Protein AF-0000000067023876 (afdb_homodimer)

Solvent-accessible surface area (backbone atoms only — not comparable to full-atom values): 22629 Å² total; per-residue (Å²): 128,45,56,75,44,35,31,39,35,44,30,42,65,91,32,45,67,66,51,38,47,60,43,48,45,63,62,41,63,67,86,75,51,80,92,67,87,59,66,76,44,76,43,60,37,68,44,80,76,84,54,95,50,57,31,34,41,37,36,36,41,49,50,48,40,66,96,57,84,78,47,74,76,62,65,71,56,67,75,60,43,58,26,37,36,37,31,18,26,26,57,35,52,65,34,43,54,47,36,51,47,30,51,53,44,54,46,59,67,33,56,76,71,76,49,86,62,55,52,36,36,36,36,19,54,68,84,48,82,64,69,57,48,54,67,68,59,52,50,52,50,25,59,76,69,72,38,54,71,46,73,26,32,61,89,40,59,78,49,53,48,58,60,53,51,51,53,47,47,59,56,60,53,54,48,53,57,53,52,59,60,55,63,62,67,65,61,77,71,80,73,76,78,69,86,66,84,78,122,128,44,56,74,43,36,30,39,37,42,32,41,66,91,33,46,67,65,50,36,46,57,41,49,45,63,63,40,62,65,88,74,51,80,91,69,87,59,66,75,43,77,42,60,35,67,43,79,77,85,54,96,48,57,32,35,40,38,37,36,43,49,50,48,41,64,97,58,83,78,49,76,76,63,65,72,56,66,74,60,44,59,26,37,37,38,32,19,28,27,56,36,53,65,36,44,56,47,35,51,47,31,50,54,44,53,46,57,67,33,54,75,71,76,49,86,63,55,52,38,36,35,36,18,53,68,82,48,83,65,68,58,48,54,65,68,59,52,50,53,49,24,58,77,68,71,38,54,72,46,73,25,31,61,88,41,58,78,50,53,48,58,61,52,51,50,53,48,48,61,58,61,54,54,48,55,59,53,54,62,62,56,66,67,65,68,64,77,72,81,76,78,87,72,88,78,75,83,124

Nearest PDB structures (foldseek):
  3e5h-assembly1_A  TM=7.769E-01  e=2.119E-06  Homo sapiens
  2zet-assembly1_A  TM=6.213E-01  e=9.156E-07  Mus musculus
  7opq-assembly1_B  TM=6.444E-01  e=9.973E-06  Homo sapiens
  2iez-assembly6_H  TM=3.991E-01  e=3.957E-07  Mus musculus
  2iez-assembly5_A  TM=3.591E-01  e=1.862E-06  Mus musculus

Organism: Dracunculus medinensis (NCBI:txid318479)

InterPro domains:
  IPR001806 Small GTPase [PF00071] (6-159)
  IPR001806 Small GTPase [PS51421] (1-197)
  IPR027417 P-loop containing nucleoside triphosphate hydrolase [G3DSA:3.40.50.300] (2-170)
  IPR027417 P-loop containing nucleoside triphosphate hydrolase [SSF52540] (3-188)
  IPR042227 NF-kappa-B inhibitor-interacting Ras-like protein [PTHR46152] (1-192)

Foldseek 3Di:
DDDDDDDDDDDDPPPCRVVVVVVVVLLPPPVPDDDDFDDWDKDKDWDDPPDPDIDMDIDTDDTDDDLDDQLEDDPVCLVPDQAEEFEAEQQDVSRVVSSVRHVVRSCVVCVVVVDDRAYEYEHEDPVDDRGDHDPVNVVVVCVVVVHHYFYYYSNDCVSVVVVVVVVCCVPPVVVVVVVVVVVVPPPPPPPPPPPDDPD/DDDDDDDDFDDDPPPCRVVVVVVVVLLPPPVPDDDDWDDWDKDKDWDDPPDPDIDMDIDTDDTDDDLDDQLEDDPVCLVPDQAEEFEAEQQDVSRVVSSVRHVVRSCVVCVVVVDDHAYEYEHEDPVDPRGDHDPVNVVVVCVVVVHHYFYYYSNDCVSVVVVVVVVCCVPPVVVVVVVVVPVVPPPPDPPPPDDPDDD

Sequence (398 aa):
MGRVMRVVVAGTKKVGKTACLQQIACLNDITKQPYVPTIDDTYQIQMDYGEHSKEIVVFHDTAGISDCGAAELKKPYIQVADAFVLVYSVTNHETFNRMDLLKKFIEKQFGKDKKEVPIVVLGTMIDLPNRKVNSDFAQSWATREKVKLYEVTAGDRSTLIDFVTYLGSRYFHSQRELKFSLSKKFKPEKSNSAIVMDLMGRVMRVVVAGTKKVGKTACLQQIACLNDITKQPYVPTIDDTYQIQMDYGEHSKEIVVFHDTAGISDCGAAELKKPYIQVADAFVLVYSVTNHETFNRMDLLKKFIEKQFGKDKKEVPIVVLGTMIDLPNRKVNSDFAQSWATREKVKLYEVTAGDRSTLIDFVTYLGSRYFHSQRELKFSLSKKFKPEKSNSAIVMDL

Structure (mmCIF, N/CA/C/O backbone):
data_AF-0000000067023876-model_v1
#
loop_
_entity.id
_entity.type
_entity.pdbx_description
1 polymer 'NF-kappa-B inhibitor-interacting Ras-like protein'
#
loop_
_atom_site.group_PDB
_atom_site.id
_atom_site.type_symbol
_atom_site.label_atom_id
_atom_site.label_alt_id
_atom_site.label_comp_id
_atom_site.label_asym_id
_atom_site.label_entity_id
_atom_site.label_seq_id
_atom_site.pdbx_PDB_ins_code
_atom_site.Cartn_x
_atom_site.Cartn_y
_atom_site.Cartn_z
_atom_site.occupancy
_atom_site.B_iso_or_equiv
_atom_site.auth_seq_id
_atom_site.auth_comp_id
_atom_site.auth_asym_id
_atom_site.auth_atom_id
_atom_site.pdbx_PDB_model_num
ATOM 1 N N . MET A 1 1 ? -20.266 -16.094 7.582 1 51.75 1 MET A N 1
ATOM 2 C CA . MET A 1 1 ? -18.812 -16.141 7.684 1 51.75 1 MET A CA 1
ATOM 3 C C . MET A 1 1 ? -18.172 -16.219 6.297 1 51.75 1 MET A C 1
ATOM 5 O O . MET A 1 1 ? -18.625 -16.984 5.445 1 51.75 1 MET A O 1
ATOM 9 N N . GLY A 1 2 ? -17.438 -15.156 5.867 1 67 2 GLY A N 1
ATOM 10 C CA . GLY A 1 2 ? -17.062 -15.062 4.465 1 67 2 GLY A CA 1
ATOM 11 C C . GLY A 1 2 ? -16.141 -16.188 4.023 1 67 2 GLY A C 1
ATOM 12 O O . GLY A 1 2 ? -15.555 -16.875 4.855 1 67 2 GLY A O 1
ATOM 13 N N . ARG A 1 3 ? -16.266 -16.812 3.033 1 84.81 3 ARG A N 1
ATOM 14 C CA . ARG A 1 3 ? -15.422 -17.828 2.422 1 84.81 3 ARG A CA 1
ATOM 15 C C . ARG A 1 3 ? -13.977 -17.359 2.301 1 84.81 3 ARG A C 1
ATOM 17 O O . ARG A 1 3 ? -13.719 -16.141 2.234 1 84.81 3 ARG A O 1
ATOM 24 N N . VAL A 1 4 ? -13.109 -18.344 2.564 1 89.94 4 VAL A N 1
ATOM 25 C CA . VAL A 1 4 ? -11.688 -18.031 2.479 1 89.94 4 VAL A CA 1
ATOM 26 C C . VAL A 1 4 ? -11.055 -18.844 1.34 1 89.94 4 VAL A C 1
ATOM 28 O O . VAL A 1 4 ? -11.297 -20.047 1.213 1 89.94 4 VAL A O 1
ATOM 31 N N . MET A 1 5 ? -10.414 -18.234 0.481 1 93.25 5 MET A N 1
ATOM 32 C CA . MET A 1 5 ? -9.609 -18.859 -0.568 1 93.25 5 MET A CA 1
ATOM 33 C C . MET A 1 5 ? -8.133 -18.828 -0.217 1 93.25 5 MET A C 1
ATOM 35 O O . MET A 1 5 ? -7.59 -17.766 0.108 1 93.25 5 MET A O 1
ATOM 39 N N . ARG A 1 6 ? -7.5 -19.969 -0.27 1 95.12 6 ARG A N 1
ATOM 40 C CA . ARG A 1 6 ? -6.066 -20.047 -0.017 1 95.12 6 ARG A CA 1
ATOM 41 C C . ARG A 1 6 ? -5.285 -20.141 -1.323 1 95.12 6 ARG A C 1
ATOM 43 O O . ARG A 1 6 ? -5.445 -21.109 -2.08 1 95.12 6 ARG A O 1
ATOM 50 N N . VAL A 1 7 ? -4.414 -19.156 -1.517 1 96.88 7 VAL A N 1
ATOM 51 C CA . VAL A 1 7 ? -3.635 -19.094 -2.748 1 96.88 7 VAL A CA 1
ATOM 52 C C . VAL A 1 7 ? -2.148 -19.234 -2.424 1 96.88 7 VAL A C 1
ATOM 54 O O . VAL A 1 7 ? -1.604 -18.469 -1.626 1 96.88 7 VAL A O 1
ATOM 57 N N . VAL A 1 8 ? -1.494 -20.234 -3.029 1 97.62 8 VAL A N 1
ATOM 58 C CA . VAL A 1 8 ? -0.06 -20.422 -2.83 1 97.62 8 VAL A CA 1
ATOM 59 C C . VAL A 1 8 ? 0.711 -19.75 -3.969 1 97.62 8 VAL A C 1
ATOM 61 O O . VAL A 1 8 ? 0.466 -20.047 -5.145 1 97.62 8 VAL A O 1
ATOM 64 N N . VAL A 1 9 ? 1.609 -18.859 -3.572 1 98.25 9 VAL A N 1
ATOM 65 C CA . VAL A 1 9 ? 2.416 -18.141 -4.547 1 98.25 9 VAL A CA 1
ATOM 66 C C . VAL A 1 9 ? 3.834 -18.703 -4.574 1 98.25 9 VAL A C 1
ATOM 68 O O . VAL A 1 9 ? 4.512 -18.734 -3.545 1 98.25 9 VAL A O 1
ATOM 71 N N . ALA A 1 10 ? 4.273 -19.141 -5.785 1 98.19 10 ALA A N 1
ATOM 72 C CA . ALA A 1 10 ? 5.555 -19.828 -5.883 1 98.19 10 ALA A CA 1
ATOM 73 C C . ALA A 1 10 ? 6.305 -19.422 -7.145 1 98.19 10 ALA A C 1
ATOM 75 O O . ALA A 1 10 ? 5.699 -18.969 -8.117 1 98.19 10 ALA A O 1
ATOM 76 N N . GLY A 1 11 ? 7.586 -19.594 -7.172 1 97.88 11 GLY A N 1
ATOM 77 C CA . GLY A 1 11 ? 8.539 -19.25 -8.219 1 97.88 11 GLY A CA 1
ATOM 78 C C . GLY A 1 11 ? 9.969 -19.203 -7.727 1 97.88 11 GLY A C 1
ATOM 79 O O . GLY A 1 11 ? 10.242 -19.469 -6.551 1 97.88 1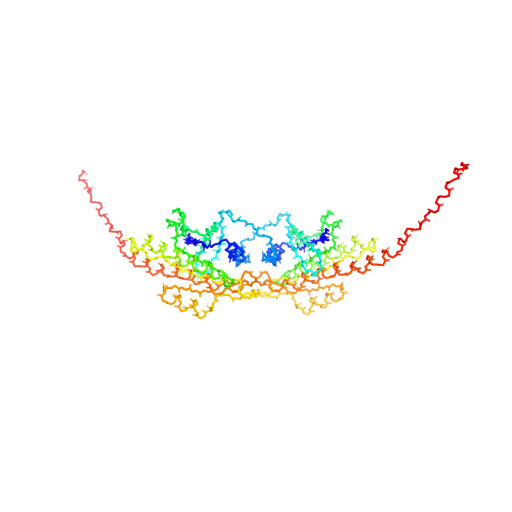1 GLY A O 1
ATOM 80 N N . THR A 1 12 ? 10.891 -18.844 -8.594 1 97.31 12 THR A N 1
ATOM 81 C CA . THR A 1 12 ? 12.305 -18.781 -8.234 1 97.31 12 THR A CA 1
ATOM 82 C C . THR A 1 12 ? 12.594 -17.547 -7.387 1 97.31 12 THR A C 1
ATOM 84 O O . THR A 1 12 ? 11.703 -16.734 -7.129 1 97.31 12 THR A O 1
ATOM 87 N N . LYS A 1 13 ? 13.82 -17.5 -6.898 1 95 13 LYS A N 1
ATOM 88 C CA . LYS A 1 13 ? 14.273 -16.344 -6.121 1 95 13 LYS A CA 1
ATOM 89 C C . LYS A 1 13 ? 14.305 -15.086 -6.98 1 95 13 LYS A C 1
ATOM 91 O O . LYS A 1 13 ? 14.625 -15.148 -8.172 1 95 13 LYS A O 1
ATOM 96 N N . LYS A 1 14 ? 13.922 -13.961 -6.418 1 93.94 14 LYS A N 1
ATOM 97 C CA . LYS A 1 14 ? 14.125 -12.617 -6.961 1 93.94 14 LYS A CA 1
ATOM 98 C C . LYS A 1 14 ? 13.219 -12.367 -8.156 1 93.94 14 LYS A C 1
ATOM 100 O O . LYS A 1 14 ? 13.531 -11.539 -9.023 1 93.94 14 LYS A O 1
ATOM 105 N N . VAL A 1 15 ? 12.102 -13.141 -8.234 1 97.19 15 VAL A N 1
ATOM 106 C CA . VAL A 1 15 ? 11.219 -12.914 -9.383 1 97.19 15 VAL A CA 1
ATOM 107 C C . VAL A 1 15 ? 10.125 -11.922 -9 1 97.19 15 VAL A C 1
ATOM 109 O O . VAL A 1 15 ? 9.305 -11.547 -9.844 1 97.19 15 VAL A O 1
ATOM 112 N N . GLY A 1 16 ? 9.992 -11.547 -7.711 1 96.19 16 GLY A N 1
ATOM 113 C CA . GLY A 1 16 ? 9.062 -10.492 -7.34 1 96.19 16 GLY A CA 1
ATOM 114 C C . GLY A 1 16 ? 7.832 -11.008 -6.625 1 96.19 16 GLY A C 1
ATOM 115 O O . GLY A 1 16 ? 6.816 -10.312 -6.547 1 96.19 16 GLY A O 1
ATOM 116 N N . LYS A 1 17 ? 7.867 -12.242 -6.09 1 97.69 17 LYS A N 1
ATOM 117 C CA . LYS A 1 17 ? 6.723 -12.805 -5.383 1 97.69 17 LYS A CA 1
ATOM 118 C C . LYS A 1 17 ? 6.293 -11.906 -4.227 1 97.69 17 LYS A C 1
ATOM 120 O O . LYS A 1 17 ? 5.145 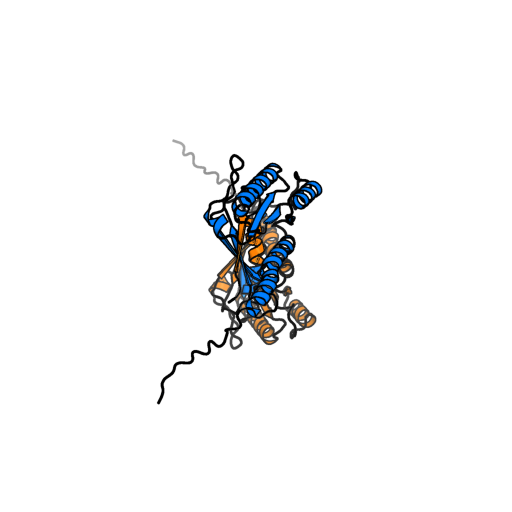-11.461 -4.168 1 97.69 17 LYS A O 1
ATOM 125 N N . THR A 1 18 ? 7.324 -11.656 -3.367 1 93.88 18 THR A N 1
ATOM 126 C CA . THR A 1 18 ? 7.07 -10.867 -2.166 1 93.88 18 THR A CA 1
ATOM 127 C C . THR A 1 18 ? 6.672 -9.438 -2.529 1 93.88 18 THR A C 1
ATOM 129 O O . THR A 1 18 ? 5.734 -8.883 -1.953 1 93.88 18 THR A O 1
ATOM 132 N N . ALA A 1 19 ? 7.352 -8.844 -3.49 1 92.94 19 ALA A N 1
ATOM 133 C CA . ALA A 1 19 ? 7.074 -7.473 -3.9 1 92.94 19 ALA A CA 1
ATOM 134 C C . ALA A 1 19 ? 5.645 -7.332 -4.41 1 92.94 19 ALA A C 1
ATOM 136 O O . ALA A 1 19 ? 4.938 -6.387 -4.047 1 92.94 19 ALA A O 1
ATOM 137 N N . CYS A 1 20 ? 5.172 -8.281 -5.191 1 94.56 20 CYS A N 1
ATOM 138 C CA . CYS A 1 20 ? 3.812 -8.25 -5.719 1 94.56 20 CYS A CA 1
ATOM 139 C C . CYS A 1 20 ? 2.787 -8.383 -4.598 1 94.56 20 CYS A C 1
ATOM 141 O O . CYS A 1 20 ? 1.803 -7.641 -4.562 1 94.56 20 CYS A O 1
ATOM 143 N N . LEU A 1 21 ? 3.053 -9.266 -3.695 1 94.25 21 LEU A N 1
ATOM 144 C CA . LEU A 1 21 ? 2.104 -9.516 -2.615 1 94.25 21 LEU A CA 1
ATOM 145 C C . LEU A 1 21 ? 2.014 -8.312 -1.683 1 94.25 21 LEU A C 1
ATOM 147 O O . LEU A 1 21 ? 0.932 -7.977 -1.196 1 94.25 21 LEU A O 1
ATOM 151 N N . GLN A 1 22 ? 3.123 -7.656 -1.439 1 89.06 22 GLN A N 1
ATOM 152 C CA . GLN A 1 22 ? 3.123 -6.438 -0.642 1 89.06 22 GLN A CA 1
ATOM 153 C C . GLN A 1 22 ? 2.264 -5.355 -1.29 1 89.06 22 GLN A C 1
ATOM 155 O O . GLN A 1 22 ? 1.54 -4.633 -0.6 1 89.06 22 GLN A O 1
ATOM 160 N N . GLN A 1 23 ? 2.303 -5.289 -2.609 1 88.12 23 GLN A N 1
ATOM 161 C CA . GLN A 1 23 ? 1.492 -4.316 -3.34 1 88.12 23 GLN A CA 1
ATOM 162 C C . GLN A 1 23 ? 0.017 -4.707 -3.316 1 88.12 23 GLN A C 1
ATOM 164 O O . GLN A 1 23 ? -0.856 -3.846 -3.195 1 88.12 23 GLN A O 1
ATOM 169 N N . ILE A 1 24 ? -0.203 -5.953 -3.373 1 89.31 24 ILE A N 1
ATOM 170 C CA . ILE A 1 24 ? -1.574 -6.453 -3.355 1 89.31 24 ILE A CA 1
ATOM 171 C C . ILE A 1 24 ? -2.215 -6.152 -2.002 1 89.31 24 ILE A C 1
ATOM 173 O O . ILE A 1 24 ? -3.395 -5.801 -1.932 1 89.31 24 ILE A O 1
ATOM 177 N N . ALA A 1 25 ? -1.434 -6.34 -1.014 1 83 25 ALA A N 1
ATOM 178 C CA . ALA A 1 25 ? -1.936 -6.082 0.333 1 83 25 ALA A CA 1
ATOM 179 C C . ALA A 1 25 ? -2.422 -4.645 0.472 1 83 25 ALA A C 1
ATOM 181 O O . ALA A 1 25 ? -3.309 -4.355 1.279 1 83 25 ALA A O 1
ATOM 182 N N . CYS A 1 26 ? -1.85 -3.83 -0.378 1 78.94 26 CYS A N 1
ATOM 183 C CA . CYS A 1 26 ? -2.219 -2.42 -0.343 1 78.94 26 CYS A CA 1
ATOM 184 C C . CYS A 1 26 ? -3.502 -2.174 -1.127 1 78.94 26 CYS A C 1
ATOM 186 O O . CYS A 1 26 ? -4.016 -1.052 -1.151 1 78.94 26 CYS A O 1
ATOM 188 N N . LEU A 1 27 ? -4.02 -3.219 -1.729 1 76.69 27 LEU A N 1
ATOM 189 C CA . LEU A 1 27 ? -5.238 -3.086 -2.521 1 76.69 27 LEU A CA 1
ATOM 190 C C . LEU A 1 27 ? -6.469 -3.082 -1.625 1 76.69 27 LEU A C 1
ATOM 192 O O . LEU A 1 27 ? -7.551 -2.668 -2.051 1 76.69 27 LEU A O 1
ATOM 196 N N . ASN A 1 28 ? -6.215 -3.557 -0.363 1 74.5 28 ASN A N 1
ATOM 197 C CA . ASN A 1 28 ? -7.359 -3.539 0.541 1 74.5 28 ASN A CA 1
ATOM 198 C C . ASN A 1 28 ? -7.938 -2.135 0.689 1 74.5 28 ASN A C 1
ATOM 200 O O . ASN A 1 28 ? -7.188 -1.163 0.821 1 74.5 28 ASN A O 1
ATOM 204 N N . ASP A 1 29 ? -9.227 -2.113 0.469 1 72.88 29 ASP A N 1
ATOM 205 C CA . ASP A 1 29 ? -9.898 -0.833 0.662 1 72.88 29 ASP A CA 1
ATOM 206 C C . ASP A 1 29 ? -9.945 -0.452 2.141 1 72.88 29 ASP A C 1
ATOM 208 O O . ASP A 1 29 ? -10.836 -0.884 2.871 1 72.88 29 ASP A O 1
ATOM 212 N N . ILE A 1 30 ? -9.023 0.322 2.48 1 74 30 ILE A N 1
ATOM 213 C CA . ILE A 1 30 ? -8.891 0.683 3.889 1 74 30 ILE A CA 1
ATOM 214 C C . ILE A 1 30 ? -10.055 1.567 4.309 1 74 30 ILE A C 1
ATOM 216 O O . ILE A 1 30 ? -10.383 1.653 5.496 1 74 30 ILE A O 1
ATOM 220 N N . THR A 1 31 ? -10.711 2.199 3.334 1 79.38 31 THR A N 1
ATOM 221 C CA . THR A 1 31 ? -11.797 3.115 3.656 1 79.38 31 THR A CA 1
ATOM 222 C C . THR A 1 31 ? -13.039 2.346 4.102 1 79.38 31 THR A C 1
ATOM 224 O O . THR A 1 31 ? -13.969 2.928 4.668 1 79.38 31 THR A O 1
ATOM 227 N N . LYS A 1 32 ? -13.016 1.045 3.865 1 76.81 32 LYS A N 1
ATOM 228 C CA . LYS A 1 32 ? -14.188 0.24 4.203 1 76.81 32 LYS A CA 1
ATOM 229 C C . LYS A 1 32 ? -14.008 -0.458 5.547 1 76.81 32 LYS A C 1
ATOM 231 O O . LYS A 1 32 ? -14.906 -1.149 6.02 1 76.81 32 LYS A O 1
ATOM 236 N N . GLN A 1 33 ? -12.906 -0.305 6.145 1 77.44 33 GLN A N 1
ATOM 237 C CA . GLN A 1 33 ? -12.648 -0.907 7.449 1 77.44 33 GLN A CA 1
ATOM 238 C C . GLN A 1 33 ? -13.289 -0.085 8.57 1 77.44 33 GLN A C 1
ATOM 240 O O . GLN A 1 33 ? -13.43 1.133 8.445 1 77.44 33 GLN A O 1
ATOM 245 N N . PRO A 1 34 ? -13.727 -0.78 9.648 1 82.25 34 PRO A N 1
ATOM 246 C CA . PRO A 1 34 ? -14.273 -0.033 10.789 1 82.25 34 PRO A CA 1
ATOM 247 C C . PRO A 1 34 ? -13.273 0.957 11.375 1 82.25 34 PRO A C 1
ATOM 249 O O . PRO A 1 34 ? -12.062 0.703 11.359 1 82.25 34 PRO A O 1
ATOM 252 N N . TYR A 1 35 ? -13.969 2.008 11.82 1 86.81 35 TYR A N 1
ATOM 253 C CA . TYR A 1 35 ? -13.125 3.035 12.422 1 86.81 35 TYR A CA 1
ATOM 254 C C . TYR A 1 35 ? -12.484 2.531 13.711 1 86.81 35 TYR A C 1
ATOM 256 O O . TYR A 1 35 ? -13.164 1.973 14.57 1 86.81 35 TYR A O 1
ATOM 264 N N . VAL A 1 36 ? -11.18 2.703 13.852 1 86.81 36 VAL A N 1
ATOM 265 C CA . VAL A 1 36 ? -10.406 2.457 15.07 1 86.81 36 VAL A CA 1
ATOM 266 C C . VAL A 1 36 ? -9.602 3.703 15.43 1 86.81 36 VAL A C 1
ATOM 268 O O . VAL A 1 36 ? -8.805 4.188 14.625 1 86.81 36 VAL A O 1
ATOM 271 N N . PRO A 1 37 ? -9.891 4.215 16.672 1 89.5 37 PRO A N 1
ATOM 272 C CA . PRO A 1 37 ? -9.141 5.41 17.062 1 89.5 37 PRO A CA 1
ATOM 273 C C . PRO A 1 37 ? -7.625 5.203 17 1 89.5 37 PRO A C 1
ATOM 275 O O . PRO A 1 37 ? -7.125 4.141 17.359 1 89.5 37 PRO A O 1
ATOM 278 N N . THR A 1 38 ? -6.957 6.227 16.516 1 86.75 38 THR A N 1
ATOM 279 C CA . THR A 1 38 ? -5.523 6.125 16.266 1 86.75 38 THR A CA 1
ATOM 280 C C . THR A 1 38 ? -4.754 6.164 17.594 1 86.75 38 THR A C 1
ATOM 282 O O . THR A 1 38 ? -5.09 6.934 18.484 1 86.75 38 THR A O 1
ATOM 285 N N . ILE A 1 39 ? -3.785 5.164 17.672 1 88.62 39 ILE A N 1
ATOM 286 C CA . ILE A 1 39 ? -2.74 5.199 18.688 1 88.62 39 ILE A CA 1
ATOM 287 C C . ILE A 1 39 ? -1.449 5.746 18.078 1 88.62 39 ILE A C 1
ATOM 289 O O . ILE A 1 39 ? -0.959 5.227 17.078 1 88.62 39 ILE A O 1
ATOM 293 N N . ASP A 1 40 ? -0.956 6.812 18.625 1 88.25 40 ASP A N 1
ATOM 294 C CA . ASP A 1 40 ? 0.244 7.449 18.078 1 88.25 40 ASP A CA 1
ATOM 295 C C . ASP A 1 40 ? 1.091 6.445 17.297 1 88.25 40 ASP A C 1
ATOM 297 O O . ASP A 1 40 ? 1.438 5.383 17.812 1 88.25 40 ASP A O 1
ATOM 301 N N . ASP A 1 41 ? 1.305 6.656 16.016 1 90.38 41 ASP A N 1
ATOM 302 C CA . ASP A 1 41 ? 2.068 5.785 15.133 1 90.38 41 ASP A CA 1
ATOM 303 C C . ASP A 1 41 ? 2.883 6.605 14.133 1 90.38 41 ASP A C 1
ATOM 305 O O . ASP A 1 41 ? 2.689 7.816 14.008 1 90.38 41 ASP A O 1
ATOM 309 N N . THR A 1 42 ? 3.895 5.961 13.578 1 92.5 42 THR A N 1
ATOM 310 C CA . THR A 1 42 ? 4.723 6.633 12.578 1 92.5 42 THR A CA 1
ATOM 311 C C . THR A 1 42 ? 4.73 5.848 11.273 1 92.5 42 THR A C 1
ATOM 313 O O . THR A 1 42 ? 4.621 4.621 11.273 1 92.5 42 THR A O 1
ATOM 316 N N . TYR A 1 43 ? 4.73 6.539 10.148 1 90.06 43 TYR A N 1
ATOM 317 C CA . TYR A 1 43 ? 4.898 6.004 8.805 1 90.06 43 TYR A CA 1
ATOM 318 C C . TYR A 1 43 ? 6.102 6.641 8.117 1 90.06 43 TYR A C 1
ATOM 320 O O . TYR A 1 43 ? 6.348 7.84 8.258 1 90.06 43 TYR A O 1
ATOM 328 N N . GLN A 1 44 ? 6.852 5.871 7.355 1 87.62 44 GLN A N 1
ATOM 329 C CA . GLN A 1 44 ? 8.047 6.395 6.703 1 87.62 44 GLN A CA 1
ATOM 330 C C . GLN A 1 44 ? 7.992 6.164 5.195 1 87.62 44 GLN A C 1
ATOM 332 O O . GLN A 1 44 ? 7.504 5.129 4.734 1 87.62 44 GLN A O 1
ATOM 337 N N . ILE A 1 45 ? 8.438 7.164 4.543 1 85.31 45 ILE A N 1
ATOM 338 C CA . ILE A 1 45 ? 8.609 7.027 3.102 1 85.31 45 ILE A CA 1
ATOM 339 C C . ILE A 1 45 ? 10.023 7.445 2.709 1 85.31 45 ILE A C 1
ATOM 341 O O . ILE A 1 45 ? 10.562 8.414 3.25 1 85.31 45 ILE A O 1
ATOM 345 N N . GLN A 1 46 ? 10.586 6.695 1.86 1 82.69 46 GLN A N 1
ATOM 346 C CA . GLN A 1 46 ? 11.898 7.008 1.312 1 82.69 46 GLN A CA 1
ATOM 347 C C . GLN A 1 46 ? 11.781 7.711 -0.037 1 82.69 46 GLN A C 1
ATOM 349 O O . GLN A 1 46 ? 11.062 7.242 -0.926 1 82.69 46 GLN A O 1
ATOM 354 N N . MET A 1 47 ? 12.367 8.867 -0.123 1 79 47 MET A N 1
ATOM 355 C CA . MET A 1 47 ? 12.344 9.641 -1.359 1 79 47 MET A CA 1
ATOM 356 C C . MET A 1 47 ? 13.719 9.648 -2.025 1 79 47 MET A C 1
ATOM 358 O O . MET A 1 47 ? 14.742 9.781 -1.349 1 79 47 MET A O 1
ATOM 362 N N . ASP A 1 48 ? 13.742 9.273 -3.346 1 73.06 48 ASP A N 1
ATOM 363 C CA . ASP A 1 48 ? 14.984 9.227 -4.102 1 73.06 48 ASP A CA 1
ATOM 364 C C . ASP A 1 48 ? 15.109 10.422 -5.039 1 73.06 48 ASP A C 1
ATOM 366 O O . ASP A 1 48 ? 14.352 10.547 -6.004 1 73.06 48 ASP A O 1
ATOM 370 N N . TYR A 1 49 ? 16.047 11.383 -4.742 1 68.25 49 TYR A N 1
ATOM 371 C CA . TYR A 1 49 ? 16.25 12.547 -5.594 1 68.25 49 TYR A CA 1
ATOM 372 C C . TYR A 1 49 ? 17.531 12.391 -6.418 1 68.25 49 TYR A C 1
ATOM 374 O O . TYR A 1 49 ? 18.094 13.383 -6.895 1 68.25 49 TYR A O 1
ATOM 382 N N . GLY A 1 50 ? 17.828 11.156 -6.836 1 62.59 50 GLY A N 1
ATOM 383 C CA . GLY A 1 50 ? 18.953 10.898 -7.715 1 62.59 50 GLY A CA 1
ATOM 384 C C . GLY A 1 50 ? 20.297 11.039 -7.016 1 62.59 50 GLY A C 1
ATOM 385 O O . GLY A 1 50 ? 21.312 10.539 -7.504 1 62.59 50 GLY A O 1
ATOM 386 N N . GLU A 1 51 ? 20.281 11.945 -6.051 1 59.25 51 GLU A N 1
ATOM 387 C CA . GLU A 1 51 ? 21.578 12.109 -5.395 1 59.25 51 GLU A CA 1
ATOM 388 C C . GLU A 1 51 ? 21.828 10.992 -4.379 1 59.25 51 GLU A C 1
ATOM 390 O O . GLU A 1 51 ? 20.922 10.227 -4.059 1 59.25 51 GLU A O 1
ATOM 395 N N . HIS A 1 52 ? 23.031 10.594 -4.055 1 59.72 52 HIS A N 1
ATOM 396 C CA . HIS A 1 52 ? 23.625 9.477 -3.328 1 59.72 52 HIS A CA 1
ATOM 397 C C . HIS A 1 52 ? 22.875 9.188 -2.039 1 59.72 52 HIS A C 1
ATOM 399 O O . HIS A 1 52 ? 22.938 8.078 -1.509 1 59.72 52 HIS A O 1
ATOM 405 N N . SER A 1 53 ? 22.125 10.172 -1.425 1 65 53 SER A N 1
ATOM 406 C CA . SER A 1 53 ? 21.547 9.812 -0.134 1 65 53 SER A CA 1
ATOM 407 C C . SER A 1 53 ? 20.031 9.75 -0.206 1 65 53 SER A C 1
ATOM 409 O O . SER A 1 53 ? 19.391 10.594 -0.845 1 65 53 SER A O 1
ATOM 411 N N . LYS A 1 54 ? 19.469 8.625 0.263 1 76 54 LYS A N 1
ATOM 412 C CA . LYS A 1 54 ? 18.016 8.461 0.368 1 76 54 LYS A CA 1
ATOM 413 C C . LYS A 1 54 ? 17.438 9.344 1.469 1 76 54 LYS A C 1
ATOM 415 O O . LYS A 1 54 ? 17.938 9.344 2.598 1 76 54 LYS A O 1
ATOM 420 N N . GLU A 1 55 ? 16.625 10.25 1.093 1 85.06 55 GLU A N 1
ATOM 421 C CA . GLU A 1 55 ? 15.914 11.117 2.031 1 85.06 55 GLU A CA 1
ATOM 422 C C . GLU A 1 55 ? 14.664 10.438 2.58 1 85.06 55 GLU A C 1
ATOM 424 O O . GLU A 1 55 ? 13.977 9.711 1.857 1 85.06 55 GLU A O 1
ATOM 429 N N . ILE A 1 56 ? 14.492 10.625 3.914 1 87.75 56 ILE A N 1
ATOM 430 C CA . ILE A 1 56 ? 13.398 9.914 4.57 1 87.75 56 ILE A CA 1
ATOM 431 C C . ILE A 1 56 ? 12.398 10.914 5.137 1 87.75 56 ILE A C 1
ATOM 433 O O . ILE A 1 56 ? 12.781 11.914 5.754 1 87.75 56 ILE A O 1
ATOM 437 N N . VAL A 1 57 ? 11.18 10.719 4.871 1 91.5 57 VAL A N 1
ATOM 438 C CA . VAL A 1 57 ? 10.094 11.453 5.512 1 91.5 57 VAL A CA 1
ATOM 439 C C . VAL A 1 57 ? 9.406 10.562 6.539 1 91.5 57 VAL A C 1
ATOM 441 O O . VAL A 1 57 ? 8.984 9.445 6.219 1 91.5 57 VAL A O 1
ATOM 444 N N . VAL A 1 58 ? 9.359 11.023 7.734 1 92.88 58 VAL A N 1
ATOM 445 C CA . VAL A 1 58 ? 8.664 10.312 8.805 1 92.88 58 VAL A CA 1
ATOM 446 C C . VAL A 1 58 ? 7.379 11.047 9.164 1 92.88 58 VAL A C 1
ATOM 448 O O . VAL A 1 58 ? 7.418 12.172 9.664 1 92.88 58 VAL A O 1
ATOM 451 N N . PHE A 1 59 ? 6.234 10.375 8.945 1 95.69 59 PHE A N 1
ATOM 452 C CA . PHE A 1 59 ? 4.934 10.93 9.305 1 95.69 59 PHE A CA 1
ATOM 453 C C . PHE A 1 59 ? 4.516 10.469 10.703 1 95.69 59 PHE A C 1
ATOM 455 O O . PHE A 1 59 ? 4.445 9.266 10.969 1 95.69 59 PHE A O 1
ATOM 462 N N . HIS A 1 60 ? 4.281 11.422 11.539 1 95.69 60 HIS A N 1
ATOM 463 C CA . HIS A 1 60 ? 3.707 11.125 12.844 1 95.69 60 HIS A CA 1
ATOM 464 C C . HIS A 1 60 ? 2.184 11.164 12.797 1 95.69 60 HIS A C 1
ATOM 466 O O . HIS A 1 60 ? 1.592 12.227 12.602 1 95.69 60 HIS A O 1
ATOM 472 N N . ASP A 1 61 ? 1.572 10.023 12.961 1 96.62 61 ASP A N 1
ATOM 473 C CA . ASP A 1 61 ? 0.119 9.891 13 1 96.62 61 ASP A CA 1
ATOM 474 C C . ASP A 1 61 ? -0.427 10.188 14.391 1 96.62 61 ASP A C 1
ATOM 476 O O . ASP A 1 61 ? -0.218 9.406 15.328 1 96.62 61 ASP A O 1
ATOM 480 N N . THR A 1 62 ? -1.131 11.281 14.516 1 96.75 62 THR A N 1
ATOM 481 C CA . THR A 1 62 ? -1.618 11.688 15.828 1 96.75 62 THR A CA 1
ATOM 482 C C . THR A 1 62 ? -3.068 11.25 16.016 1 96.75 62 THR A C 1
ATOM 484 O O . THR A 1 62 ? -3.797 11.047 15.047 1 96.75 62 THR A O 1
ATOM 487 N N . ALA A 1 63 ? -3.461 11.164 17.312 1 95.5 63 ALA A N 1
ATOM 488 C CA . ALA A 1 63 ? -4.871 10.945 17.625 1 95.5 63 ALA A CA 1
ATOM 489 C C . ALA A 1 63 ? -5.719 12.141 17.188 1 95.5 63 ALA A C 1
ATOM 491 O O . ALA A 1 63 ? -5.254 13.281 17.219 1 95.5 63 ALA A O 1
ATOM 492 N N . GLY A 1 64 ? -6.965 11.898 16.812 1 96.5 64 GLY A N 1
ATOM 493 C CA . GLY A 1 64 ? -7.863 12.977 16.438 1 96.5 64 GLY A CA 1
ATOM 494 C C . GLY A 1 64 ? -8.156 13.93 17.578 1 96.5 64 GLY A C 1
ATOM 495 O O . GLY A 1 64 ? -8.367 13.5 18.719 1 96.5 64 GLY A O 1
ATOM 496 N N . ILE A 1 65 ? -8.18 15.172 17.25 1 95.62 65 ILE A N 1
ATOM 497 C CA . ILE A 1 65 ? -8.539 16.156 18.266 1 95.62 65 ILE A CA 1
ATOM 498 C C . ILE A 1 65 ? -10.055 16.156 18.469 1 95.62 65 ILE A C 1
ATOM 500 O O . ILE A 1 65 ? -10.797 15.68 17.609 1 95.62 65 ILE A O 1
ATOM 504 N N . SER A 1 66 ? -10.43 16.734 19.516 1 92.56 66 SER A N 1
ATOM 505 C CA . SER A 1 66 ? -11.844 16.797 19.875 1 92.56 66 SER A CA 1
ATOM 506 C C . SER A 1 66 ? -12.602 17.734 18.953 1 92.56 66 SER A C 1
ATOM 508 O O . SER A 1 66 ? -12.031 18.703 18.438 1 92.56 66 SER A O 1
ATOM 510 N N . ASP A 1 67 ? -13.898 17.516 18.875 1 91.62 67 ASP A N 1
ATOM 511 C CA . ASP A 1 67 ? -14.766 18.344 18.047 1 91.62 67 ASP A CA 1
ATOM 512 C C . ASP A 1 67 ? -15.188 19.609 18.781 1 91.62 67 ASP A C 1
ATOM 514 O O . ASP A 1 67 ? -15.875 20.469 18.203 1 91.62 67 ASP A O 1
ATOM 518 N N . CYS A 1 68 ? -14.828 19.656 19.984 1 88.62 68 CYS A N 1
ATOM 519 C CA . CYS A 1 68 ? -15.141 20.844 20.797 1 88.62 68 CYS A CA 1
ATOM 520 C C . CYS A 1 68 ? -13.953 21.25 21.641 1 88.62 68 CYS A C 1
ATOM 522 O O . CYS A 1 68 ? -12.961 20.531 21.719 1 88.62 68 CYS A O 1
ATOM 524 N N . GLY A 1 69 ? -14.023 22.453 22.078 1 89.69 69 GLY A N 1
ATOM 525 C CA . GLY A 1 69 ? -12.961 22.953 22.938 1 89.69 69 GLY A CA 1
ATOM 526 C C . GLY A 1 69 ? -11.758 23.453 22.156 1 89.69 69 GLY A C 1
ATOM 527 O O . GLY A 1 69 ? -11.883 23.875 21.016 1 89.69 69 GLY A O 1
ATOM 528 N N . ALA A 1 70 ? -10.633 23.438 22.875 1 89.25 70 ALA A N 1
ATOM 529 C CA . ALA A 1 70 ? -9.406 23.953 22.281 1 89.25 70 ALA A CA 1
ATOM 530 C C . ALA A 1 70 ? -8.836 22.984 21.25 1 89.25 70 ALA A C 1
ATOM 532 O O . ALA A 1 70 ? -8.852 21.766 21.453 1 89.25 70 ALA A O 1
ATOM 533 N N . ALA A 1 71 ? -8.516 23.484 20.141 1 94.38 71 ALA A N 1
ATOM 534 C CA . ALA A 1 71 ? -7.781 22.719 19.141 1 94.38 71 ALA A CA 1
ATOM 535 C C . ALA A 1 71 ? -6.273 22.859 19.344 1 94.38 71 ALA A C 1
ATOM 537 O O . ALA A 1 71 ? -5.691 23.891 18.984 1 94.38 71 ALA A O 1
ATOM 538 N N . GLU A 1 72 ? -5.703 21.812 19.938 1 93.81 72 GLU A N 1
ATOM 539 C CA . GLU A 1 72 ? -4.289 21.906 20.297 1 93.81 72 GLU A CA 1
ATOM 540 C C . GLU A 1 72 ? -3.568 20.578 20.047 1 93.81 72 GLU A C 1
ATOM 542 O O . GLU A 1 72 ? -4.207 19.531 19.938 1 93.81 72 GLU A O 1
ATOM 547 N N . LEU A 1 73 ? -2.305 20.719 19.922 1 94.25 73 LEU A N 1
ATOM 548 C CA . LEU A 1 73 ? -1.425 19.547 19.828 1 94.25 73 LEU A CA 1
ATOM 549 C C . LEU A 1 73 ? -0.534 19.438 21.047 1 94.25 73 LEU A C 1
ATOM 551 O O . LEU A 1 73 ? -0.175 20.453 21.656 1 94.25 73 LEU A O 1
ATOM 555 N N . LYS A 1 74 ? -0.193 18.203 21.406 1 91.5 74 LYS A N 1
ATOM 556 C CA . LYS A 1 74 ? 0.733 17.984 22.516 1 91.5 74 LYS A CA 1
ATOM 557 C C . LYS A 1 74 ? 2.111 18.562 22.203 1 91.5 74 LYS A C 1
ATOM 559 O O . LYS A 1 74 ? 2.559 18.531 21.047 1 91.5 74 LYS A O 1
ATOM 564 N N . LYS A 1 75 ? 2.779 18.984 23.172 1 90.69 75 LYS A N 1
ATOM 565 C CA . LYS A 1 75 ? 4.027 19.734 23.078 1 90.69 75 LYS A CA 1
ATOM 566 C C . LYS A 1 75 ? 5.094 18.938 22.344 1 90.69 75 LYS A C 1
ATOM 568 O O . LYS A 1 75 ? 5.836 19.5 21.531 1 90.69 75 LYS A O 1
ATOM 573 N N . PRO A 1 76 ? 5.219 17.672 22.547 1 90.69 76 PRO A N 1
ATOM 574 C CA . PRO A 1 76 ? 6.277 16.938 21.859 1 90.69 76 PRO A CA 1
ATOM 575 C C . PRO A 1 76 ? 6.148 16.984 20.328 1 90.69 76 PRO A C 1
ATOM 577 O O . PRO A 1 76 ? 7.16 17.016 19.625 1 90.69 76 PRO A O 1
ATOM 580 N N . TYR A 1 77 ? 4.949 17.141 19.859 1 92.31 77 TYR A N 1
ATOM 581 C CA . TYR A 1 77 ? 4.738 17.234 18.422 1 92.31 77 TYR A CA 1
ATOM 582 C C . TYR A 1 77 ? 5.238 18.578 17.875 1 92.31 77 TYR A C 1
ATOM 584 O O . TYR A 1 77 ? 5.887 18.625 16.828 1 92.31 77 TYR A O 1
ATOM 592 N N . ILE A 1 78 ? 4.996 19.562 18.625 1 90.31 78 ILE A N 1
ATOM 593 C CA . ILE A 1 78 ? 5.371 20.906 18.234 1 90.31 78 ILE A CA 1
ATOM 594 C C . ILE A 1 78 ? 6.891 21.031 18.219 1 90.31 78 ILE A C 1
ATOM 596 O O . ILE A 1 78 ? 7.457 21.688 17.328 1 90.31 78 ILE A O 1
ATOM 600 N N . GLN A 1 79 ? 7.531 20.422 19.062 1 89.25 79 GLN A N 1
ATOM 601 C CA . GLN A 1 79 ? 8.969 20.594 19.266 1 89.25 79 GLN A CA 1
ATOM 602 C C . GLN A 1 79 ? 9.758 19.812 18.203 1 89.25 79 GLN A C 1
ATOM 604 O O . GLN A 1 79 ? 10.859 20.219 17.828 1 89.25 79 GLN A O 1
ATOM 609 N N . VAL A 1 80 ? 9.188 18.828 17.641 1 90 80 VAL A N 1
ATOM 610 C CA . VAL A 1 80 ? 9.977 17.953 16.781 1 90 80 VAL A CA 1
ATOM 611 C C . VAL A 1 80 ? 9.578 18.172 15.32 1 90 80 VAL A C 1
ATOM 613 O O . VAL A 1 80 ? 10.289 17.75 14.406 1 90 80 VAL A O 1
ATOM 616 N N . ALA A 1 81 ? 8.57 18.906 15.094 1 94.56 81 ALA A N 1
ATOM 617 C CA . ALA A 1 81 ? 8 18.969 13.75 1 94.56 81 ALA A CA 1
ATOM 618 C C . ALA A 1 81 ? 8.867 19.828 12.828 1 94.56 81 ALA A C 1
ATOM 620 O O . ALA A 1 81 ? 9.219 20.953 13.172 1 94.56 81 ALA A O 1
ATOM 621 N N . ASP A 1 82 ? 9.133 19.25 11.672 1 93.88 82 ASP A N 1
ATOM 622 C CA . ASP A 1 82 ? 9.719 20.016 10.57 1 93.88 82 ASP A CA 1
ATOM 623 C C . ASP A 1 82 ? 8.633 20.578 9.656 1 93.88 82 ASP A C 1
ATOM 625 O O . ASP A 1 82 ? 8.883 21.5 8.883 1 93.88 82 ASP A O 1
ATOM 629 N N . ALA A 1 83 ? 7.52 19.938 9.766 1 96.19 83 ALA A N 1
ATOM 630 C CA . ALA A 1 83 ? 6.355 20.375 8.992 1 96.19 83 ALA A CA 1
ATOM 631 C C . ALA A 1 83 ? 5.07 19.797 9.578 1 96.19 83 ALA A C 1
ATOM 633 O O . ALA A 1 83 ? 5.105 18.859 10.383 1 96.19 83 ALA A O 1
ATOM 634 N N . PHE A 1 84 ? 3.934 20.375 9.188 1 97.5 84 PHE A N 1
ATOM 635 C CA . PHE A 1 84 ? 2.629 19.891 9.609 1 97.5 84 PHE A CA 1
ATOM 636 C C . PHE A 1 84 ? 1.739 19.594 8.414 1 97.5 84 PHE A C 1
ATOM 638 O O . PHE A 1 84 ? 1.76 20.328 7.422 1 97.5 84 PHE A O 1
ATOM 645 N N . VAL A 1 85 ? 1.013 18.516 8.555 1 98.5 85 VAL A N 1
ATOM 646 C CA . VAL A 1 85 ? -0.101 18.234 7.656 1 98.5 85 VAL A CA 1
ATOM 647 C C . VAL A 1 85 ? -1.415 18.281 8.438 1 98.5 85 VAL A C 1
ATOM 649 O O . VAL A 1 85 ? -1.629 17.469 9.344 1 98.5 85 VAL A O 1
ATOM 652 N N . LEU A 1 86 ? -2.215 19.234 8.109 1 98.75 86 LEU A N 1
ATOM 653 C CA . LEU A 1 86 ? -3.52 19.359 8.75 1 98.75 86 LEU A CA 1
ATOM 654 C C . LEU A 1 86 ? -4.621 18.812 7.859 1 98.75 86 LEU A C 1
ATOM 656 O O . LEU A 1 86 ? -4.637 19.062 6.652 1 98.75 86 LEU A O 1
ATOM 660 N N . VAL A 1 87 ? -5.527 18.031 8.445 1 98.81 87 VAL A N 1
ATOM 661 C CA . VAL A 1 87 ? -6.469 17.25 7.645 1 98.81 87 VAL A CA 1
ATOM 662 C C . VAL A 1 87 ? -7.898 17.609 8.047 1 98.81 87 VAL A C 1
ATOM 664 O O . VAL A 1 87 ? -8.203 17.75 9.234 1 98.81 87 VAL A O 1
ATOM 667 N N . TYR A 1 88 ? -8.789 17.844 7.133 1 98.75 88 TYR A N 1
ATOM 668 C CA . TYR A 1 88 ? -10.234 17.938 7.309 1 98.75 88 TYR A CA 1
ATOM 669 C C . TYR A 1 88 ? -10.961 17.078 6.281 1 98.75 88 TYR A C 1
ATOM 671 O O . TYR A 1 88 ? -10.367 16.656 5.289 1 98.75 88 TYR A O 1
ATOM 679 N N . SER A 1 89 ? -12.195 16.797 6.578 1 98.38 89 SER A N 1
ATOM 680 C CA . SER A 1 89 ? -13.039 16.062 5.633 1 98.38 89 SER A CA 1
ATOM 681 C C . SER A 1 89 ? -13.922 17.016 4.84 1 98.38 89 SER A C 1
ATOM 683 O O . SER A 1 89 ? -14.609 17.875 5.414 1 98.38 89 SER A O 1
ATOM 685 N N . VAL A 1 90 ? -13.961 16.828 3.529 1 98.62 90 VAL A N 1
ATOM 686 C CA . VAL A 1 90 ? -14.773 17.719 2.691 1 98.62 90 VAL A CA 1
ATOM 687 C C . VAL A 1 90 ? -16.25 17.453 2.953 1 98.62 90 VAL A C 1
ATOM 689 O O . VAL A 1 90 ? -17.109 18.25 2.559 1 98.62 90 VAL A O 1
ATOM 692 N N . THR A 1 91 ? -16.578 16.344 3.639 1 97.94 91 THR A N 1
ATOM 693 C CA . THR A 1 91 ? -17.969 15.969 3.893 1 97.94 91 THR A CA 1
ATOM 694 C C . THR A 1 91 ? -18.438 16.516 5.234 1 97.94 91 THR A C 1
ATOM 696 O O . THR A 1 91 ? -19.594 16.312 5.629 1 97.94 91 THR A O 1
ATOM 699 N N . ASN A 1 92 ? -17.656 17.219 5.961 1 97.5 92 ASN A N 1
ATOM 700 C CA . ASN A 1 92 ? -17.969 17.719 7.293 1 97.5 92 ASN A CA 1
ATOM 701 C C . ASN A 1 92 ? -17.359 19.094 7.531 1 97.5 92 ASN A C 1
ATOM 703 O O . ASN A 1 92 ? -16.156 19.203 7.816 1 97.5 92 ASN A O 1
ATOM 707 N N . HIS A 1 93 ? -18.188 20.109 7.539 1 97.62 93 HIS A N 1
ATOM 708 C CA . HIS A 1 93 ? -17.75 21.5 7.637 1 97.62 93 HIS A CA 1
ATOM 709 C C . HIS A 1 93 ? -17.109 21.781 8.992 1 97.62 93 HIS A C 1
ATOM 711 O O . HIS A 1 93 ? -16.188 22.578 9.094 1 97.62 93 HIS A O 1
ATOM 717 N N . GLU A 1 94 ? -17.531 21.078 9.961 1 97.5 94 GLU A N 1
ATOM 718 C CA . GLU A 1 94 ? -17.016 21.312 11.305 1 97.5 94 GLU A CA 1
ATOM 719 C C . GLU A 1 94 ? -15.531 20.922 11.391 1 97.5 94 GLU A C 1
ATOM 721 O O . GLU A 1 94 ? -14.758 21.562 12.102 1 97.5 94 GLU A O 1
ATOM 726 N N . THR A 1 95 ? -15.188 19.922 10.68 1 97.94 95 THR A N 1
ATOM 727 C CA . THR A 1 95 ? -13.797 19.484 10.695 1 97.94 95 THR A CA 1
ATOM 728 C C . THR A 1 95 ? -12.891 20.547 10.062 1 97.94 95 THR A C 1
ATOM 730 O O . THR A 1 95 ? -11.727 20.688 10.453 1 97.94 95 THR A O 1
ATOM 733 N N . PHE A 1 96 ? -13.398 21.328 9.125 1 98.5 96 PHE A N 1
ATOM 734 C CA . PHE A 1 96 ? -12.656 22.422 8.523 1 98.5 96 PHE A CA 1
ATOM 735 C C . PHE A 1 96 ? -12.406 23.531 9.539 1 98.5 96 PHE A C 1
ATOM 737 O O . PHE A 1 96 ? -11.281 24.031 9.648 1 98.5 96 PHE A O 1
ATOM 744 N N . ASN A 1 97 ? -13.445 23.828 10.219 1 97.62 97 ASN A N 1
ATOM 745 C CA . ASN A 1 97 ? -13.336 24.859 11.234 1 97.62 97 ASN A CA 1
ATOM 746 C C . ASN A 1 97 ? -12.297 24.5 12.297 1 97.62 97 ASN A C 1
ATOM 748 O O . ASN A 1 97 ? -11.492 25.344 12.703 1 97.62 97 ASN A O 1
ATOM 752 N N . ARG A 1 98 ? -12.344 23.266 12.664 1 97.94 98 ARG A N 1
ATOM 753 C CA . ARG A 1 98 ? -11.406 22.781 13.68 1 97.94 98 ARG A CA 1
ATOM 754 C C . ARG A 1 98 ? -9.969 22.828 13.156 1 97.94 98 ARG A C 1
ATOM 756 O O . ARG A 1 98 ? -9.055 23.203 13.891 1 97.94 98 ARG A O 1
ATOM 763 N N . MET A 1 99 ? -9.828 22.438 11.945 1 98.19 99 MET A N 1
ATOM 764 C CA . MET A 1 99 ? -8.523 22.484 11.297 1 98.19 99 MET A CA 1
ATOM 765 C C . MET A 1 99 ? -7.992 23.922 11.234 1 98.19 99 MET A C 1
ATOM 767 O O . MET A 1 99 ? -6.809 24.156 11.484 1 98.19 99 MET A O 1
ATOM 771 N N . ASP A 1 100 ? -8.82 24.859 11 1 98 100 ASP A N 1
ATOM 772 C CA . ASP A 1 100 ? -8.445 26.266 10.961 1 98 100 ASP A CA 1
ATOM 773 C C . ASP A 1 100 ? -7.953 26.734 12.328 1 98 100 ASP A C 1
ATOM 775 O O . ASP A 1 100 ? -6.938 27.422 12.422 1 98 100 ASP A O 1
ATOM 779 N N . LEU A 1 101 ? -8.68 26.359 13.359 1 97.31 101 LEU A N 1
ATOM 780 C CA . LEU A 1 101 ? -8.281 26.703 14.719 1 97.31 101 LEU A CA 1
ATOM 781 C C . LEU A 1 101 ? -6.93 26.094 15.062 1 97.31 101 LEU A C 1
ATOM 783 O O . LEU A 1 101 ? -6.098 26.734 15.711 1 97.31 101 LEU A O 1
ATOM 787 N N . LEU A 1 102 ? -6.77 24.906 14.664 1 97.19 102 LEU A N 1
ATOM 788 C CA . LEU A 1 102 ? -5.516 24.203 14.906 1 97.19 102 LEU A CA 1
ATOM 789 C C . LEU A 1 102 ? -4.355 24.906 14.211 1 97.19 102 LEU A C 1
ATOM 791 O O . LEU A 1 102 ? -3.273 25.047 14.789 1 97.19 102 LEU A O 1
ATOM 795 N N . LYS A 1 103 ? -4.559 25.297 13 1 96.75 103 LYS A N 1
ATOM 796 C CA . LYS A 1 103 ? -3.543 26.047 12.258 1 96.75 103 LYS A CA 1
ATOM 797 C C . LYS A 1 103 ? -3.109 27.297 13.008 1 96.75 103 LYS A C 1
ATOM 799 O O . LYS A 1 103 ? -1.915 27.562 13.133 1 96.75 103 LYS A O 1
ATOM 804 N N . LYS A 1 104 ? -4.051 28.016 13.5 1 94.56 104 LYS A N 1
ATOM 805 C CA . LYS A 1 104 ? -3.775 29.25 14.234 1 94.56 104 LYS A CA 1
ATOM 806 C C . LYS A 1 104 ? -3.006 28.969 15.523 1 94.56 104 LYS A C 1
ATOM 808 O O . LYS A 1 104 ? -2.104 29.719 15.898 1 94.56 104 LYS A O 1
ATOM 813 N N . PHE A 1 105 ? -3.355 27.891 16.109 1 94.94 105 PHE A N 1
ATOM 814 C CA . PHE A 1 105 ? -2.639 27.453 17.297 1 94.94 105 PHE A CA 1
ATOM 815 C C . PHE A 1 105 ? -1.171 27.188 16.984 1 94.94 105 PHE A C 1
ATOM 817 O O . PHE A 1 105 ? -0.283 27.656 17.703 1 94.94 105 PHE A O 1
ATOM 824 N N . ILE A 1 106 ? -0.923 26.453 15.945 1 94.81 106 ILE A N 1
ATOM 825 C CA . ILE A 1 106 ? 0.435 26.094 15.547 1 94.81 106 ILE A CA 1
ATOM 826 C C . ILE A 1 106 ? 1.222 27.359 15.203 1 94.81 106 ILE A C 1
ATOM 828 O O . ILE A 1 106 ? 2.375 27.5 15.617 1 94.81 106 ILE A O 1
ATOM 832 N N . GLU A 1 107 ? 0.592 28.266 14.516 1 92.69 107 GLU A N 1
ATOM 833 C CA . GLU A 1 107 ? 1.252 29.516 14.125 1 92.69 107 GLU A CA 1
ATOM 834 C C . GLU A 1 107 ? 1.649 30.328 15.352 1 92.69 107 GLU A C 1
ATOM 836 O O . GLU A 1 107 ? 2.719 30.938 15.375 1 92.69 107 GLU A O 1
ATOM 841 N N . LYS A 1 108 ? 0.808 30.328 16.297 1 90.38 108 LYS A N 1
ATOM 842 C CA . LYS A 1 108 ? 1.088 31.062 17.531 1 90.38 108 LYS A CA 1
ATOM 843 C C . LYS A 1 108 ? 2.277 30.469 18.266 1 90.38 108 LYS A C 1
ATOM 845 O O . LYS A 1 108 ? 3.068 31.188 18.875 1 90.38 108 LYS A O 1
ATOM 850 N N . GLN A 1 109 ? 2.367 29.156 18.203 1 88.62 109 GLN A N 1
ATOM 851 C CA . GLN A 1 109 ? 3.467 28.469 18.875 1 88.62 109 GLN A CA 1
ATOM 852 C C . GLN A 1 109 ? 4.797 28.75 18.188 1 88.62 109 GLN A C 1
ATOM 854 O O . GLN A 1 109 ? 5.836 28.859 18.844 1 88.62 109 GLN A O 1
ATOM 859 N N . PHE A 1 110 ? 4.879 28.844 16.891 1 85.06 110 PHE A N 1
ATOM 860 C CA . PHE A 1 110 ? 6.105 29.031 16.125 1 85.06 110 PHE A CA 1
ATOM 861 C C . PHE A 1 110 ? 6.344 30.516 15.828 1 85.06 110 PHE A C 1
ATOM 863 O O . PHE A 1 110 ? 7.469 30.906 15.523 1 85.06 110 PHE A O 1
ATOM 870 N N . GLY A 1 111 ? 5.328 31.344 15.672 1 71.06 111 GLY A N 1
ATOM 871 C CA . GLY A 1 111 ? 5.473 32.781 15.461 1 71.06 111 GLY A CA 1
ATOM 872 C C . GLY A 1 111 ? 6.324 33.469 16.531 1 71.06 111 GLY A C 1
ATOM 873 O O . GLY A 1 111 ? 7.043 34.406 16.234 1 71.06 111 GLY A O 1
ATOM 874 N N . LYS A 1 112 ? 6.332 32.969 17.594 1 62.69 112 LYS A N 1
ATOM 875 C CA . LYS A 1 112 ? 7.105 33.562 18.688 1 62.69 112 LYS A CA 1
ATOM 876 C C . LYS A 1 112 ? 8.602 33.438 18.422 1 62.69 112 LYS A C 1
ATOM 878 O O . LYS A 1 112 ? 9.367 34.375 18.719 1 62.69 112 LYS A O 1
ATOM 883 N N . ASP A 1 113 ? 9.055 32.438 17.75 1 59.94 113 ASP A N 1
ATOM 884 C CA . ASP A 1 113 ? 10.477 32.188 17.531 1 59.94 113 ASP A CA 1
ATOM 885 C C . ASP A 1 113 ? 10.898 32.562 16.109 1 59.94 113 ASP A C 1
ATOM 887 O O . ASP A 1 113 ? 12.039 32.312 15.719 1 59.94 113 ASP A O 1
ATOM 891 N N . LYS A 1 114 ? 10.094 33.25 15.32 1 62.84 114 LYS A N 1
ATOM 892 C CA . LYS A 1 114 ? 10.359 33.688 13.945 1 62.84 114 LYS A CA 1
ATOM 893 C C . LYS A 1 114 ? 10.703 32.5 13.055 1 62.84 114 LYS A C 1
ATOM 895 O O . LYS A 1 114 ? 11.5 32.625 12.117 1 62.84 114 LYS A O 1
ATOM 900 N N . LYS A 1 115 ? 10.398 31.219 13.539 1 68.31 115 LYS A N 1
ATOM 901 C CA . LYS A 1 115 ? 10.625 30.047 12.695 1 68.31 115 LYS A CA 1
ATOM 902 C C . LYS A 1 115 ? 9.398 29.734 11.859 1 68.31 115 LYS A C 1
ATOM 904 O O . LYS A 1 115 ? 8.266 29.781 12.352 1 68.31 115 LYS A O 1
ATOM 909 N N . GLU A 1 116 ? 9.617 29.703 10.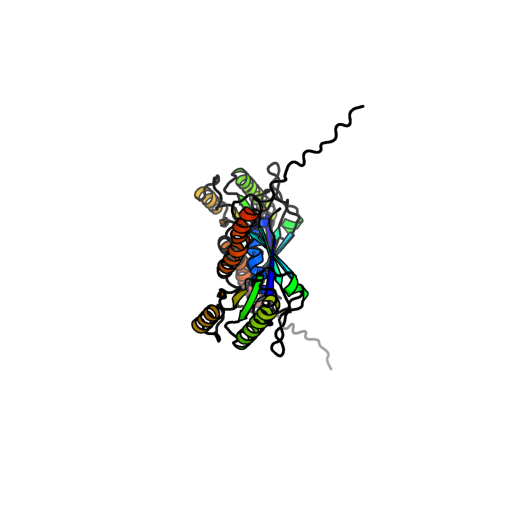578 1 80.75 116 GLU A N 1
ATOM 910 C CA . GLU A 1 116 ? 8.523 29.312 9.695 1 80.75 116 GLU A CA 1
ATOM 911 C C . GLU A 1 116 ? 8.508 27.797 9.477 1 80.75 116 GLU A C 1
ATOM 913 O O . GLU A 1 116 ? 9.539 27.203 9.156 1 80.75 116 GLU A O 1
ATOM 918 N N . VAL A 1 117 ? 7.453 27.219 9.945 1 89.31 117 VAL A N 1
ATOM 919 C CA . VAL A 1 117 ? 7.285 25.781 9.711 1 89.31 117 VAL A CA 1
ATOM 920 C C . VAL A 1 117 ? 6.258 25.562 8.602 1 89.31 117 VAL A C 1
ATOM 922 O O . VAL A 1 117 ? 5.172 26.141 8.625 1 89.31 117 VAL A O 1
ATOM 925 N N . PRO A 1 118 ? 6.621 24.797 7.629 1 93.31 118 PRO A N 1
ATOM 926 C CA . PRO A 1 118 ? 5.68 24.547 6.539 1 93.31 118 PRO A CA 1
ATOM 927 C C . PRO A 1 118 ? 4.418 23.828 7.004 1 93.31 118 PRO A C 1
ATOM 929 O O . PRO A 1 118 ? 4.5 22.891 7.812 1 93.31 118 PRO A O 1
ATOM 932 N N . ILE A 1 119 ? 3.27 24.344 6.57 1 96.25 119 ILE A N 1
ATOM 933 C CA . ILE A 1 119 ? 1.983 23.719 6.844 1 96.25 119 ILE A CA 1
ATOM 934 C C . ILE A 1 119 ? 1.291 23.375 5.523 1 96.25 119 ILE A C 1
ATOM 936 O O . ILE A 1 119 ? 1.194 24.219 4.629 1 96.25 119 ILE A O 1
ATOM 940 N N . VAL A 1 120 ? 0.899 22.094 5.359 1 98.06 120 VAL A N 1
ATOM 941 C CA . VAL A 1 120 ? 0.079 21.641 4.242 1 98.06 120 VAL A CA 1
ATOM 942 C C . VAL A 1 120 ? -1.288 21.188 4.758 1 98.06 120 VAL A C 1
ATOM 944 O O . VAL A 1 120 ? -1.389 20.594 5.828 1 98.06 120 VAL A O 1
ATOM 947 N N . VAL A 1 121 ? -2.301 21.5 3.996 1 98.75 121 VAL A N 1
ATOM 948 C CA . VAL A 1 121 ? -3.654 21.109 4.391 1 98.75 121 VAL A CA 1
ATOM 949 C C . VAL A 1 121 ? -4.215 20.094 3.398 1 98.75 121 VAL A C 1
ATOM 951 O O . VAL A 1 121 ? -4.043 20.25 2.186 1 98.75 121 VAL A O 1
ATOM 954 N N . LEU A 1 122 ? -4.832 19.047 3.934 1 98.81 122 LEU A N 1
ATOM 955 C CA . LEU A 1 122 ? -5.48 18.031 3.113 1 98.81 122 LEU A CA 1
ATOM 956 C C . LEU A 1 122 ? -6.992 18.047 3.33 1 98.81 122 LEU A C 1
ATOM 958 O O . LEU A 1 122 ? -7.461 17.859 4.453 1 98.81 122 LEU A O 1
ATOM 962 N N . GLY A 1 123 ? -7.75 18.312 2.268 1 98.81 123 GLY A N 1
ATOM 963 C CA . GLY A 1 123 ? -9.164 17.969 2.238 1 98.81 123 GLY A CA 1
ATOM 964 C C . GLY A 1 123 ? -9.43 16.562 1.763 1 98.81 123 GLY A C 1
ATOM 965 O O . GLY A 1 123 ? -9.227 16.25 0.589 1 98.81 123 GLY A O 1
ATOM 966 N N . THR A 1 124 ? -9.961 15.688 2.652 1 98.31 124 THR A N 1
ATOM 967 C CA . THR A 1 124 ? -10.039 14.266 2.361 1 98.31 124 THR A CA 1
ATOM 968 C C . THR A 1 124 ? -11.469 13.852 2.027 1 98.31 124 THR A C 1
ATOM 970 O O . THR A 1 124 ? -12.398 14.648 2.189 1 98.31 124 THR A O 1
ATOM 973 N N . MET A 1 125 ? -11.617 12.594 1.524 1 97.12 125 MET A N 1
ATOM 974 C CA . MET A 1 125 ? -12.883 11.914 1.259 1 97.12 125 MET A CA 1
ATOM 975 C C . MET A 1 125 ? -13.602 12.547 0.076 1 97.12 125 MET A C 1
ATOM 977 O O . MET A 1 125 ? -14.82 12.719 0.106 1 97.12 125 MET A O 1
ATOM 981 N N . ILE A 1 126 ? -12.852 12.938 -0.938 1 97.06 126 ILE A N 1
ATOM 982 C CA . ILE A 1 126 ? -13.414 13.609 -2.102 1 97.06 126 ILE A CA 1
ATOM 983 C C . ILE A 1 126 ? -14.195 12.617 -2.949 1 97.06 126 ILE A C 1
ATOM 985 O O . ILE A 1 126 ? -14.953 13.008 -3.842 1 97.06 126 ILE A O 1
ATOM 989 N N . ASP A 1 127 ? -14 11.352 -2.703 1 92.44 127 ASP A N 1
ATOM 990 C CA . ASP A 1 127 ? -14.695 10.305 -3.451 1 92.44 127 ASP A CA 1
ATOM 991 C C . ASP A 1 127 ? -16.109 10.102 -2.92 1 92.44 127 ASP A C 1
ATOM 993 O O . ASP A 1 127 ? -16.938 9.461 -3.574 1 92.44 127 ASP A O 1
ATOM 997 N N . LEU A 1 128 ? -16.359 10.531 -1.722 1 92.5 128 LEU A N 1
ATOM 998 C CA . LEU A 1 128 ? -17.672 10.32 -1.111 1 92.5 128 LEU A CA 1
ATOM 999 C C . LEU A 1 128 ? -18.672 11.344 -1.624 1 92.5 128 LEU A C 1
ATOM 1001 O O . LEU A 1 128 ? -18.312 12.469 -1.962 1 92.5 128 LEU A O 1
ATOM 1005 N N . PRO A 1 129 ? -19.844 10.727 -1.429 1 89.25 129 PRO A N 1
ATOM 1006 C CA . PRO A 1 129 ? -20.906 11.672 -1.79 1 89.25 129 PRO A CA 1
ATOM 1007 C C . PRO A 1 129 ? -21.219 12.672 -0.68 1 89.25 129 PRO A C 1
ATOM 1009 O O . PRO A 1 129 ? -20.656 12.57 0.417 1 89.25 129 PRO A O 1
ATOM 1012 N N . ASN A 1 130 ? -21.672 13.977 -0.874 1 92.75 130 ASN A N 1
ATOM 1013 C CA . ASN A 1 130 ? -22.156 14.938 0.101 1 92.75 130 ASN A CA 1
ATOM 1014 C C . ASN A 1 130 ? -21.078 15.93 0.52 1 92.75 130 ASN A C 1
ATOM 1016 O O . ASN A 1 130 ? -20.859 16.141 1.712 1 92.75 130 ASN A O 1
ATOM 1020 N N . ARG A 1 131 ? -20.453 16.312 -0.322 1 96.31 131 ARG A N 1
ATOM 1021 C CA . ARG A 1 131 ? -19.469 17.359 -0.045 1 96.31 131 ARG A CA 1
ATOM 1022 C C . ARG A 1 131 ? -20.109 18.547 0.65 1 96.31 131 ARG A C 1
ATOM 1024 O O . ARG A 1 131 ? -21.141 19.047 0.217 1 96.31 131 ARG A O 1
ATOM 1031 N N . LYS A 1 132 ? -19.547 19 1.762 1 97.94 132 LYS A N 1
ATOM 1032 C CA . LYS A 1 132 ? -20.062 20.125 2.545 1 97.94 132 LYS A CA 1
ATOM 1033 C C . LYS A 1 132 ? -19.062 21.281 2.557 1 97.94 132 LYS A C 1
ATOM 1035 O O . LYS A 1 132 ? -19.422 22.406 2.924 1 97.94 132 LYS A O 1
ATOM 1040 N N . VAL A 1 133 ? -17.875 21.078 2.195 1 98.19 133 VAL A N 1
ATOM 1041 C CA . VAL A 1 133 ? -16.875 22.141 2.092 1 98.19 133 VAL A CA 1
ATOM 1042 C C . VAL A 1 133 ? -16.547 22.406 0.623 1 98.19 133 VAL A C 1
ATOM 1044 O O . VAL A 1 133 ? -15.953 21.562 -0.053 1 98.19 133 VAL A O 1
ATOM 1047 N N . ASN A 1 134 ? -16.875 23.547 0.16 1 97.5 134 ASN A N 1
ATOM 1048 C CA . ASN A 1 134 ? -16.656 23.938 -1.229 1 97.5 134 ASN A CA 1
ATOM 1049 C C . ASN A 1 134 ? -15.172 24.078 -1.546 1 97.5 134 ASN A C 1
ATOM 1051 O O . ASN A 1 134 ? -14.414 24.641 -0.75 1 97.5 134 ASN A O 1
ATOM 1055 N N . SER A 1 135 ? -14.812 23.562 -2.734 1 97.81 135 SER A N 1
ATOM 1056 C CA . SER A 1 135 ? -13.414 23.578 -3.131 1 97.81 135 SER A CA 1
ATOM 1057 C C . SER A 1 135 ? -12.891 25 -3.293 1 97.81 135 SER A C 1
ATOM 1059 O O . SER A 1 135 ? -11.789 25.312 -2.838 1 97.81 135 SER A O 1
ATOM 1061 N N . ASP A 1 136 ? -13.648 25.828 -3.943 1 97.62 136 ASP A N 1
ATOM 1062 C CA . ASP A 1 136 ? -13.234 27.203 -4.168 1 97.62 136 ASP A CA 1
ATOM 1063 C C . ASP A 1 136 ? -13.062 27.953 -2.844 1 97.62 136 ASP A C 1
ATOM 1065 O O . ASP A 1 136 ? -12.125 28.734 -2.68 1 97.62 136 ASP A O 1
ATOM 1069 N N . PHE A 1 137 ? -14 27.734 -1.97 1 98 137 PHE A N 1
ATOM 1070 C CA . PHE A 1 137 ? -13.93 28.328 -0.636 1 98 137 PHE A CA 1
ATOM 1071 C C . PHE A 1 137 ? -12.648 27.906 0.071 1 98 137 PHE A C 1
ATOM 1073 O O . PHE A 1 137 ? -11.922 28.75 0.602 1 98 137 PHE A O 1
ATOM 1080 N N . ALA A 1 138 ? -12.43 26.641 0.061 1 98.44 138 ALA A N 1
ATOM 1081 C CA . ALA A 1 138 ? -11.266 26.094 0.749 1 98.44 138 ALA A CA 1
ATOM 1082 C C . ALA A 1 138 ? -9.969 26.625 0.143 1 98.44 138 ALA A C 1
ATOM 1084 O O . ALA A 1 138 ? -9.039 26.984 0.869 1 98.44 138 ALA A O 1
ATOM 1085 N N . GLN A 1 139 ? -9.922 26.703 -1.189 1 98.19 139 GLN A N 1
ATOM 1086 C CA . GLN A 1 139 ? -8.734 27.188 -1.878 1 98.19 139 GLN A CA 1
ATOM 1087 C C . GLN A 1 139 ? -8.5 28.672 -1.609 1 98.19 139 GLN A C 1
ATOM 1089 O O . GLN A 1 139 ? -7.363 29.109 -1.448 1 98.19 139 GLN A O 1
ATOM 1094 N N . SER A 1 140 ? -9.57 29.406 -1.618 1 98.31 140 SER A N 1
ATOM 1095 C CA . SER A 1 140 ? -9.461 30.828 -1.29 1 98.31 140 SER A CA 1
ATOM 1096 C C . SER A 1 140 ? -8.93 31.031 0.125 1 98.31 140 SER A C 1
ATOM 1098 O O . SER A 1 140 ? -8.094 31.906 0.36 1 98.31 140 SER A O 1
ATOM 1100 N N . TRP A 1 141 ? -9.445 30.25 1.02 1 98.31 141 TRP A N 1
ATOM 1101 C CA . TRP A 1 141 ? -8.953 30.281 2.393 1 98.31 141 TRP A CA 1
ATOM 1102 C C . TRP A 1 141 ? -7.457 29.969 2.436 1 98.31 141 TRP A C 1
ATOM 1104 O O . TRP A 1 141 ? -6.695 30.672 3.111 1 98.31 141 TRP A O 1
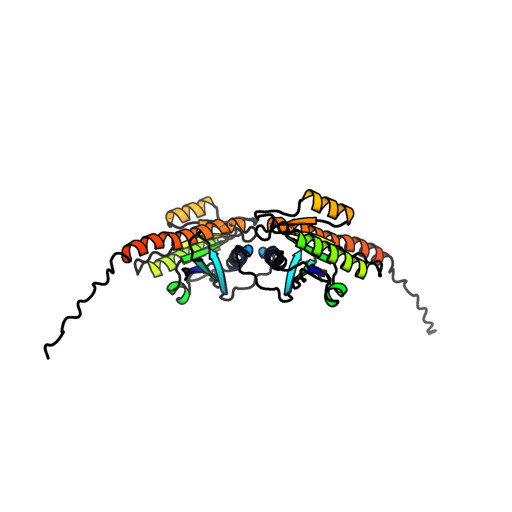ATOM 1114 N N . ALA A 1 142 ? -7.035 28.938 1.732 1 98.31 142 ALA A N 1
ATOM 1115 C CA . ALA A 1 142 ? -5.637 28.516 1.722 1 98.31 142 ALA A CA 1
ATOM 1116 C C . ALA A 1 142 ? -4.73 29.625 1.204 1 98.31 142 ALA A C 1
ATOM 1118 O O . ALA A 1 142 ? -3.639 29.844 1.735 1 98.31 142 ALA A O 1
ATOM 1119 N N . THR A 1 143 ? -5.199 30.312 0.199 1 97.38 143 THR A N 1
ATOM 1120 C CA . THR A 1 143 ? -4.453 31.438 -0.369 1 97.38 143 THR A CA 1
ATOM 1121 C C . THR A 1 143 ? -4.305 32.562 0.65 1 97.38 143 THR A C 1
ATOM 1123 O O . THR A 1 143 ? -3.207 33.094 0.84 1 97.38 143 THR A O 1
ATOM 1126 N N . ARG A 1 144 ? -5.332 32.875 1.298 1 97 144 ARG A N 1
ATOM 1127 C CA . ARG A 1 144 ? -5.316 33.938 2.307 1 97 144 ARG A CA 1
ATOM 1128 C C . ARG A 1 144 ? -4.383 33.562 3.459 1 97 144 ARG A C 1
ATOM 1130 O O . ARG A 1 144 ? -3.66 34.438 3.971 1 97 144 ARG A O 1
ATOM 1137 N N . GLU A 1 145 ? -4.391 32.281 3.836 1 96.06 145 GLU A N 1
ATOM 1138 C CA . GLU A 1 145 ? -3.627 31.812 4.984 1 96.06 145 GLU A CA 1
ATOM 1139 C C . GLU A 1 145 ? -2.209 31.422 4.582 1 96.06 145 GLU A C 1
ATOM 1141 O O . GLU A 1 145 ? -1.414 31 5.426 1 96.06 145 GLU A O 1
ATOM 1146 N N . LYS A 1 146 ? -1.898 31.484 3.287 1 93.94 146 LYS A N 1
ATOM 1147 C CA . LYS A 1 146 ? -0.571 31.234 2.738 1 93.94 146 LYS A CA 1
ATOM 1148 C C . LYS A 1 146 ? -0.131 29.797 3.02 1 93.94 146 LYS A C 1
ATOM 1150 O O . LYS A 1 146 ? 0.992 29.562 3.473 1 93.94 146 LYS A O 1
ATOM 1155 N N . VAL A 1 147 ? -1.057 28.875 2.787 1 96.56 147 VAL A N 1
ATOM 1156 C CA . VAL A 1 147 ? -0.731 27.453 2.91 1 96.56 147 VAL A CA 1
ATOM 1157 C C . VAL A 1 147 ? -1.122 26.719 1.628 1 96.56 147 VAL A C 1
ATOM 1159 O O . VAL A 1 147 ? -1.96 27.203 0.862 1 96.56 147 VAL A O 1
ATOM 1162 N N . LYS A 1 148 ? -0.468 25.547 1.351 1 97.25 148 LYS A N 1
ATOM 1163 C CA . LYS A 1 148 ? -0.85 24.688 0.238 1 97.25 148 LYS A CA 1
ATOM 1164 C C . LYS A 1 148 ? -1.956 23.719 0.649 1 97.25 148 LYS A C 1
ATOM 1166 O O . LYS A 1 148 ? -1.902 23.125 1.73 1 97.25 148 LYS A O 1
ATOM 1171 N N . LEU A 1 149 ? -2.943 23.672 -0.184 1 98.62 149 LEU A N 1
ATOM 1172 C CA . LEU A 1 149 ? -4.074 22.781 0.089 1 98.62 149 LEU A CA 1
ATOM 1173 C C . LEU A 1 149 ? -4.273 21.781 -1.046 1 98.62 149 LEU A C 1
ATOM 1175 O O . LEU A 1 149 ? -4.258 22.156 -2.221 1 98.62 149 LEU A O 1
ATOM 1179 N N . TYR A 1 150 ? -4.359 20.484 -0.731 1 98.5 150 TYR A N 1
ATOM 1180 C CA . TYR A 1 150 ? -4.652 19.406 -1.672 1 98.5 150 TYR A CA 1
ATOM 1181 C C . TYR A 1 150 ? -5.938 18.672 -1.293 1 98.5 150 TYR A C 1
ATOM 1183 O O . TYR A 1 150 ? -6.195 18.438 -0.112 1 98.5 150 TYR A O 1
ATOM 1191 N N . GLU A 1 151 ? -6.719 18.453 -2.273 1 98.44 151 GLU A N 1
ATOM 1192 C CA . GLU A 1 151 ? -7.875 17.594 -2.066 1 98.44 151 GLU A CA 1
ATOM 1193 C C . GLU A 1 151 ? -7.578 16.156 -2.496 1 98.44 151 GLU A C 1
ATOM 1195 O O . GLU A 1 151 ? -7.199 15.922 -3.645 1 98.44 151 GLU A O 1
ATOM 1200 N N . VAL A 1 152 ? -7.801 15.188 -1.536 1 97.75 152 VAL A N 1
ATOM 1201 C CA . VAL A 1 152 ? -7.281 13.836 -1.735 1 97.75 152 VAL A CA 1
ATOM 1202 C C . VAL A 1 152 ? -8.305 12.812 -1.257 1 97.75 152 VAL A C 1
ATOM 1204 O O . VAL A 1 152 ? -9.344 13.18 -0.696 1 97.75 152 VAL A O 1
ATOM 1207 N N . THR A 1 153 ? -8.062 11.539 -1.555 1 95.19 153 THR A N 1
ATOM 1208 C CA . THR A 1 153 ? -8.789 10.414 -0.984 1 95.19 153 THR A CA 1
ATOM 1209 C C . THR A 1 153 ? -7.863 9.234 -0.743 1 95.19 153 THR A C 1
ATOM 1211 O O . THR A 1 153 ? -6.977 8.953 -1.555 1 95.19 153 THR A O 1
ATOM 1214 N N . ALA A 1 154 ? -8.055 8.555 0.349 1 91.94 154 ALA A N 1
ATOM 1215 C CA . ALA A 1 154 ? -7.289 7.34 0.64 1 91.94 154 ALA A CA 1
ATOM 1216 C C . ALA A 1 154 ? -7.684 6.203 -0.299 1 91.94 154 ALA A C 1
ATOM 1218 O O . ALA A 1 154 ? -6.992 5.188 -0.376 1 91.94 154 ALA A O 1
ATOM 1219 N N . GLY A 1 155 ? -8.758 6.406 -1.013 1 83.88 155 GLY A N 1
ATOM 1220 C CA . GLY A 1 155 ? -9.219 5.398 -1.952 1 83.88 155 GLY A CA 1
ATOM 1221 C C . GLY A 1 155 ? -8.43 5.379 -3.246 1 83.88 155 GLY A C 1
ATOM 1222 O O . GLY A 1 155 ? -8.5 4.414 -4.012 1 83.88 155 GLY A O 1
ATOM 1223 N N . ASP A 1 156 ? -7.742 6.441 -3.484 1 85.06 156 ASP A N 1
ATOM 1224 C CA . ASP A 1 156 ? -6.918 6.586 -4.68 1 85.06 156 ASP A CA 1
ATOM 1225 C C . ASP A 1 156 ? -5.547 7.16 -4.336 1 85.06 156 ASP A C 1
ATOM 1227 O O . ASP A 1 156 ? -5.391 8.375 -4.195 1 85.06 156 ASP A O 1
ATOM 1231 N N . ARG A 1 157 ? -4.543 6.371 -4.34 1 83.94 157 ARG A N 1
ATOM 1232 C CA . ARG A 1 157 ? -3.195 6.699 -3.889 1 83.94 157 ARG A CA 1
ATOM 1233 C C . ARG A 1 157 ? -2.58 7.797 -4.75 1 83.94 157 ARG A C 1
ATOM 1235 O O . ARG A 1 157 ? -1.758 8.586 -4.273 1 83.94 157 ARG A O 1
ATOM 1242 N N . SER A 1 158 ? -2.928 7.801 -5.988 1 84.12 158 SER A N 1
ATOM 1243 C CA . SER A 1 158 ? -2.35 8.789 -6.895 1 84.12 158 SER A CA 1
ATOM 1244 C C . SER A 1 158 ? -2.635 10.211 -6.422 1 84.12 158 SER A C 1
ATOM 1246 O O . SER A 1 158 ? -1.871 11.133 -6.715 1 84.12 158 SER A O 1
ATOM 1248 N N . THR A 1 159 ? -3.697 10.453 -5.629 1 92.25 159 THR A N 1
ATOM 1249 C CA . THR A 1 159 ? -4.062 11.789 -5.148 1 92.25 159 THR A CA 1
ATOM 1250 C C . THR A 1 159 ? -3.111 12.242 -4.047 1 92.25 159 THR A C 1
ATOM 1252 O O . THR A 1 159 ? -3.066 13.43 -3.709 1 92.25 159 THR A O 1
ATOM 1255 N N . LEU A 1 160 ? -2.367 11.297 -3.473 1 93.94 160 LEU A N 1
ATOM 1256 C CA . LEU A 1 160 ? -1.536 11.594 -2.309 1 93.94 160 LEU A CA 1
ATOM 1257 C C . LEU A 1 160 ? -0.101 11.891 -2.729 1 93.94 160 LEU A C 1
ATOM 1259 O O . LEU A 1 160 ? 0.704 12.352 -1.916 1 93.94 160 LEU A O 1
ATOM 1263 N N . ILE A 1 161 ? 0.195 11.711 -3.973 1 89.94 161 ILE A N 1
ATOM 1264 C CA . ILE A 1 161 ? 1.569 11.812 -4.453 1 89.94 161 ILE A CA 1
ATOM 1265 C C . ILE A 1 161 ? 2.012 13.273 -4.449 1 89.94 161 ILE A C 1
ATOM 1267 O O . ILE A 1 161 ? 3.113 13.594 -3.998 1 89.94 161 ILE A O 1
ATOM 1271 N N . ASP A 1 162 ? 1.15 14.125 -4.809 1 93.38 162 ASP A N 1
ATOM 1272 C CA . ASP A 1 162 ? 1.514 15.523 -5.02 1 93.38 162 ASP A CA 1
ATOM 1273 C C . ASP A 1 162 ? 1.935 16.188 -3.707 1 93.38 162 ASP A C 1
ATOM 1275 O O . ASP A 1 162 ? 2.959 16.875 -3.65 1 93.38 162 ASP A O 1
ATOM 1279 N N . PHE A 1 163 ? 1.154 15.992 -2.715 1 95.88 163 PHE A N 1
ATOM 1280 C CA . PHE A 1 163 ? 1.499 16.719 -1.499 1 95.88 163 PHE A CA 1
ATOM 1281 C C . PHE A 1 163 ? 2.762 16.156 -0.865 1 95.88 163 PHE A C 1
ATOM 1283 O O . PHE A 1 163 ? 3.551 16.891 -0.269 1 95.88 163 PHE A O 1
ATOM 1290 N N . VAL A 1 164 ? 2.979 14.875 -1.024 1 93.38 164 VAL A N 1
ATOM 1291 C CA . VAL A 1 164 ? 4.184 14.242 -0.499 1 93.38 164 VAL A CA 1
ATOM 1292 C C . VAL A 1 164 ? 5.41 14.773 -1.237 1 93.38 164 VAL A C 1
ATOM 1294 O O . VAL A 1 164 ? 6.418 15.117 -0.614 1 93.38 164 VAL A O 1
ATOM 1297 N N . THR A 1 165 ? 5.234 14.844 -2.502 1 90.12 165 THR A N 1
ATOM 1298 C CA . THR A 1 165 ? 6.312 15.367 -3.332 1 90.12 165 THR A CA 1
ATOM 1299 C C . THR A 1 165 ? 6.598 16.828 -2.984 1 90.12 165 THR A C 1
ATOM 1301 O O . THR A 1 165 ? 7.762 17.219 -2.879 1 90.12 165 THR A O 1
ATOM 1304 N N . TYR A 1 166 ? 5.594 17.609 -2.785 1 93.5 166 TYR A N 1
ATOM 1305 C CA . TYR A 1 166 ? 5.723 19 -2.41 1 93.5 166 TYR A CA 1
ATOM 1306 C C . TYR A 1 166 ? 6.484 19.156 -1.098 1 93.5 166 TYR A C 1
ATOM 1308 O O . TYR A 1 166 ? 7.438 19.938 -1.007 1 93.5 166 TYR A O 1
ATOM 1316 N N . LEU A 1 167 ? 6.133 18.344 -0.097 1 93.19 167 LEU A N 1
ATOM 1317 C CA . LEU A 1 167 ? 6.781 18.391 1.208 1 93.19 167 LEU A CA 1
ATOM 1318 C C . LEU A 1 167 ? 8.266 18.047 1.09 1 93.19 167 LEU A C 1
ATOM 1320 O O . LEU A 1 167 ? 9.117 18.781 1.601 1 93.19 167 LEU A O 1
ATOM 1324 N N . GLY A 1 168 ? 8.531 17.016 0.375 1 89.06 168 GLY A N 1
ATOM 1325 C CA . GLY A 1 168 ? 9.914 16.609 0.196 1 89.06 168 GLY A CA 1
ATOM 1326 C C . GLY A 1 168 ? 10.758 17.656 -0.507 1 89.06 168 GLY A C 1
ATOM 1327 O O . GLY A 1 168 ? 11.867 17.953 -0.067 1 89.06 168 GLY A O 1
ATOM 1328 N N . SER A 1 169 ? 10.227 18.156 -1.54 1 86.88 169 SER A N 1
ATOM 1329 C CA . SER A 1 169 ? 10.961 19.141 -2.326 1 86.88 169 SER A CA 1
ATOM 1330 C C . SER A 1 169 ? 11.234 20.406 -1.514 1 86.88 169 SER A C 1
ATOM 1332 O O . SER A 1 169 ? 12.312 20.984 -1.601 1 86.88 169 SER A O 1
ATOM 1334 N N . ARG A 1 170 ? 10.273 20.859 -0.777 1 85.88 170 ARG A N 1
ATOM 1335 C CA . ARG A 1 170 ? 10.398 22.062 0.032 1 85.88 170 ARG A CA 1
ATOM 1336 C C . ARG A 1 170 ? 11.445 21.875 1.13 1 85.88 170 ARG A C 1
ATOM 1338 O O . ARG A 1 170 ? 12.211 22.797 1.424 1 85.88 170 ARG A O 1
ATOM 1345 N N . TYR A 1 171 ? 11.508 20.719 1.636 1 87.12 171 TYR A N 1
ATOM 1346 C CA . TYR A 1 171 ? 12.367 20.453 2.783 1 87.12 171 TYR A CA 1
ATOM 1347 C C . TYR A 1 171 ? 13.773 20.062 2.332 1 87.12 171 TYR A C 1
ATOM 1349 O O . TYR A 1 171 ? 14.758 20.562 2.883 1 87.12 171 TYR A O 1
ATOM 1357 N N . PHE A 1 172 ? 13.906 19.266 1.322 1 84 172 PHE A N 1
ATOM 1358 C CA . PHE A 1 172 ? 15.203 18.688 0.985 1 84 172 PHE A CA 1
ATOM 1359 C C . PHE A 1 172 ? 15.898 19.516 -0.086 1 84 172 PHE A C 1
ATOM 1361 O O . PHE A 1 172 ? 17.125 19.453 -0.229 1 84 172 PHE A O 1
ATOM 1368 N N . HIS A 1 173 ? 15.234 20.172 -0.993 1 74.5 173 HIS A N 1
ATOM 1369 C CA . HIS A 1 173 ? 15.891 21.031 -1.97 1 74.5 173 HIS A CA 1
ATOM 1370 C C . HIS A 1 173 ? 16.25 22.391 -1.359 1 74.5 173 HIS A C 1
ATOM 1372 O O . HIS A 1 173 ? 17.219 23.016 -1.767 1 74.5 173 HIS A O 1
ATOM 1378 N N . SER A 1 174 ? 15.352 22.969 -0.595 1 60.44 174 SER A N 1
ATOM 1379 C CA . SER A 1 174 ? 15.664 24.281 -0.029 1 60.44 174 SER A CA 1
ATOM 1380 C C . SER A 1 174 ? 16.891 24.219 0.875 1 60.44 174 SER A C 1
ATOM 1382 O O . SER A 1 174 ? 17.656 25.172 0.956 1 60.44 174 SER A O 1
ATOM 1384 N N . GLN A 1 175 ? 17.094 23.156 1.524 1 53.19 175 GLN A N 1
ATOM 1385 C CA . GLN A 1 175 ? 18.234 23.094 2.438 1 53.19 175 GLN A CA 1
ATOM 1386 C C . GLN A 1 175 ? 19.547 22.922 1.673 1 53.19 175 GLN A C 1
ATOM 1388 O O . GLN A 1 175 ? 20.625 23.172 2.213 1 53.19 175 GLN A O 1
ATOM 1393 N N . ARG A 1 176 ? 19.469 22.422 0.427 1 50.25 176 ARG A N 1
ATOM 1394 C CA . ARG A 1 176 ? 20.719 22.375 -0.321 1 50.25 176 ARG A CA 1
ATOM 1395 C C . ARG A 1 176 ? 21.297 23.781 -0.52 1 50.25 176 ARG A C 1
ATOM 1397 O O . ARG A 1 176 ? 22.516 23.953 -0.577 1 50.25 176 ARG A O 1
ATOM 1404 N N . GLU A 1 177 ? 20.359 24.625 -0.714 1 41.44 177 GLU A N 1
ATOM 1405 C CA . GLU A 1 177 ? 20.906 25.953 -0.954 1 41.44 177 GLU A CA 1
ATOM 1406 C C . GLU A 1 177 ? 21.516 26.547 0.315 1 41.44 177 GLU A C 1
ATOM 1408 O O . GLU A 1 177 ? 22.453 27.344 0.247 1 41.44 177 GLU A O 1
ATOM 1413 N N . LEU A 1 178 ? 20.938 26.172 1.42 1 37.59 178 LEU A N 1
ATOM 1414 C CA . LEU A 1 178 ? 21.469 26.812 2.605 1 37.59 178 LEU A CA 1
ATOM 1415 C C . LEU A 1 178 ? 22.844 26.25 2.961 1 37.59 178 LEU A C 1
ATOM 1417 O O . LEU A 1 178 ? 23.719 26.984 3.441 1 37.59 178 LEU A O 1
ATOM 1421 N N . LYS A 1 179 ? 23.078 25.016 2.771 1 40.56 179 LYS A N 1
ATOM 1422 C CA . LYS A 1 179 ? 24.375 24.484 3.172 1 40.56 179 LYS A CA 1
ATOM 1423 C C . LYS A 1 179 ? 25.484 24.984 2.236 1 40.56 179 LYS A C 1
ATOM 1425 O O . LYS A 1 179 ? 26.656 24.938 2.584 1 40.56 179 LYS A O 1
ATOM 1430 N N . PHE A 1 180 ? 25.172 25.141 1.005 1 37.19 180 PHE A N 1
ATOM 1431 C CA . PHE A 1 180 ? 26.234 25.609 0.129 1 37.19 180 PHE A CA 1
ATOM 1432 C C . PHE A 1 180 ? 26.734 26.984 0.558 1 37.19 180 PHE A C 1
ATOM 1434 O O . PHE A 1 180 ? 27.891 27.328 0.349 1 37.19 180 PHE A O 1
ATOM 1441 N N . SER A 1 181 ? 25.781 27.75 1.121 1 35.12 181 SER A N 1
ATOM 1442 C CA . SER A 1 181 ? 26.266 29.094 1.472 1 35.12 181 SER A CA 1
ATOM 1443 C C . SER A 1 181 ? 27.141 29.062 2.719 1 35.12 181 SER A C 1
ATOM 1445 O O . SER A 1 181 ? 28 29.922 2.898 1 35.12 181 SER A O 1
ATOM 1447 N N . LEU A 1 182 ? 26.828 28.141 3.652 1 35.22 182 LEU A N 1
ATOM 1448 C CA . LEU A 1 182 ? 27.594 28.172 4.895 1 35.22 182 LEU A CA 1
ATOM 1449 C C . LEU A 1 182 ? 28.938 27.5 4.719 1 35.22 182 LEU A C 1
ATOM 1451 O O . LEU A 1 182 ? 29.875 27.75 5.492 1 35.22 182 LEU A O 1
ATOM 1455 N N . SER A 1 183 ? 28.938 26.562 3.795 1 37.66 183 SER A N 1
ATOM 1456 C CA . SER A 1 183 ? 30.234 25.891 3.682 1 37.66 183 SER A CA 1
ATOM 1457 C C . SER A 1 183 ? 31.297 26.828 3.117 1 37.66 183 SER A C 1
ATOM 1459 O O . SER A 1 183 ? 32.438 26.438 2.965 1 37.66 183 SER A O 1
ATOM 1461 N N . LYS A 1 184 ? 30.891 27.922 2.51 1 36.69 184 LYS A N 1
ATOM 1462 C CA . LYS A 1 184 ? 31.953 28.766 1.985 1 36.69 184 LYS A CA 1
ATOM 1463 C C . LYS A 1 184 ? 32.656 29.516 3.107 1 36.69 184 LYS A C 1
ATOM 1465 O O . LYS A 1 184 ? 33.75 30.047 2.914 1 36.69 184 LYS A O 1
ATOM 1470 N N . LYS A 1 185 ? 31.906 29.812 4.211 1 34.47 185 LYS A N 1
ATOM 1471 C CA . LYS A 1 185 ? 32.562 30.781 5.082 1 34.47 185 LYS A CA 1
ATOM 1472 C C . LYS A 1 185 ? 33.625 30.094 5.961 1 34.47 185 LYS A C 1
ATOM 1474 O O . LYS A 1 185 ? 34.312 30.766 6.738 1 34.47 185 LYS A O 1
ATOM 1479 N N . PHE A 1 186 ? 33.469 28.703 6.156 1 29.94 186 PHE A N 1
ATOM 1480 C CA . PHE A 1 186 ? 34.406 28.281 7.191 1 29.94 186 PHE A CA 1
ATOM 1481 C C . PHE A 1 186 ? 35.781 27.969 6.586 1 29.94 186 PHE A C 1
ATOM 1483 O O . PHE A 1 186 ? 36 26.859 6.105 1 29.94 186 PHE A O 1
ATOM 1490 N N . LYS A 1 187 ? 36.188 28.891 5.723 1 31.67 187 LYS A N 1
ATOM 1491 C CA . LYS A 1 187 ? 37.625 28.734 5.445 1 31.67 187 LYS A CA 1
ATOM 1492 C C . LYS A 1 187 ? 38.438 28.625 6.738 1 31.67 187 LYS A C 1
ATOM 1494 O O . LYS A 1 187 ? 38.344 29.516 7.594 1 31.67 187 LYS A O 1
ATOM 1499 N N . PRO A 1 188 ? 38.688 27.406 7.141 1 29.36 188 PRO A N 1
ATOM 1500 C CA . PRO A 1 188 ? 39.625 27.312 8.273 1 29.36 188 PRO A CA 1
ATOM 1501 C C . PRO A 1 188 ? 40.844 28.188 8.109 1 29.36 188 PRO A C 1
ATOM 1503 O O . PRO A 1 188 ? 41.5 28.156 7.059 1 29.36 188 PRO A O 1
ATOM 1506 N N . GLU A 1 189 ? 40.75 29.391 8.492 1 27.44 189 GLU A N 1
ATOM 1507 C CA . GLU A 1 189 ? 41.969 30.188 8.648 1 27.44 189 GLU A CA 1
ATOM 1508 C C . GLU A 1 189 ? 43.094 29.375 9.273 1 27.44 189 GLU A C 1
ATOM 1510 O O . GLU A 1 189 ? 42.875 28.672 10.273 1 27.44 189 GLU A O 1
ATOM 1515 N N . LYS A 1 190 ? 44.062 28.938 8.406 1 32.06 190 LYS A N 1
ATOM 1516 C CA . LYS A 1 190 ? 45.406 28.391 8.75 1 32.06 190 LYS A CA 1
ATOM 1517 C C . LYS A 1 190 ? 46 29.141 9.938 1 32.06 190 LYS A C 1
ATOM 1519 O O . LYS A 1 190 ? 46.25 30.344 9.859 1 32.06 190 LYS A O 1
ATOM 1524 N N . SER A 1 191 ? 45.406 29 11.109 1 24.48 191 SER A N 1
ATOM 1525 C CA . SER A 1 191 ? 46.062 29.641 12.258 1 24.48 191 SER A CA 1
ATOM 1526 C C . SER A 1 191 ? 47.531 29.312 12.297 1 24.48 191 SER A C 1
ATOM 1528 O O . SER A 1 191 ? 47.938 28.156 12.188 1 24.48 191 SER A O 1
ATOM 1530 N N . ASN A 1 192 ? 48.438 30.141 11.781 1 26.86 192 ASN A N 1
ATOM 1531 C CA . ASN A 1 192 ? 49.875 30.312 11.867 1 26.86 192 ASN A CA 1
ATOM 1532 C C . ASN A 1 192 ? 50.406 30.094 13.281 1 26.86 192 ASN A C 1
ATOM 1534 O O . ASN A 1 192 ? 50.656 31.047 14.008 1 26.86 192 ASN A O 1
ATOM 1538 N N . SER A 1 193 ? 49.938 29.109 14.031 1 24.92 193 SER A N 1
ATOM 1539 C CA . SER A 1 193 ? 50.562 29.141 15.352 1 24.92 193 SER A CA 1
ATOM 1540 C C . SER A 1 193 ? 52.062 29.016 15.25 1 24.92 193 SER A C 1
ATOM 1542 O O . SER A 1 193 ? 52.594 28.047 14.688 1 24.92 193 SER A O 1
ATOM 1544 N N . ALA A 1 194 ? 52.812 30.062 15.273 1 26.47 194 ALA A N 1
ATOM 1545 C CA . ALA A 1 194 ? 54.188 30.516 15.391 1 26.47 194 ALA A CA 1
ATOM 1546 C C . ALA A 1 194 ? 54.906 29.797 16.531 1 26.47 194 ALA A C 1
ATOM 1548 O O . ALA A 1 194 ? 55.969 30.234 16.984 1 26.47 194 ALA A O 1
ATOM 1549 N N . ILE A 1 195 ? 54.5 28.625 17.031 1 24.05 195 ILE A N 1
ATOM 1550 C CA . ILE A 1 195 ? 55.312 28.344 18.219 1 24.05 195 ILE A CA 1
ATOM 1551 C C . ILE A 1 195 ? 56.812 28.344 17.828 1 24.05 195 ILE A C 1
ATOM 1553 O O . ILE A 1 195 ? 57.188 27.75 16.828 1 24.05 195 ILE A O 1
ATOM 1557 N N . VAL A 1 196 ? 57.75 29 18.578 1 25.64 196 VAL A N 1
ATOM 1558 C CA . VAL A 1 196 ? 58.938 29.703 18.984 1 25.64 196 VAL A CA 1
ATOM 1559 C C . VAL A 1 196 ? 60.062 28.703 19.219 1 25.64 196 VAL A C 1
ATOM 1561 O O . VAL A 1 196 ? 61.25 29.078 19.281 1 25.64 196 VAL A O 1
ATOM 1564 N N . MET A 1 197 ? 59.906 27.328 19.203 1 24.88 197 MET A N 1
ATOM 1565 C CA . MET A 1 197 ? 61.094 26.844 19.922 1 24.88 197 MET A CA 1
ATOM 1566 C C . MET A 1 197 ? 62.375 27.078 19.109 1 24.88 197 MET A C 1
ATOM 1568 O O . MET A 1 197 ? 62.406 26.828 17.906 1 24.88 197 MET A O 1
ATOM 1572 N N . ASP A 1 198 ? 63.25 28.016 19.5 1 24.09 198 ASP A N 1
ATOM 1573 C CA . ASP A 1 198 ? 64.625 28.469 19.312 1 24.09 198 ASP A CA 1
ATOM 1574 C C . ASP A 1 198 ? 65.562 27.297 19.344 1 24.09 198 ASP A C 1
ATOM 1576 O O . ASP A 1 198 ? 66.812 27.5 19.188 1 24.09 198 ASP A O 1
ATOM 1580 N N . LEU A 1 199 ? 65.312 25.984 18.906 1 22.27 199 LEU A N 1
ATOM 1581 C CA . LEU A 1 199 ? 66.625 25.391 18.719 1 22.27 199 LEU A CA 1
ATOM 1582 C C . LEU A 1 199 ? 67.312 25.906 17.438 1 22.27 199 LEU A C 1
ATOM 1584 O O . LEU A 1 199 ? 66.625 26.094 16.422 1 22.27 199 LEU A O 1
ATOM 1588 N N . MET B 1 1 ? 24.484 10.008 5.203 1 51.91 1 MET B N 1
ATOM 1589 C CA . MET B 1 1 ? 23.297 9.656 5.98 1 51.91 1 MET B CA 1
ATOM 1590 C C . MET B 1 1 ? 22.109 10.516 5.57 1 51.91 1 MET B C 1
ATOM 1592 O O . MET B 1 1 ? 22.234 11.734 5.422 1 51.91 1 MET B O 1
ATOM 1596 N N . GLY B 1 2 ? 21.062 9.93 4.961 1 67.06 2 GLY B N 1
ATOM 1597 C CA . GLY B 1 2 ? 20.047 10.734 4.305 1 67.06 2 GLY B CA 1
ATOM 1598 C C . GLY B 1 2 ? 19.281 11.625 5.27 1 67.06 2 GLY B C 1
ATOM 1599 O O . GLY B 1 2 ? 19.328 11.422 6.484 1 67.06 2 GLY B O 1
ATOM 1600 N N . ARG B 1 3 ? 19.031 12.758 5.098 1 85.06 3 ARG B N 1
ATOM 1601 C CA . ARG B 1 3 ? 18.234 13.703 5.867 1 85.06 3 ARG B CA 1
ATOM 1602 C C . ARG B 1 3 ? 16.844 13.148 6.164 1 85.06 3 ARG B C 1
ATOM 1604 O O . ARG B 1 3 ? 16.344 12.297 5.422 1 85.06 3 ARG B O 1
ATOM 1611 N N . VAL B 1 4 ? 16.438 13.453 7.41 1 90 4 VAL B N 1
ATOM 1612 C CA . VAL B 1 4 ? 15.125 13 7.84 1 90 4 VAL B CA 1
ATOM 1613 C C . VAL B 1 4 ? 14.211 14.211 8.062 1 90 4 VAL B C 1
ATOM 1615 O O . VAL B 1 4 ? 14.609 15.188 8.703 1 90 4 VAL B O 1
ATOM 1618 N N . MET B 1 5 ? 13.125 14.242 7.5 1 93.38 5 MET B N 1
ATOM 1619 C CA . MET B 1 5 ? 12.078 15.227 7.738 1 93.38 5 MET B CA 1
ATOM 1620 C C . MET B 1 5 ? 10.977 14.648 8.617 1 93.38 5 MET B C 1
ATOM 1622 O O . MET B 1 5 ? 10.438 13.578 8.32 1 93.38 5 MET B O 1
ATOM 1626 N N . ARG B 1 6 ? 10.664 15.328 9.664 1 95.19 6 ARG B N 1
ATOM 1627 C CA . ARG B 1 6 ? 9.578 14.906 10.555 1 95.19 6 ARG B CA 1
ATOM 1628 C C . ARG B 1 6 ? 8.312 15.703 10.281 1 95.19 6 ARG B C 1
ATOM 1630 O O . ARG B 1 6 ? 8.289 16.922 10.445 1 95.19 6 ARG B O 1
ATOM 1637 N N . VAL B 1 7 ? 7.266 14.953 9.906 1 97 7 VAL B N 1
ATOM 1638 C CA . VAL B 1 7 ? 5.996 15.586 9.562 1 97 7 VAL B CA 1
ATOM 1639 C C . VAL B 1 7 ? 4.918 15.148 10.555 1 97 7 VAL B C 1
ATOM 1641 O O . VAL B 1 7 ? 4.676 13.953 10.727 1 97 7 VAL B O 1
ATOM 1644 N N . VAL B 1 8 ? 4.277 16.125 11.219 1 97.69 8 VAL B N 1
ATOM 1645 C CA . VAL B 1 8 ? 3.193 15.812 12.141 1 97.69 8 VAL B CA 1
ATOM 1646 C C . VAL B 1 8 ? 1.85 15.969 11.43 1 97.69 8 VAL B C 1
ATOM 1648 O O . VAL B 1 8 ? 1.554 17.016 10.867 1 97.69 8 VAL B O 1
ATOM 1651 N N . VAL B 1 9 ? 1.084 14.867 11.469 1 98.25 9 VAL B N 1
ATOM 1652 C CA . VAL B 1 9 ? -0.224 14.852 10.828 1 98.25 9 VAL B CA 1
ATOM 1653 C C . VAL B 1 9 ? -1.322 14.969 11.883 1 98.25 9 VAL B C 1
ATOM 1655 O O . VAL B 1 9 ? -1.4 14.141 12.797 1 98.25 9 VAL B O 1
ATOM 1658 N N . ALA B 1 10 ? -2.182 16.016 11.727 1 98.19 10 ALA B N 1
ATOM 1659 C CA . ALA B 1 10 ? -3.17 16.281 12.766 1 98.19 10 ALA B CA 1
ATOM 1660 C C . ALA B 1 10 ? -4.504 16.703 12.156 1 98.19 10 ALA B C 1
ATOM 1662 O O . ALA B 1 10 ? -4.555 17.172 11.016 1 98.19 10 ALA B O 1
ATOM 1663 N N . GLY B 1 11 ? -5.57 16.562 12.867 1 97.88 11 GLY B N 1
ATOM 1664 C CA . GLY B 1 11 ? -6.957 16.828 12.516 1 97.88 11 GLY B CA 1
ATOM 1665 C C . GLY B 1 11 ? -7.945 16.156 13.445 1 97.88 11 GLY B C 1
ATOM 1666 O O . GLY B 1 11 ? -7.551 15.484 14.398 1 97.88 11 GLY B O 1
ATOM 1667 N N . THR B 1 12 ? -9.219 16.312 13.18 1 97.31 12 THR B N 1
ATOM 1668 C CA . THR B 1 12 ? -10.258 15.727 14.016 1 97.31 12 THR B CA 1
ATOM 1669 C C . THR B 1 12 ? -10.359 14.227 13.773 1 97.31 12 THR B C 1
ATOM 1671 O O . THR B 1 12 ? -9.641 13.672 12.93 1 97.31 12 THR B O 1
ATOM 1674 N N . LYS B 1 13 ? -11.164 13.594 14.602 1 95 13 LYS B N 1
ATOM 1675 C CA . LYS B 1 13 ? -11.422 12.156 14.461 1 95 13 LYS B CA 1
ATOM 1676 C C . LYS B 1 13 ? -12.125 11.859 13.141 1 95 13 LYS B C 1
ATOM 1678 O O . LYS B 1 13 ? -12.961 12.641 12.688 1 95 13 LYS B O 1
ATOM 1683 N N . LYS B 1 14 ? -11.758 10.766 12.492 1 93.94 14 LYS B N 1
ATOM 1684 C CA . LYS B 1 14 ? -12.469 10.164 11.375 1 93.94 14 LYS B CA 1
ATOM 1685 C C . LYS B 1 14 ? -12.336 11.008 10.109 1 93.94 14 LYS B C 1
ATOM 1687 O O . LYS B 1 14 ? -13.195 10.961 9.234 1 93.94 14 LYS B O 1
ATOM 1692 N N . VAL B 1 15 ? -11.266 11.844 10.055 1 97.19 15 VAL B N 1
ATOM 1693 C CA . VAL B 1 15 ? -11.109 12.656 8.852 1 97.19 15 VAL B CA 1
ATOM 1694 C C . VAL B 1 15 ? -10.203 11.945 7.855 1 97.19 15 VAL B C 1
ATOM 1696 O O . VAL B 1 15 ? -9.992 12.422 6.742 1 97.19 15 VAL B O 1
ATOM 1699 N N . GLY B 1 16 ? -9.555 10.828 8.242 1 96.12 16 GLY B N 1
ATOM 1700 C CA . GLY B 1 16 ? -8.805 10.031 7.277 1 96.12 16 GLY B CA 1
ATOM 1701 C C . GLY B 1 16 ? -7.305 10.164 7.434 1 96.12 16 GLY B C 1
ATOM 1702 O O . GLY B 1 16 ? -6.551 9.852 6.512 1 96.12 16 GLY B O 1
ATOM 1703 N N . LYS B 1 17 ? -6.824 10.641 8.578 1 97.69 17 LYS B N 1
ATOM 1704 C CA . LYS B 1 17 ? -5.391 10.797 8.805 1 97.69 17 LYS B CA 1
ATOM 1705 C C . LYS B 1 17 ? -4.656 9.469 8.617 1 97.69 17 LYS B C 1
ATOM 1707 O O . LYS B 1 17 ? -3.748 9.367 7.789 1 97.69 17 LYS B O 1
ATOM 1712 N N . THR B 1 18 ? -5.164 8.484 9.406 1 93.81 18 THR B N 1
ATOM 1713 C CA . THR B 1 18 ? -4.531 7.168 9.398 1 93.81 18 THR B CA 1
ATOM 1714 C C . THR B 1 18 ? -4.676 6.508 8.039 1 93.81 18 THR B C 1
ATOM 1716 O O . THR B 1 18 ? -3.719 5.926 7.516 1 93.81 18 THR B O 1
ATOM 1719 N N . ALA B 1 19 ? -5.844 6.602 7.43 1 92.94 19 ALA B N 1
ATOM 1720 C CA . ALA B 1 19 ? -6.098 5.98 6.129 1 92.94 19 ALA B CA 1
ATOM 1721 C C . ALA B 1 19 ? -5.156 6.539 5.066 1 92.94 19 ALA B C 1
ATOM 1723 O O . ALA B 1 19 ? -4.582 5.785 4.277 1 92.94 19 ALA B O 1
ATOM 1724 N N . CYS B 1 20 ? -4.934 7.844 5.055 1 94.56 20 CYS B N 1
ATOM 1725 C CA . CYS B 1 20 ? -4.039 8.477 4.09 1 94.56 20 CYS B CA 1
ATOM 1726 C C . CYS B 1 20 ? -2.6 8.016 4.301 1 94.56 20 CYS B C 1
ATOM 1728 O O . CYS B 1 20 ? -1.903 7.691 3.338 1 94.56 20 CYS B O 1
ATOM 1730 N N . LEU B 1 21 ? -2.201 7.953 5.527 1 94.25 21 LEU B N 1
ATOM 1731 C CA . LEU B 1 21 ? -0.821 7.59 5.832 1 94.25 21 LEU B CA 1
ATOM 1732 C C . LEU B 1 21 ? -0.551 6.133 5.477 1 94.25 21 LEU B C 1
ATOM 1734 O O . LEU B 1 21 ? 0.533 5.797 4.992 1 94.25 21 LEU B O 1
ATOM 1738 N N . GLN B 1 22 ? -1.517 5.273 5.695 1 89.06 22 GLN B N 1
ATOM 1739 C CA . GLN B 1 22 ? -1.391 3.875 5.297 1 89.06 22 GLN B CA 1
ATOM 1740 C C . GLN B 1 22 ? -1.202 3.746 3.787 1 89.06 22 GLN B C 1
ATOM 1742 O O . GLN B 1 22 ? -0.41 2.924 3.322 1 89.06 22 GLN B O 1
ATOM 1747 N N . GLN B 1 23 ? -1.881 4.594 3.041 1 88 23 GLN B N 1
ATOM 1748 C CA . GLN B 1 23 ? -1.75 4.59 1.587 1 88 23 GLN B CA 1
ATOM 1749 C C . GLN B 1 23 ? -0.402 5.16 1.154 1 88 23 GLN B C 1
ATOM 1751 O O . GLN B 1 23 ? 0.216 4.66 0.212 1 88 23 GLN B O 1
ATOM 1756 N N . ILE B 1 24 ? 0.018 6.125 1.863 1 89.38 24 ILE B N 1
ATOM 1757 C CA . ILE B 1 24 ? 1.298 6.75 1.555 1 89.38 24 ILE B CA 1
ATOM 1758 C C . ILE B 1 24 ? 2.432 5.754 1.783 1 89.38 24 ILE B C 1
ATOM 1760 O O . ILE B 1 24 ? 3.393 5.707 1.011 1 89.38 24 ILE B O 1
ATOM 1764 N N . ALA B 1 25 ? 2.285 5.039 2.842 1 83.31 25 ALA B N 1
ATOM 1765 C CA . ALA B 1 25 ? 3.305 4.043 3.162 1 83.31 25 ALA B CA 1
ATOM 1766 C C . ALA B 1 25 ? 3.48 3.049 2.018 1 83.31 25 ALA B C 1
ATOM 1768 O O . ALA B 1 25 ? 4.562 2.488 1.836 1 83.31 25 ALA B O 1
ATOM 1769 N N . CYS B 1 26 ? 2.406 2.934 1.273 1 79.25 26 CYS B N 1
ATOM 1770 C CA . CYS B 1 26 ? 2.438 2.002 0.152 1 79.25 26 CYS B CA 1
ATOM 1771 C C . CYS B 1 26 ? 3.096 2.637 -1.066 1 79.25 26 CYS B C 1
ATOM 1773 O O . CYS B 1 26 ? 3.281 1.979 -2.092 1 79.25 26 CYS B O 1
ATOM 1775 N N . LEU B 1 27 ? 3.473 3.896 -0.935 1 76.75 27 LEU B N 1
ATOM 1776 C CA . LEU B 1 27 ? 4.098 4.602 -2.047 1 76.75 27 LEU B CA 1
ATOM 1777 C C . LEU B 1 27 ? 5.578 4.246 -2.154 1 76.75 27 LEU B C 1
ATOM 1779 O O . LEU B 1 27 ? 6.199 4.473 -3.195 1 76.75 27 LEU B O 1
ATOM 1783 N N . ASN B 1 28 ? 6.066 3.658 -1.025 1 74.56 28 ASN B N 1
ATOM 1784 C CA . ASN B 1 28 ? 7.473 3.277 -1.091 1 74.56 28 ASN B CA 1
ATOM 1785 C C . ASN B 1 28 ? 7.738 2.314 -2.244 1 74.56 28 ASN B C 1
ATOM 1787 O O . ASN B 1 28 ? 6.965 1.385 -2.475 1 74.56 28 ASN B O 1
ATOM 1791 N N . ASP B 1 29 ? 8.734 2.73 -2.994 1 73.19 29 ASP B N 1
ATOM 1792 C CA . ASP B 1 29 ? 9.133 1.845 -4.082 1 73.19 29 ASP B CA 1
ATOM 1793 C C . ASP B 1 29 ? 9.797 0.581 -3.545 1 73.19 29 ASP B C 1
ATOM 1795 O O . ASP B 1 29 ? 11 0.576 -3.271 1 73.19 29 ASP B O 1
ATOM 1799 N N . ILE B 1 30 ? 9.031 -0.384 -3.459 1 74.06 30 ILE B N 1
ATOM 1800 C CA . ILE B 1 30 ? 9.523 -1.624 -2.865 1 74.06 30 ILE B CA 1
ATOM 1801 C C . ILE B 1 30 ? 10.523 -2.287 -3.805 1 74.06 30 ILE B C 1
ATOM 1803 O O . ILE B 1 30 ? 11.352 -3.096 -3.373 1 74.06 30 ILE B O 1
ATOM 1807 N N . THR B 1 31 ? 10.469 -1.916 -5.082 1 79.75 31 THR B N 1
ATOM 1808 C CA . THR B 1 31 ? 11.344 -2.553 -6.055 1 79.75 31 THR B CA 1
ATOM 1809 C C . THR B 1 31 ? 12.781 -2.064 -5.891 1 79.75 31 THR B C 1
ATOM 1811 O O . THR B 1 31 ? 13.711 -2.664 -6.434 1 79.75 31 THR B O 1
ATOM 1814 N N . LYS B 1 32 ? 12.93 -1.01 -5.117 1 76.56 32 LYS B N 1
ATOM 1815 C CA . LYS B 1 32 ? 14.266 -0.437 -4.957 1 76.56 32 LYS B CA 1
ATOM 1816 C C . LYS B 1 32 ? 14.914 -0.906 -3.654 1 76.56 32 LYS B C 1
ATOM 1818 O O . LYS B 1 32 ? 16.062 -0.566 -3.367 1 76.56 32 LYS B O 1
ATOM 1823 N N . GLN B 1 33 ? 14.234 -1.66 -2.893 1 77.81 33 GLN B N 1
ATOM 1824 C CA . GLN B 1 33 ? 14.773 -2.186 -1.646 1 77.81 33 GLN B CA 1
ATOM 1825 C C . GLN B 1 33 ? 15.672 -3.395 -1.902 1 77.81 33 GLN B C 1
ATOM 1827 O O . GLN B 1 33 ? 15.469 -4.133 -2.867 1 77.81 33 GLN B O 1
ATOM 1832 N N . PRO B 1 34 ? 16.719 -3.547 -1.048 1 82.62 34 PRO B N 1
ATOM 1833 C CA . PRO B 1 34 ? 17.562 -4.73 -1.197 1 82.62 34 PRO B CA 1
ATOM 1834 C C . PRO B 1 34 ? 16.781 -6.039 -1.062 1 82.62 34 PRO B C 1
ATOM 1836 O O . PRO B 1 34 ? 15.812 -6.102 -0.311 1 82.62 34 PRO B O 1
ATOM 1839 N N . TYR B 1 35 ? 17.359 -6.93 -1.855 1 87.06 35 TYR B N 1
ATOM 1840 C CA . TYR B 1 35 ? 16.719 -8.234 -1.817 1 87.06 35 TYR B CA 1
ATOM 1841 C C . TYR B 1 35 ? 16.906 -8.898 -0.457 1 87.06 35 TYR B C 1
ATOM 1843 O O . TYR B 1 35 ? 18.016 -8.953 0.067 1 87.06 35 TYR B O 1
ATOM 1851 N N . VAL B 1 36 ? 15.812 -9.391 0.116 1 87 36 VAL B N 1
ATOM 1852 C CA . VAL B 1 36 ? 15.789 -10.211 1.322 1 87 36 VAL B CA 1
ATOM 1853 C C . VAL B 1 36 ? 15.016 -11.5 1.057 1 87 36 VAL B C 1
ATOM 1855 O O . VAL B 1 36 ? 13.844 -11.461 0.668 1 87 36 VAL B O 1
ATOM 1858 N N . PRO B 1 37 ? 15.734 -12.656 1.26 1 89.69 37 PRO B N 1
ATOM 1859 C CA . PRO B 1 37 ? 15.031 -13.922 1.025 1 89.69 37 PRO B CA 1
ATOM 1860 C C . PRO B 1 37 ? 13.75 -14.047 1.853 1 89.69 37 PRO B C 1
ATOM 1862 O O . PRO B 1 37 ? 13.734 -13.672 3.029 1 89.69 37 PRO B O 1
ATOM 1865 N N . THR B 1 38 ? 12.727 -14.57 1.202 1 86.88 38 THR B N 1
ATOM 1866 C CA . THR B 1 38 ? 11.406 -14.641 1.829 1 86.88 38 THR B CA 1
ATOM 1867 C C . THR B 1 38 ? 11.367 -15.727 2.896 1 86.88 38 THR B C 1
ATOM 1869 O O . THR B 1 38 ? 11.914 -16.812 2.699 1 86.88 38 THR B O 1
ATOM 1872 N N . ILE B 1 39 ? 10.789 -15.273 4.09 1 89.12 39 ILE B N 1
ATOM 1873 C CA . ILE B 1 39 ? 10.383 -16.219 5.129 1 89.12 39 ILE B CA 1
ATOM 1874 C C . ILE B 1 39 ? 8.883 -16.453 5.047 1 89.12 39 ILE B C 1
ATOM 1876 O O . ILE B 1 39 ? 8.094 -15.508 5.062 1 89.12 39 ILE B O 1
ATOM 1880 N N . ASP B 1 40 ? 8.5 -17.703 4.871 1 88.38 40 ASP B N 1
ATOM 1881 C CA . ASP B 1 40 ? 7.086 -18.031 4.73 1 88.38 40 ASP B CA 1
ATOM 1882 C C . ASP B 1 40 ? 6.203 -16.984 5.398 1 88.38 40 ASP B C 1
ATOM 1884 O O . ASP B 1 40 ? 6.383 -16.672 6.578 1 88.38 40 ASP B O 1
ATOM 1888 N N . ASP B 1 41 ? 5.363 -16.281 4.66 1 90.56 41 ASP B N 1
ATOM 1889 C CA . ASP B 1 41 ? 4.473 -15.234 5.133 1 90.56 41 ASP B CA 1
ATOM 1890 C C . ASP B 1 41 ? 3.123 -15.289 4.418 1 90.56 41 ASP B C 1
ATOM 1892 O O . ASP B 1 41 ? 2.971 -16.016 3.43 1 90.56 41 ASP B O 1
ATOM 1896 N N . THR B 1 42 ? 2.133 -14.672 5.031 1 92.38 42 THR B N 1
ATOM 1897 C CA . THR B 1 42 ? 0.809 -14.633 4.422 1 92.38 42 THR B CA 1
ATOM 1898 C C . THR B 1 42 ? 0.34 -13.195 4.238 1 92.38 42 THR B C 1
ATOM 1900 O O . THR B 1 42 ? 0.696 -12.312 5.027 1 92.38 42 THR B O 1
ATOM 1903 N N . TYR B 1 43 ? -0.334 -12.914 3.156 1 89.94 43 TYR B N 1
ATOM 1904 C CA . TYR B 1 43 ? -1.012 -11.656 2.861 1 89.94 43 TYR B CA 1
ATOM 1905 C C . TYR B 1 43 ? -2.5 -11.883 2.627 1 89.94 43 TYR B C 1
ATOM 1907 O O . TYR B 1 43 ? -2.895 -12.867 2.008 1 89.94 43 TYR B O 1
ATOM 1915 N N . GLN B 1 44 ? -3.334 -10.977 3.086 1 87.5 44 GLN B N 1
ATOM 1916 C CA . GLN B 1 44 ? -4.777 -11.148 2.953 1 87.5 44 GLN B CA 1
ATOM 1917 C C . GLN B 1 44 ? -5.41 -9.945 2.264 1 87.5 44 GLN B C 1
ATOM 1919 O O . GLN B 1 44 ? -5 -8.805 2.49 1 87.5 44 GLN B O 1
ATOM 1924 N N . ILE B 1 45 ? -6.32 -10.297 1.441 1 85.44 45 ILE B N 1
ATOM 1925 C CA . ILE B 1 45 ? -7.133 -9.25 0.831 1 85.44 45 ILE B CA 1
ATOM 1926 C C . ILE B 1 45 ? -8.617 -9.57 1.017 1 85.44 45 ILE B C 1
ATOM 1928 O O . ILE B 1 45 ? -9.016 -10.734 0.918 1 85.44 45 ILE B O 1
ATOM 1932 N N . GLN B 1 46 ? -9.328 -8.562 1.33 1 82.69 46 GLN B N 1
ATOM 1933 C CA . GLN B 1 46 ? -10.773 -8.688 1.451 1 82.69 46 GLN B CA 1
ATOM 1934 C C . GLN B 1 46 ? -11.477 -8.234 0.174 1 82.69 46 GLN B C 1
ATOM 1936 O O . GLN B 1 46 ? -11.195 -7.145 -0.337 1 82.69 46 GLN B O 1
ATOM 1941 N N . MET B 1 47 ? -12.266 -9.109 -0.371 1 78.88 47 MET B N 1
ATOM 1942 C CA . MET B 1 47 ? -13.008 -8.805 -1.59 1 78.88 47 MET B CA 1
ATOM 1943 C C . MET B 1 47 ? -14.492 -8.633 -1.295 1 78.88 47 MET B C 1
ATOM 1945 O O . MET B 1 47 ? -15.062 -9.398 -0.514 1 78.88 47 MET B O 1
ATOM 1949 N N . ASP B 1 48 ? -15.047 -7.457 -1.745 1 72.69 48 ASP B N 1
ATOM 1950 C CA . ASP B 1 48 ? -16.453 -7.164 -1.518 1 72.69 48 ASP B CA 1
ATOM 1951 C C . ASP B 1 48 ? -17.281 -7.379 -2.789 1 72.69 48 ASP B C 1
ATOM 1953 O O . ASP B 1 48 ? -17.125 -6.637 -3.764 1 72.69 48 ASP B O 1
ATOM 1957 N N . TYR B 1 49 ? -18.141 -8.453 -2.838 1 67.88 49 TYR B N 1
ATOM 1958 C CA . TYR B 1 49 ? -18.984 -8.719 -3.996 1 67.88 49 TYR B CA 1
ATOM 1959 C C . TYR B 1 49 ? -20.422 -8.32 -3.721 1 67.88 49 TYR B C 1
ATOM 1961 O O . TYR B 1 49 ? -21.344 -8.812 -4.379 1 67.88 49 TYR B O 1
ATOM 1969 N N . GLY B 1 50 ? -20.609 -7.238 -2.967 1 62.38 50 GLY B N 1
ATOM 1970 C CA . GLY B 1 50 ? -21.938 -6.695 -2.721 1 62.38 50 GLY B CA 1
ATOM 1971 C C . GLY B 1 50 ? -22.766 -7.551 -1.781 1 62.38 50 GLY B C 1
ATOM 1972 O O . GLY B 1 50 ? -23.734 -7.074 -1.201 1 62.38 50 GLY B O 1
ATOM 1973 N N . GLU B 1 51 ? -22.484 -8.844 -1.873 1 59.22 51 GLU B N 1
ATOM 1974 C CA . GLU B 1 51 ? -23.297 -9.672 -1.001 1 59.22 51 GLU B CA 1
ATOM 1975 C C . GLU B 1 51 ? -22.781 -9.656 0.432 1 59.22 51 GLU B C 1
ATOM 1977 O O . GLU B 1 51 ? -21.672 -9.172 0.69 1 59.22 51 GLU B O 1
ATOM 1982 N N . HIS B 1 52 ? -23.562 -9.828 1.485 1 59.66 52 HIS B N 1
ATOM 1983 C CA . HIS B 1 52 ? -23.469 -9.68 2.934 1 59.66 52 HIS B CA 1
ATOM 1984 C C . HIS B 1 52 ? -22.141 -10.211 3.461 1 59.66 52 HIS B C 1
ATOM 1986 O O . HIS B 1 52 ? -21.688 -9.805 4.531 1 59.66 52 HIS B O 1
ATOM 1992 N N . SER B 1 53 ? -21.453 -11.188 2.756 1 65.25 53 SER B N 1
ATOM 1993 C CA . SER B 1 53 ? -20.25 -11.711 3.42 1 65.25 53 SER B CA 1
ATOM 1994 C C . SER B 1 53 ? -18.984 -11.297 2.686 1 65.25 53 SER B C 1
ATOM 1996 O O . SER B 1 53 ? -18.938 -11.32 1.453 1 65.25 53 SER B O 1
ATOM 1998 N N . LYS B 1 54 ? -18.047 -10.719 3.434 1 75.88 54 LYS B N 1
ATOM 1999 C CA . LYS B 1 54 ? -16.734 -10.375 2.898 1 75.88 54 LYS B CA 1
ATOM 2000 C C . LYS B 1 54 ? -15.906 -11.625 2.613 1 75.88 54 LYS B C 1
ATOM 2002 O O . LYS B 1 54 ? -15.781 -12.5 3.473 1 75.88 54 LYS B O 1
ATOM 2007 N N . GLU B 1 55 ? -15.594 -11.805 1.384 1 84.94 55 GLU B N 1
ATOM 2008 C CA . GLU B 1 55 ? -14.727 -12.898 0.962 1 84.94 55 GLU B CA 1
ATOM 2009 C C . GLU B 1 55 ? -13.258 -12.539 1.124 1 84.94 55 GLU B C 1
ATOM 2011 O O . GLU B 1 55 ? -12.867 -11.391 0.891 1 84.94 55 GLU B O 1
ATOM 2016 N N . ILE B 1 56 ? -12.508 -13.555 1.645 1 87.5 56 ILE B N 1
ATOM 2017 C CA . ILE B 1 56 ? -11.117 -13.266 1.966 1 87.5 56 ILE B CA 1
ATOM 2018 C C . ILE B 1 56 ? -10.203 -14.148 1.113 1 87.5 56 ILE B C 1
ATOM 2020 O O . ILE B 1 56 ? -10.453 -15.344 0.958 1 87.5 56 ILE B O 1
ATOM 2024 N N . VAL B 1 57 ? -9.258 -13.57 0.519 1 91.44 57 VAL B N 1
ATOM 2025 C CA . VAL B 1 57 ? -8.18 -14.297 -0.155 1 91.44 57 VAL B CA 1
ATOM 2026 C C . VAL B 1 57 ? -6.906 -14.234 0.683 1 91.44 57 VAL B C 1
ATOM 2028 O O . VAL B 1 57 ? -6.465 -13.148 1.069 1 91.44 57 VAL B O 1
ATOM 2031 N N . VAL B 1 58 ? -6.395 -15.359 0.997 1 92.81 58 VAL B N 1
ATOM 2032 C CA . VAL B 1 58 ? -5.141 -15.445 1.739 1 92.81 58 VAL B CA 1
ATOM 2033 C C . VAL B 1 58 ? -4.027 -15.93 0.817 1 92.81 58 VAL B C 1
ATOM 2035 O O . VAL B 1 58 ? -4.059 -17.078 0.343 1 92.81 58 VAL B O 1
ATOM 2038 N N . PHE B 1 59 ? -3.02 -15.086 0.598 1 95.69 59 PHE B N 1
ATOM 2039 C CA . PHE B 1 59 ? -1.857 -15.438 -0.208 1 95.69 59 PHE B CA 1
ATOM 2040 C C . PHE B 1 59 ? -0.735 -15.977 0.67 1 95.69 59 PHE B C 1
ATOM 2042 O O . PHE B 1 59 ? -0.29 -15.312 1.604 1 95.69 59 PHE B O 1
ATOM 2049 N N . HIS B 1 60 ? -0.334 -17.156 0.363 1 95.69 60 HIS B N 1
ATOM 2050 C CA . HIS B 1 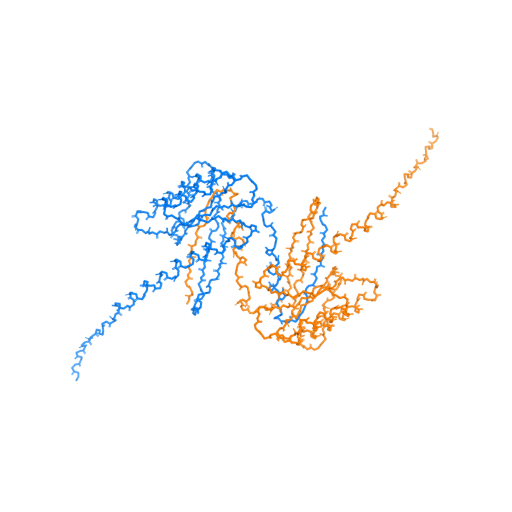60 ? 0.844 -17.734 1.007 1 95.69 60 HIS B CA 1
ATOM 2051 C C . HIS B 1 60 ? 2.111 -17.406 0.219 1 95.69 60 HIS B C 1
ATOM 2053 O O . HIS B 1 60 ? 2.289 -17.891 -0.899 1 95.69 60 HIS B O 1
ATOM 2059 N N . ASP B 1 61 ? 2.953 -16.609 0.788 1 96.62 61 ASP B N 1
ATOM 2060 C CA . ASP B 1 61 ? 4.234 -16.234 0.195 1 96.62 61 ASP B CA 1
ATOM 2061 C C . ASP B 1 61 ? 5.305 -17.281 0.5 1 96.62 61 ASP B C 1
ATOM 2063 O O . ASP B 1 61 ? 5.73 -17.422 1.648 1 96.62 61 ASP B O 1
ATOM 2067 N N . THR B 1 62 ? 5.734 -17.969 -0.518 1 96.81 62 THR B N 1
ATOM 2068 C CA . THR B 1 62 ? 6.695 -19.047 -0.301 1 96.81 62 THR B CA 1
ATOM 2069 C C . THR B 1 62 ? 8.109 -18.562 -0.6 1 96.81 62 THR B C 1
ATOM 2071 O O . THR B 1 62 ? 8.305 -17.609 -1.339 1 96.81 62 THR B O 1
ATOM 2074 N N . ALA B 1 63 ? 9.086 -19.312 -0.041 1 95.56 63 ALA B N 1
ATOM 2075 C CA . ALA B 1 63 ? 10.484 -19.078 -0.398 1 95.56 63 ALA B CA 1
ATOM 2076 C C . ALA B 1 63 ? 10.742 -19.438 -1.861 1 95.56 63 ALA B C 1
ATOM 2078 O O . ALA B 1 63 ? 10.117 -20.344 -2.406 1 95.56 63 ALA B O 1
ATOM 2079 N N . GLY B 1 64 ? 11.68 -18.734 -2.486 1 96.56 64 GLY B N 1
ATOM 2080 C CA . GLY B 1 64 ? 12.039 -19.047 -3.861 1 96.56 64 GLY B CA 1
ATOM 2081 C C . GLY B 1 64 ? 12.633 -20.422 -4.031 1 96.56 64 GLY B C 1
ATOM 2082 O O . GLY B 1 64 ? 13.438 -20.859 -3.213 1 96.56 64 GLY B O 1
ATOM 2083 N N . ILE B 1 65 ? 12.227 -21.062 -5.074 1 95.69 65 ILE B N 1
ATOM 2084 C CA . ILE B 1 65 ? 12.805 -22.359 -5.367 1 95.69 65 ILE B CA 1
ATOM 2085 C C . ILE B 1 65 ? 14.188 -22.188 -5.992 1 95.69 65 ILE B C 1
ATOM 2087 O O . ILE B 1 65 ? 14.516 -21.109 -6.492 1 95.69 65 ILE B O 1
ATOM 2091 N N . SER B 1 66 ? 14.891 -23.219 -5.992 1 92.62 66 SER B N 1
ATOM 2092 C CA . SER B 1 66 ? 16.25 -23.203 -6.52 1 92.62 66 SER B CA 1
ATOM 2093 C C . SER B 1 66 ? 16.25 -23.078 -8.039 1 92.62 66 SER B C 1
ATOM 2095 O O . SER B 1 66 ? 15.312 -23.516 -8.711 1 92.62 66 SER B O 1
ATOM 2097 N N . ASP B 1 67 ? 17.375 -22.609 -8.555 1 91.69 67 ASP B N 1
ATOM 2098 C CA . ASP B 1 67 ? 17.531 -22.422 -9.992 1 91.69 67 ASP B CA 1
ATOM 2099 C C . ASP B 1 67 ? 17.953 -23.719 -10.664 1 91.69 67 ASP B C 1
ATOM 2101 O O . ASP B 1 67 ? 18.062 -23.781 -11.891 1 91.69 67 ASP B O 1
ATOM 2105 N N . CYS B 1 68 ? 18.219 -24.656 -9.859 1 88.69 68 CYS B N 1
ATOM 2106 C CA . CYS B 1 68 ? 18.625 -25.953 -10.375 1 88.69 68 CYS B CA 1
ATOM 2107 C C . CYS B 1 68 ? 17.938 -27.078 -9.609 1 88.69 68 CYS B C 1
ATOM 2109 O O . CYS B 1 68 ? 17.281 -26.844 -8.602 1 88.69 68 CYS B O 1
ATOM 2111 N N . GLY B 1 69 ? 17.953 -28.203 -10.234 1 89.69 69 GLY B N 1
ATOM 2112 C CA . GLY B 1 69 ? 17.344 -29.359 -9.594 1 89.69 69 GLY B CA 1
ATOM 2113 C C . GLY B 1 69 ? 15.844 -29.438 -9.773 1 89.69 69 GLY B C 1
ATOM 2114 O O . GLY B 1 69 ? 15.305 -28.922 -10.758 1 89.69 69 GLY B O 1
ATOM 2115 N N . ALA B 1 70 ? 15.234 -30.156 -8.836 1 89.44 70 ALA B N 1
ATOM 2116 C CA . ALA B 1 70 ? 13.797 -30.375 -8.93 1 89.44 70 ALA B CA 1
ATOM 2117 C C . ALA B 1 70 ? 13.023 -29.109 -8.555 1 89.44 70 ALA B C 1
ATOM 2119 O O . ALA B 1 70 ? 13.398 -28.406 -7.625 1 89.44 70 ALA B O 1
ATOM 2120 N N . ALA B 1 71 ? 12.109 -28.766 -9.344 1 94.38 71 ALA B N 1
ATOM 2121 C CA . ALA B 1 71 ? 11.164 -27.703 -9.016 1 94.38 71 ALA B CA 1
ATOM 2122 C C . ALA B 1 71 ? 9.945 -28.266 -8.273 1 94.38 71 ALA B C 1
ATOM 2124 O O . ALA B 1 71 ? 9.062 -28.859 -8.891 1 94.38 71 ALA B O 1
ATOM 2125 N N . GLU B 1 72 ? 9.969 -28.062 -6.957 1 93.94 72 GLU B N 1
ATOM 2126 C CA . GLU B 1 72 ? 8.922 -28.672 -6.141 1 93.94 72 GLU B CA 1
ATOM 2127 C C . GLU B 1 72 ? 8.469 -27.734 -5.023 1 93.94 72 GLU B C 1
ATOM 2129 O O . GLU B 1 72 ? 9.18 -26.797 -4.676 1 93.94 72 GLU B O 1
ATOM 2134 N N . LEU B 1 73 ? 7.301 -28.016 -4.586 1 94.31 73 LEU B N 1
ATOM 2135 C CA . LEU B 1 73 ? 6.746 -27.328 -3.426 1 94.31 73 LEU B CA 1
ATOM 2136 C C . LEU B 1 73 ? 6.605 -28.266 -2.242 1 94.31 73 LEU B C 1
ATOM 2138 O O . LEU B 1 73 ? 6.383 -29.469 -2.424 1 94.31 73 LEU B O 1
ATOM 2142 N N . LYS B 1 74 ? 6.746 -27.719 -1.043 1 91.38 74 LYS B N 1
ATOM 2143 C CA . LYS B 1 74 ? 6.535 -28.531 0.16 1 91.38 74 LYS B CA 1
ATOM 2144 C C . LYS B 1 74 ? 5.09 -29 0.258 1 91.38 74 LYS B C 1
ATOM 2146 O O . LYS B 1 74 ? 4.164 -28.281 -0.126 1 91.38 74 LYS B O 1
ATOM 2151 N N . LYS B 1 75 ? 4.902 -30.109 0.83 1 90.62 75 LYS B N 1
ATOM 2152 C CA . LYS B 1 75 ? 3.637 -30.828 0.869 1 90.62 75 LYS B CA 1
ATOM 2153 C C . LYS B 1 75 ? 2.541 -29.984 1.519 1 90.62 75 LYS B C 1
ATOM 2155 O O . LYS B 1 75 ? 1.4 -29.984 1.052 1 90.62 75 LYS B O 1
ATOM 2160 N N . PRO B 1 76 ? 2.801 -29.281 2.551 1 90.62 76 PRO B N 1
ATOM 2161 C CA . PRO B 1 76 ? 1.73 -28.516 3.193 1 90.62 76 PRO B CA 1
ATOM 2162 C C . PRO B 1 76 ? 1.097 -27.484 2.258 1 90.62 76 PRO B C 1
ATOM 2164 O O . PRO B 1 76 ? -0.106 -27.219 2.346 1 90.62 76 PRO B O 1
ATOM 2167 N N . TYR B 1 77 ? 1.873 -27 1.325 1 92.25 77 TYR B N 1
ATOM 2168 C CA . TYR B 1 77 ? 1.342 -26.047 0.371 1 92.25 77 TYR B CA 1
ATOM 2169 C C . TYR B 1 77 ? 0.369 -26.703 -0.595 1 92.25 77 TYR B C 1
ATOM 2171 O O . TYR B 1 77 ? -0.696 -26.156 -0.889 1 92.25 77 TYR B O 1
ATOM 2179 N N . ILE B 1 78 ? 0.715 -27.844 -0.971 1 90.38 78 ILE B N 1
ATOM 2180 C CA . ILE B 1 78 ? -0.086 -28.594 -1.936 1 90.38 78 ILE B CA 1
ATOM 2181 C C . ILE B 1 78 ? -1.414 -29 -1.3 1 90.38 78 ILE B C 1
ATOM 2183 O O . ILE B 1 78 ? -2.461 -28.953 -1.952 1 90.38 78 ILE B O 1
ATOM 2187 N N . GLN B 1 79 ? -1.413 -29.297 -0.111 1 89.12 79 GLN B N 1
ATOM 2188 C CA . GLN B 1 79 ? -2.576 -29.844 0.573 1 89.12 79 GLN B CA 1
ATOM 2189 C C . GLN B 1 79 ? -3.592 -28.766 0.905 1 89.12 79 GLN B C 1
ATOM 2191 O O . GLN B 1 79 ? -4.797 -29.016 0.956 1 89.12 79 GLN B O 1
ATOM 2196 N N . VAL B 1 80 ? -3.17 -27.578 0.989 1 89.69 80 VAL B N 1
ATOM 2197 C CA . VAL B 1 80 ? -4.07 -26.547 1.497 1 89.69 80 VAL B CA 1
ATOM 2198 C C . VAL B 1 80 ? -4.477 -25.609 0.363 1 89.69 80 VAL B C 1
ATOM 2200 O O . VAL B 1 80 ? -5.426 -24.828 0.499 1 89.69 80 VAL B O 1
ATOM 2203 N N . ALA B 1 81 ? -3.883 -25.734 -0.744 1 94.5 81 ALA B N 1
ATOM 2204 C CA . ALA B 1 81 ? -4.051 -24.75 -1.801 1 94.5 81 ALA B CA 1
ATOM 2205 C C . ALA B 1 81 ? -5.41 -24.891 -2.479 1 94.5 81 ALA B C 1
ATOM 2207 O O . ALA B 1 81 ? -5.789 -25.984 -2.893 1 94.5 81 ALA B O 1
ATOM 2208 N N . ASP B 1 82 ? -6.078 -23.766 -2.596 1 93.88 82 ASP B N 1
ATOM 2209 C CA . ASP B 1 82 ? -7.266 -23.672 -3.439 1 93.88 82 ASP B CA 1
ATOM 2210 C C . ASP B 1 82 ? -6.902 -23.203 -4.848 1 93.88 82 ASP B C 1
ATOM 2212 O O . ASP B 1 82 ? -7.684 -23.359 -5.785 1 93.88 82 ASP B O 1
ATOM 2216 N N . ALA B 1 83 ? -5.773 -22.594 -4.879 1 96.12 83 ALA B N 1
ATOM 2217 C CA . ALA B 1 83 ? -5.246 -22.109 -6.152 1 96.12 83 ALA B CA 1
ATOM 2218 C C . ALA B 1 83 ? -3.746 -21.844 -6.059 1 96.12 83 ALA B C 1
ATOM 2220 O O . ALA B 1 83 ? -3.191 -21.75 -4.961 1 96.12 83 ALA B O 1
ATOM 2221 N N . PHE B 1 84 ? -3.09 -21.734 -7.219 1 97.44 84 PHE B N 1
ATOM 2222 C CA . PHE B 1 84 ? -1.669 -21.406 -7.277 1 97.44 84 PHE B CA 1
ATOM 2223 C C . PHE B 1 84 ? -1.427 -20.188 -8.164 1 97.44 84 PHE B C 1
ATOM 2225 O O . PHE B 1 84 ? -2.076 -20.031 -9.203 1 97.44 84 PHE B O 1
ATOM 2232 N N . VAL B 1 85 ? -0.51 -19.391 -7.695 1 98.44 85 VAL B N 1
ATOM 2233 C CA . VAL B 1 85 ? 0.066 -18.344 -8.539 1 98.44 85 VAL B CA 1
ATOM 2234 C C . VAL B 1 85 ? 1.549 -18.625 -8.766 1 98.44 85 VAL B C 1
ATOM 2236 O O . VAL B 1 85 ? 2.34 -18.641 -7.824 1 98.44 85 VAL B O 1
ATOM 2239 N N . LEU B 1 86 ? 1.871 -18.891 -9.977 1 98.75 86 LEU B N 1
ATOM 2240 C CA . LEU B 1 86 ? 3.26 -19.141 -10.344 1 98.75 86 LEU B CA 1
ATOM 2241 C C . LEU B 1 86 ? 3.887 -17.906 -10.992 1 98.75 86 LEU B C 1
ATOM 2243 O O . LEU B 1 86 ? 3.264 -17.266 -11.836 1 98.75 86 LEU B O 1
ATOM 2247 N N . VAL B 1 87 ? 5.105 -17.578 -10.586 1 98.81 87 VAL B N 1
ATOM 2248 C CA . VAL B 1 87 ? 5.691 -16.297 -10.945 1 98.81 87 VAL B CA 1
ATOM 2249 C C . VAL B 1 87 ? 7.02 -16.516 -11.664 1 98.81 87 VAL B C 1
ATOM 2251 O O . VAL B 1 87 ? 7.824 -17.359 -11.258 1 98.81 87 VAL B O 1
ATOM 2254 N N . TYR B 1 88 ? 7.285 -15.859 -12.75 1 98.75 88 TYR B N 1
ATOM 2255 C CA . TYR B 1 88 ? 8.578 -15.742 -13.414 1 98.75 88 TYR B CA 1
ATOM 2256 C C . TYR B 1 88 ? 8.891 -14.281 -13.742 1 98.75 88 TYR B C 1
ATOM 2258 O O . TYR B 1 88 ? 8 -13.43 -13.719 1 98.75 88 TYR B O 1
ATOM 2266 N N . SER B 1 89 ? 10.148 -14.031 -13.984 1 98.38 89 SER B N 1
ATOM 2267 C CA . SER B 1 89 ? 10.562 -12.703 -14.414 1 98.38 89 SER B CA 1
ATOM 2268 C C . SER B 1 89 ? 10.727 -12.641 -15.93 1 98.38 89 SER B C 1
ATOM 2270 O O . SER B 1 89 ? 11.406 -13.477 -16.516 1 98.38 89 SER B O 1
ATOM 2272 N N . VAL B 1 90 ? 10.18 -11.594 -16.531 1 98.56 90 VAL B N 1
ATOM 2273 C CA . VAL B 1 90 ? 10.281 -11.469 -17.984 1 98.56 90 VAL B CA 1
ATOM 2274 C C . VAL B 1 90 ? 11.719 -11.156 -18.375 1 98.56 90 VAL B C 1
ATOM 2276 O O . VAL B 1 90 ? 12.086 -11.266 -19.562 1 98.56 90 VAL B O 1
ATOM 2279 N N . THR B 1 91 ? 12.562 -10.781 -17.406 1 97.94 91 THR B N 1
ATOM 2280 C CA . THR B 1 91 ? 13.945 -10.398 -17.688 1 97.94 91 THR B CA 1
ATOM 2281 C C . THR B 1 91 ? 14.875 -11.602 -17.562 1 97.94 91 THR B C 1
ATOM 2283 O O . THR B 1 91 ? 16.078 -11.484 -17.75 1 97.94 91 THR B O 1
ATOM 2286 N N . ASN B 1 92 ? 14.406 -12.75 -17.25 1 97.5 92 ASN B N 1
ATOM 2287 C CA . ASN B 1 92 ? 15.211 -13.945 -17.016 1 97.5 92 ASN B CA 1
ATOM 2288 C C . ASN B 1 92 ? 14.508 -15.203 -17.516 1 97.5 92 ASN B C 1
ATOM 2290 O O . ASN B 1 92 ? 13.602 -15.727 -16.859 1 97.5 92 ASN B O 1
ATOM 2294 N N . HIS B 1 93 ? 14.992 -15.734 -18.609 1 97.62 93 HIS B N 1
ATOM 2295 C CA . HIS B 1 93 ? 14.359 -16.859 -19.297 1 97.62 93 HIS B CA 1
ATOM 2296 C C . HIS B 1 93 ? 14.414 -18.125 -18.438 1 97.62 93 HIS B C 1
ATOM 2298 O O . HIS B 1 93 ? 13.508 -18.953 -18.484 1 97.62 93 HIS B O 1
ATOM 2304 N N . GLU B 1 94 ? 15.391 -18.219 -17.625 1 97.5 94 GLU B N 1
ATOM 2305 C CA . GLU B 1 94 ? 15.539 -19.406 -16.797 1 97.5 94 GLU B CA 1
ATOM 2306 C C . GLU B 1 94 ? 14.406 -19.5 -15.773 1 97.5 94 GLU B C 1
ATOM 2308 O O . GLU B 1 94 ? 13.953 -20.594 -15.445 1 97.5 94 GLU B O 1
ATOM 2313 N N . THR B 1 95 ? 13.984 -18.391 -15.32 1 97.94 95 THR B N 1
ATOM 2314 C CA . THR B 1 95 ? 12.898 -18.391 -14.344 1 97.94 95 THR B CA 1
ATOM 2315 C C . THR B 1 95 ? 11.602 -18.891 -14.977 1 97.94 95 THR B C 1
ATOM 2317 O O . THR B 1 95 ? 10.773 -19.5 -14.297 1 97.94 95 THR B O 1
ATOM 2320 N N . PHE B 1 96 ? 11.422 -18.672 -16.266 1 98.5 96 PHE B N 1
ATOM 2321 C CA . PHE B 1 96 ? 10.266 -19.188 -17 1 98.5 96 PHE B CA 1
ATOM 2322 C C . PHE B 1 96 ? 10.297 -20.703 -17.078 1 98.5 96 PHE B C 1
ATOM 2324 O O . PHE B 1 96 ? 9.289 -21.375 -16.812 1 98.5 96 PHE B O 1
ATOM 2331 N N . ASN B 1 97 ? 11.453 -21.156 -17.406 1 97.56 97 ASN B N 1
ATOM 2332 C CA . ASN B 1 97 ? 11.625 -22.609 -17.5 1 97.56 97 ASN B CA 1
ATOM 2333 C C . ASN B 1 97 ? 11.336 -23.297 -16.156 1 97.56 97 ASN B C 1
ATOM 2335 O O . ASN B 1 97 ? 10.664 -24.328 -16.125 1 97.56 97 ASN B O 1
ATOM 2339 N N . ARG B 1 98 ? 11.812 -22.672 -15.141 1 97.88 98 ARG B N 1
ATOM 2340 C CA . ARG B 1 98 ? 11.602 -23.219 -13.805 1 97.88 98 ARG B CA 1
ATOM 2341 C C . ARG B 1 98 ? 10.125 -23.203 -13.43 1 97.88 98 ARG B C 1
ATOM 2343 O O . ARG B 1 98 ? 9.617 -24.156 -12.828 1 97.88 98 ARG B O 1
ATOM 2350 N N . MET B 1 99 ? 9.5 -22.141 -13.75 1 98.19 99 MET B N 1
ATOM 2351 C CA . MET B 1 99 ? 8.07 -22 -13.516 1 98.19 99 MET B CA 1
ATOM 2352 C C . MET B 1 99 ? 7.281 -23.078 -14.266 1 98.19 99 MET B C 1
ATOM 2354 O O . MET B 1 99 ? 6.344 -23.656 -13.719 1 98.19 99 MET B O 1
ATOM 2358 N N . ASP B 1 100 ? 7.676 -23.391 -15.438 1 98 100 ASP B N 1
ATOM 2359 C CA . ASP B 1 100 ? 7.035 -24.438 -16.234 1 98 100 ASP B CA 1
ATOM 2360 C C . ASP B 1 100 ? 7.172 -25.797 -15.578 1 98 100 ASP B C 1
ATOM 2362 O O . ASP B 1 100 ? 6.203 -26.562 -15.508 1 98 100 ASP B O 1
ATOM 2366 N N . LEU B 1 101 ? 8.359 -26.094 -15.109 1 97.31 101 LEU B N 1
ATOM 2367 C CA . LEU B 1 101 ? 8.609 -27.344 -14.414 1 97.31 101 LEU B CA 1
ATOM 2368 C C . LEU B 1 101 ? 7.754 -27.438 -13.148 1 97.31 101 LEU B C 1
ATOM 2370 O O . LEU B 1 101 ? 7.215 -28.5 -12.836 1 97.31 101 LEU B O 1
ATOM 2374 N N . LEU B 1 102 ? 7.68 -26.375 -12.484 1 97.19 102 LEU B N 1
ATOM 2375 C CA . LEU B 1 102 ? 6.879 -26.312 -11.266 1 97.19 102 LEU B CA 1
ATOM 2376 C C . LEU B 1 102 ? 5.41 -26.578 -11.562 1 97.19 102 LEU B C 1
ATOM 2378 O O . LEU B 1 102 ? 4.742 -27.297 -10.82 1 97.19 102 LEU B O 1
ATOM 2382 N N . LYS B 1 103 ? 4.918 -25.969 -12.586 1 96.75 103 LYS B N 1
ATOM 2383 C CA . LYS B 1 103 ? 3.539 -26.203 -13.008 1 96.75 103 LYS B CA 1
ATOM 2384 C C . LYS B 1 103 ? 3.266 -27.688 -13.242 1 96.75 103 LYS B C 1
ATOM 2386 O O . LYS B 1 103 ? 2.25 -28.203 -12.781 1 96.75 103 LYS B O 1
ATOM 2391 N N . LYS B 1 104 ? 4.145 -28.328 -13.93 1 94.62 104 LYS B N 1
ATOM 2392 C CA . LYS B 1 104 ? 3.998 -29.75 -14.234 1 94.62 104 LYS B CA 1
ATOM 2393 C C . LYS B 1 104 ? 4.027 -30.594 -12.969 1 94.62 104 LYS B C 1
ATOM 2395 O O . LYS B 1 104 ? 3.277 -31.562 -12.844 1 94.62 104 LYS B O 1
ATOM 2400 N N . PHE B 1 105 ? 4.828 -30.156 -12.078 1 95 105 PHE B N 1
ATOM 2401 C CA . PHE B 1 105 ? 4.887 -30.828 -10.781 1 95 105 PHE B CA 1
ATOM 2402 C C . PHE B 1 105 ? 3.543 -30.734 -10.07 1 95 105 PHE B C 1
ATOM 2404 O 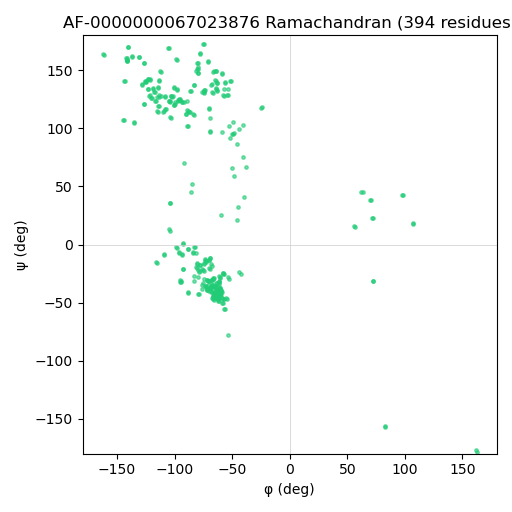O . PHE B 1 105 ? 3.033 -31.734 -9.57 1 95 105 PHE B O 1
ATOM 2411 N N . ILE B 1 106 ? 2.99 -29.562 -10.016 1 94.81 106 ILE B N 1
ATOM 2412 C CA . ILE B 1 106 ? 1.722 -29.328 -9.328 1 94.81 106 ILE B CA 1
ATOM 2413 C C . ILE B 1 106 ? 0.618 -30.141 -10 1 94.81 106 ILE B C 1
ATOM 2415 O O . ILE B 1 106 ? -0.199 -30.781 -9.328 1 94.81 106 ILE B O 1
ATOM 2419 N N . GLU B 1 107 ? 0.626 -30.172 -11.305 1 92.69 107 GLU B N 1
ATOM 2420 C CA . GLU B 1 107 ? -0.388 -30.906 -12.055 1 92.69 107 GLU B CA 1
ATOM 2421 C C . GLU B 1 107 ? -0.314 -32.406 -11.75 1 92.69 107 GLU B C 1
ATOM 2423 O O . GLU B 1 107 ? -1.345 -33.062 -11.648 1 92.69 107 GLU B O 1
ATOM 2428 N N . LYS B 1 108 ? 0.86 -32.875 -11.648 1 90.38 108 LYS B N 1
ATOM 2429 C CA . LYS B 1 108 ? 1.055 -34.281 -11.344 1 90.38 108 LYS B CA 1
ATOM 2430 C C . LYS B 1 108 ? 0.525 -34.625 -9.953 1 90.38 108 LYS B C 1
ATOM 2432 O O . LYS B 1 108 ? -0.015 -35.719 -9.742 1 90.38 108 LYS B O 1
ATOM 2437 N N . GLN B 1 109 ? 0.699 -33.719 -9.047 1 88.62 109 GLN B N 1
ATOM 2438 C CA . GLN B 1 109 ? 0.232 -33.938 -7.68 1 88.62 109 GLN B CA 1
ATOM 2439 C C . GLN B 1 109 ? -1.293 -33.938 -7.613 1 88.62 109 GLN B C 1
ATOM 2441 O O . GLN B 1 109 ? -1.885 -34.656 -6.824 1 88.62 109 GLN B O 1
ATOM 2446 N N . PHE B 1 110 ? -1.997 -33.125 -8.344 1 85 110 PHE B N 1
ATOM 2447 C CA . PHE B 1 110 ? -3.447 -32.969 -8.297 1 85 110 PHE B CA 1
ATOM 2448 C C . PHE B 1 110 ? -4.109 -33.844 -9.352 1 85 110 PHE B C 1
ATOM 2450 O O . PHE B 1 110 ? -5.301 -34.156 -9.258 1 85 110 PHE B O 1
ATOM 2457 N N . GLY B 1 111 ? -3.506 -34.094 -10.5 1 70.94 111 GLY B N 1
ATOM 2458 C CA . GLY B 1 111 ? -4.035 -35 -11.523 1 70.94 111 GLY B CA 1
ATOM 2459 C C . GLY B 1 111 ? -4.383 -36.375 -10.984 1 70.94 111 GLY B C 1
ATOM 2460 O O . GLY B 1 111 ? -5.336 -37 -11.445 1 70.94 111 GLY B O 1
ATOM 2461 N N . LYS B 1 112 ? -3.768 -36.781 -10.062 1 63 112 LYS B N 1
ATOM 2462 C CA . LYS B 1 112 ? -4.023 -38.094 -9.492 1 63 112 LYS B CA 1
ATOM 2463 C C . LYS B 1 112 ? -5.395 -38.156 -8.82 1 63 112 LYS B C 1
ATOM 2465 O O . LYS B 1 112 ? -6.098 -39.156 -8.922 1 63 112 LYS B O 1
ATOM 2470 N N . ASP B 1 113 ? -5.875 -37.062 -8.289 1 60.03 113 ASP B N 1
ATOM 2471 C CA . ASP B 1 113 ? -7.125 -37.062 -7.535 1 60.03 113 ASP B CA 1
ATOM 2472 C C . ASP B 1 113 ? -8.25 -36.438 -8.367 1 60.03 113 ASP B C 1
ATOM 2474 O O . ASP B 1 113 ? -9.359 -36.25 -7.867 1 60.03 113 ASP B O 1
ATOM 2478 N N . LYS B 1 114 ? -8.102 -36.219 -9.688 1 62.69 114 LYS B N 1
ATOM 2479 C CA . LYS B 1 114 ? -9.086 -35.656 -10.609 1 62.69 114 LYS B CA 1
ATOM 2480 C C . LYS B 1 114 ? -9.562 -34.281 -10.125 1 62.69 114 LYS B C 1
ATOM 2482 O O . LYS B 1 114 ? -10.711 -33.906 -10.359 1 62.69 114 LYS B O 1
ATOM 2487 N N . LYS B 1 115 ? -8.773 -33.625 -9.133 1 68.19 115 LYS B N 1
ATOM 2488 C CA . LYS B 1 115 ? -9.141 -32.281 -8.688 1 68.19 115 LYS B CA 1
ATOM 2489 C C . LYS B 1 115 ? -8.422 -31.234 -9.516 1 68.19 115 LYS B C 1
ATOM 2491 O O . LYS B 1 115 ? -7.238 -31.359 -9.82 1 68.19 115 LYS B O 1
ATOM 2496 N N . GLU B 1 116 ? -9.227 -30.406 -10.102 1 80.69 116 GLU B N 1
ATOM 2497 C CA . GLU B 1 116 ? -8.641 -29.297 -10.844 1 80.69 116 GLU B CA 1
ATOM 2498 C C . GLU B 1 116 ? -8.414 -28.078 -9.945 1 80.69 116 GLU B C 1
ATOM 2500 O O . GLU B 1 116 ? -9.32 -27.672 -9.219 1 80.69 116 GLU B O 1
ATOM 2505 N N . VAL B 1 117 ? -7.168 -27.781 -9.797 1 89.25 117 VAL B N 1
ATOM 2506 C CA . VAL B 1 117 ? -6.832 -26.578 -9.023 1 89.25 117 VAL B CA 1
ATOM 2507 C C . VAL B 1 117 ? -6.445 -25.453 -9.969 1 89.25 117 VAL B C 1
ATOM 2509 O O . VAL B 1 117 ? -5.637 -25.641 -10.883 1 89.25 117 VAL B O 1
ATOM 2512 N N . PRO B 1 118 ? -7.066 -24.328 -9.805 1 93.31 118 PRO B N 1
ATOM 2513 C CA . PRO B 1 118 ? -6.738 -23.203 -10.688 1 93.31 118 PRO B CA 1
ATOM 2514 C C . PRO B 1 118 ? -5.289 -22.75 -10.539 1 93.31 118 PRO B C 1
ATOM 2516 O O . PRO B 1 118 ? -4.773 -22.672 -9.422 1 93.31 118 PRO B O 1
ATOM 2519 N N . ILE B 1 119 ? -4.617 -22.578 -11.688 1 96.25 119 ILE B N 1
ATOM 2520 C CA . ILE B 1 119 ? -3.262 -22.047 -11.727 1 96.25 119 ILE B CA 1
ATOM 2521 C C . ILE B 1 119 ? -3.234 -20.766 -12.539 1 96.25 119 ILE B C 1
ATOM 2523 O O . ILE B 1 119 ? -3.762 -20.719 -13.656 1 96.25 119 ILE B O 1
ATOM 2527 N N . VAL B 1 120 ? -2.709 -19.672 -11.953 1 98.06 120 VAL B N 1
ATOM 2528 C CA . VAL B 1 120 ? -2.449 -18.406 -12.648 1 98.06 120 VAL B CA 1
ATOM 2529 C C . VAL B 1 120 ? -0.945 -18.156 -12.719 1 98.06 120 VAL B C 1
ATOM 2531 O O . VAL B 1 120 ? -0.215 -18.453 -11.766 1 98.06 120 VAL B O 1
ATOM 2534 N N . VAL B 1 121 ? -0.517 -17.641 -13.836 1 98.75 121 VAL B N 1
ATOM 2535 C CA . VAL B 1 121 ? 0.904 -17.359 -14.016 1 98.75 121 VAL B CA 1
ATOM 2536 C C . VAL B 1 121 ? 1.123 -15.852 -14.133 1 98.75 121 VAL B C 1
ATOM 2538 O O . VAL B 1 121 ? 0.364 -15.156 -14.812 1 98.75 121 VAL B O 1
ATOM 2541 N N . LEU B 1 122 ? 2.133 -15.359 -13.422 1 98.81 122 LEU B N 1
ATOM 2542 C CA . LEU B 1 122 ? 2.506 -13.953 -13.492 1 98.81 122 LEU B CA 1
ATOM 2543 C C . LEU B 1 122 ? 3.891 -13.789 -14.109 1 98.81 122 LEU B C 1
ATOM 2545 O O . LEU B 1 122 ? 4.871 -14.336 -13.594 1 98.81 122 LEU B O 1
ATOM 2549 N N . GLY B 1 123 ? 3.971 -13.078 -15.234 1 98.81 123 GLY B N 1
ATOM 2550 C CA . GLY B 1 123 ? 5.23 -12.523 -15.703 1 98.81 123 GLY B CA 1
ATOM 2551 C C . GLY B 1 123 ? 5.535 -11.156 -15.125 1 98.81 123 GLY B C 1
ATOM 2552 O O . GLY B 1 123 ? 4.867 -10.18 -15.445 1 98.81 123 GLY B O 1
ATOM 2553 N N . THR B 1 124 ? 6.594 -11.055 -14.297 1 98.31 124 THR B N 1
ATOM 2554 C CA . THR B 1 124 ? 6.828 -9.844 -13.516 1 98.31 124 THR B CA 1
ATOM 2555 C C . THR B 1 124 ? 7.973 -9.031 -14.109 1 98.31 124 THR B C 1
ATOM 2557 O O . THR B 1 124 ? 8.672 -9.5 -15.008 1 98.31 124 THR B O 1
ATOM 2560 N N . MET B 1 125 ? 8.141 -7.77 -13.602 1 97.12 125 MET B N 1
ATOM 2561 C CA . MET B 1 125 ? 9.234 -6.852 -13.891 1 97.12 125 MET B CA 1
ATOM 2562 C C . MET B 1 125 ? 9.148 -6.328 -15.32 1 97.12 125 MET B C 1
ATOM 2564 O O . MET B 1 125 ? 10.164 -6.199 -16 1 97.12 125 MET B O 1
ATOM 2568 N N . ILE B 1 126 ? 7.926 -6.066 -15.773 1 97 126 ILE B N 1
ATOM 2569 C CA . ILE B 1 126 ? 7.699 -5.621 -17.141 1 97 126 ILE B CA 1
ATOM 2570 C C . ILE B 1 126 ? 8.172 -4.18 -17.297 1 97 126 ILE B C 1
ATOM 2572 O O . ILE B 1 126 ? 8.305 -3.68 -18.422 1 97 126 ILE B O 1
ATOM 2576 N N . ASP B 1 127 ? 8.414 -3.51 -16.203 1 92.31 127 ASP B N 1
ATOM 2577 C CA . ASP B 1 127 ? 8.867 -2.123 -16.234 1 92.31 127 ASP B CA 1
ATOM 2578 C C . ASP B 1 127 ? 10.367 -2.041 -16.484 1 92.31 127 ASP B C 1
ATOM 2580 O O . ASP B 1 127 ? 10.891 -0.972 -16.812 1 92.31 127 ASP B O 1
ATOM 2584 N N . LEU B 1 128 ? 11.047 -3.109 -16.25 1 92.5 128 LEU B N 1
ATOM 2585 C CA . LEU B 1 128 ? 12.5 -3.105 -16.406 1 92.5 128 LEU B CA 1
ATOM 2586 C C . LEU B 1 128 ? 12.883 -3.26 -17.875 1 92.5 128 LEU B C 1
ATOM 2588 O O . LEU B 1 128 ? 12.164 -3.898 -18.656 1 92.5 128 LEU B O 1
ATOM 2592 N N . PRO B 1 129 ? 14.086 -2.717 -17.922 1 89.31 129 PRO B N 1
ATOM 2593 C CA . PRO B 1 129 ? 14.609 -2.906 -19.281 1 89.31 129 PRO B CA 1
ATOM 2594 C C . PRO B 1 129 ? 15.18 -4.305 -19.5 1 89.31 129 PRO B C 1
ATOM 2596 O O . PRO B 1 129 ? 15.25 -5.105 -18.562 1 89.31 129 PRO B O 1
ATOM 2599 N N . ASN B 1 130 ? 15.203 -4.969 -20.734 1 92.69 130 ASN B N 1
ATOM 2600 C CA . ASN B 1 130 ? 15.891 -6.203 -21.094 1 92.69 130 ASN B CA 1
ATOM 2601 C C . ASN B 1 130 ? 14.953 -7.406 -21.016 1 92.69 130 ASN B C 1
ATOM 2603 O O . ASN B 1 130 ? 15.297 -8.422 -20.406 1 92.69 130 ASN B O 1
ATOM 2607 N N . ARG B 1 131 ? 13.945 -7.234 -21.438 1 96.12 131 ARG B N 1
ATOM 2608 C CA . ARG B 1 131 ? 13.016 -8.359 -21.516 1 96.12 131 ARG B CA 1
ATOM 2609 C C . ARG B 1 131 ? 13.625 -9.531 -22.266 1 96.12 131 ARG B C 1
ATOM 2611 O O . ARG B 1 131 ? 14.195 -9.359 -23.344 1 96.12 131 ARG B O 1
ATOM 2618 N N . LYS B 1 132 ? 13.594 -10.727 -21.688 1 97.88 132 LYS B N 1
ATOM 2619 C CA . LYS B 1 132 ? 14.164 -11.938 -22.266 1 97.88 132 LYS B CA 1
ATOM 2620 C C . LYS B 1 132 ? 13.078 -12.961 -22.578 1 97.88 132 LYS B C 1
ATOM 2622 O O . LYS B 1 132 ? 13.32 -13.922 -23.328 1 97.88 132 LYS B O 1
ATOM 2627 N N . VAL B 1 133 ? 11.938 -12.812 -22.062 1 98.12 133 VAL B N 1
ATOM 2628 C CA . VAL B 1 133 ? 10.812 -13.695 -22.359 1 98.12 133 VAL B CA 1
ATOM 2629 C C . VAL B 1 133 ? 9.781 -12.945 -23.203 1 98.12 133 VAL B C 1
ATOM 2631 O O . VAL B 1 133 ? 9.125 -12.023 -22.703 1 98.12 133 VAL B O 1
ATOM 2634 N N . ASN B 1 134 ? 9.578 -13.359 -24.375 1 97.5 134 ASN B N 1
ATOM 2635 C CA . ASN B 1 134 ? 8.641 -12.734 -25.297 1 97.5 134 ASN B CA 1
ATOM 2636 C C . ASN B 1 134 ? 7.195 -12.922 -24.859 1 97.5 134 ASN B C 1
ATOM 2638 O O . ASN B 1 134 ? 6.812 -14.016 -24.438 1 97.5 134 ASN B O 1
ATOM 2642 N N . SER B 1 135 ? 6.438 -11.828 -24.984 1 97.75 135 SER B N 1
ATOM 2643 C CA . SER B 1 135 ? 5.051 -11.859 -24.531 1 97.75 135 SER B CA 1
ATOM 2644 C C . SER B 1 135 ? 4.227 -12.852 -25.344 1 97.75 135 SER B C 1
ATOM 2646 O O . SER B 1 135 ? 3.441 -13.617 -24.781 1 97.75 135 SER B O 1
ATOM 2648 N N . ASP B 1 136 ? 4.383 -12.812 -26.625 1 97.56 136 ASP B N 1
ATOM 2649 C CA . ASP B 1 136 ? 3.623 -13.711 -27.484 1 97.56 136 ASP B CA 1
ATOM 2650 C C . ASP B 1 136 ? 3.953 -15.172 -27.203 1 97.56 136 ASP B C 1
ATOM 2652 O O . ASP B 1 136 ? 3.064 -16.016 -27.188 1 97.56 136 ASP B O 1
ATOM 2656 N N . PHE B 1 137 ? 5.219 -15.43 -27.016 1 98 137 PHE B N 1
ATOM 2657 C CA . PHE B 1 137 ? 5.668 -16.766 -26.656 1 98 137 PHE B CA 1
ATOM 2658 C C . PHE B 1 137 ? 5.008 -17.219 -25.359 1 98 137 PHE B C 1
ATOM 2660 O O . PHE B 1 137 ? 4.461 -18.328 -25.297 1 98 137 PHE B O 1
ATOM 2667 N N . ALA B 1 138 ? 5.09 -16.375 -24.406 1 98.44 138 ALA B N 1
ATOM 2668 C CA . ALA B 1 138 ? 4.555 -16.719 -23.094 1 98.44 138 ALA B CA 1
ATOM 2669 C C . ALA B 1 138 ? 3.045 -16.938 -23.156 1 98.44 138 ALA B C 1
ATOM 2671 O O . ALA B 1 138 ? 2.527 -17.891 -22.547 1 98.44 138 ALA B O 1
ATOM 2672 N N . GLN B 1 139 ? 2.34 -16.109 -23.922 1 98.19 139 GLN B N 1
ATOM 2673 C CA . GLN B 1 139 ? 0.892 -16.219 -24.047 1 98.19 139 GLN B CA 1
ATOM 2674 C C . GLN B 1 139 ? 0.506 -17.484 -24.797 1 98.19 139 GLN B C 1
ATOM 2676 O O . GLN B 1 139 ? -0.48 -18.156 -24.469 1 98.19 139 GLN B O 1
ATOM 2681 N N . SER B 1 140 ? 1.263 -17.781 -25.828 1 98.31 140 SER B N 1
ATOM 2682 C CA . SER B 1 140 ? 1.024 -19.016 -26.578 1 98.31 140 SER B CA 1
ATOM 2683 C C . SER B 1 140 ? 1.207 -20.234 -25.672 1 98.31 140 SER B C 1
ATOM 2685 O O . SER B 1 140 ? 0.419 -21.188 -25.734 1 98.31 140 SER B O 1
ATOM 2687 N N . TRP B 1 141 ? 2.234 -20.203 -24.906 1 98.31 141 TRP B N 1
ATOM 2688 C CA . TRP B 1 141 ? 2.467 -21.266 -23.922 1 98.31 141 TRP B CA 1
ATOM 2689 C C . TRP B 1 141 ? 1.284 -21.406 -22.969 1 98.31 141 TRP B C 1
ATOM 2691 O O . TRP B 1 141 ? 0.811 -22.5 -22.703 1 98.31 141 TRP B O 1
ATOM 2701 N N . ALA B 1 142 ? 0.816 -20.281 -22.453 1 98.25 142 ALA B N 1
ATOM 2702 C CA . ALA B 1 142 ? -0.286 -20.266 -21.5 1 98.25 142 ALA B CA 1
ATOM 2703 C C . ALA B 1 142 ? -1.545 -20.875 -22.109 1 98.25 142 ALA B C 1
ATOM 2705 O O . ALA B 1 142 ? -2.268 -21.625 -21.438 1 98.25 142 ALA B O 1
ATOM 2706 N N . THR B 1 143 ? -1.769 -20.578 -23.344 1 97.31 143 THR B N 1
ATOM 2707 C CA . THR B 1 143 ? -2.918 -21.125 -24.062 1 97.31 143 THR B CA 1
ATOM 2708 C C . THR B 1 143 ? -2.797 -22.641 -24.203 1 97.31 143 THR B C 1
ATOM 2710 O O . THR B 1 143 ? -3.752 -23.359 -23.922 1 97.31 143 THR B O 1
ATOM 2713 N N . ARG B 1 144 ? -1.682 -23.094 -24.562 1 97 144 ARG B N 1
ATOM 2714 C CA . ARG B 1 144 ? -1.436 -24.516 -24.719 1 97 144 ARG B CA 1
ATOM 2715 C C . ARG B 1 144 ? -1.599 -25.25 -23.391 1 97 144 ARG B C 1
ATOM 2717 O O . ARG B 1 144 ? -2.154 -26.359 -23.344 1 97 144 ARG B O 1
ATOM 2724 N N . GLU B 1 145 ? -1.14 -24.609 -22.312 1 96.06 145 GLU B N 1
ATOM 2725 C CA . GLU B 1 145 ? -1.136 -25.234 -21 1 96.06 145 GLU B CA 1
ATOM 2726 C C . GLU B 1 145 ? -2.453 -24.984 -20.266 1 96.06 145 GLU B C 1
ATOM 2728 O O . GLU B 1 145 ? -2.635 -25.438 -19.125 1 96.06 145 GLU B O 1
ATOM 2733 N N . LYS B 1 146 ? -3.342 -24.203 -20.859 1 94 146 LYS B N 1
ATOM 2734 C CA . LYS B 1 146 ? -4.68 -23.938 -20.344 1 94 146 LYS B CA 1
ATOM 2735 C C . LYS B 1 146 ? -4.613 -23.219 -19 1 94 146 LYS B C 1
ATOM 2737 O O . LYS B 1 146 ? -5.301 -23.609 -18.062 1 94 146 LYS B O 1
ATOM 2742 N N . VAL B 1 147 ? -3.742 -22.219 -18.938 1 96.56 147 VAL B N 1
ATOM 2743 C CA . VAL B 1 147 ? -3.654 -21.375 -17.75 1 96.56 147 VAL B CA 1
ATOM 2744 C C . VAL B 1 147 ? -3.779 -19.906 -18.141 1 96.56 147 VAL B C 1
ATOM 2746 O O . VAL B 1 147 ? -3.543 -19.547 -19.281 1 96.56 147 VAL B O 1
ATOM 2749 N N . LYS B 1 148 ? -4.219 -19.047 -17.172 1 97.25 148 LYS B N 1
ATOM 2750 C CA . LYS B 1 148 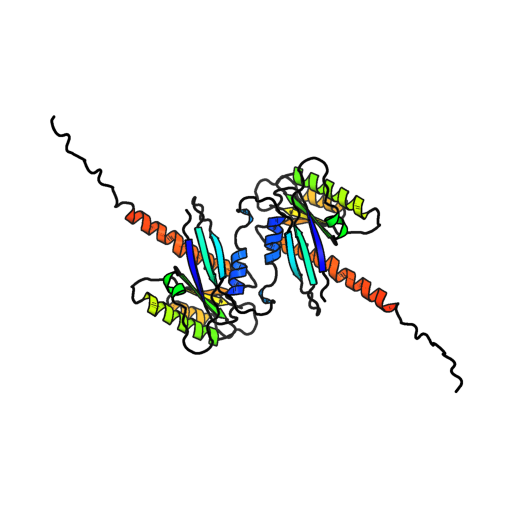? -4.242 -17.594 -17.375 1 97.25 148 LYS B CA 1
ATOM 2751 C C . LYS B 1 148 ? -2.898 -16.969 -17.031 1 97.25 148 LYS B C 1
ATOM 2753 O O . LYS B 1 148 ? -2.297 -17.312 -16 1 97.25 148 LYS B O 1
ATOM 2758 N N . LEU B 1 149 ? -2.439 -16.141 -17.922 1 98.62 149 LEU B N 1
ATOM 2759 C CA . LEU B 1 149 ? -1.156 -15.484 -17.719 1 98.62 149 LEU B CA 1
ATOM 2760 C C . LEU B 1 149 ? -1.32 -13.961 -17.75 1 98.62 149 LEU B C 1
ATOM 2762 O O . LEU B 1 149 ? -1.979 -13.422 -18.641 1 98.62 149 LEU B O 1
ATOM 2766 N N . TYR B 1 150 ? -0.818 -13.25 -16.734 1 98.5 150 TYR B N 1
ATOM 2767 C CA . TYR B 1 150 ? -0.792 -11.797 -16.641 1 98.5 150 TYR B CA 1
ATOM 2768 C C . TYR B 1 150 ? 0.639 -11.273 -16.562 1 98.5 150 TYR B C 1
ATOM 2770 O O . TYR B 1 150 ? 1.479 -11.859 -15.875 1 98.5 150 TYR B O 1
ATOM 2778 N N . GLU B 1 151 ? 0.882 -10.281 -17.328 1 98.44 151 GLU B N 1
ATOM 2779 C CA . GLU B 1 151 ? 2.15 -9.578 -17.188 1 98.44 151 GLU B CA 1
ATOM 2780 C C . GLU B 1 151 ? 2.002 -8.352 -16.297 1 98.44 151 GLU B C 1
ATOM 2782 O O . GLU B 1 151 ? 1.18 -7.473 -16.562 1 98.44 151 GLU B O 1
ATOM 2787 N N . VAL B 1 152 ? 2.865 -8.281 -15.211 1 97.69 152 VAL B N 1
ATOM 2788 C CA . VAL B 1 152 ? 2.619 -7.312 -14.141 1 97.69 152 VAL B CA 1
ATOM 2789 C C . VAL B 1 152 ? 3.941 -6.711 -13.672 1 97.69 152 VAL B C 1
ATOM 2791 O O . VAL B 1 152 ? 5.012 -7.133 -14.109 1 97.69 152 VAL B O 1
ATOM 2794 N N . THR B 1 153 ? 3.865 -5.672 -12.844 1 95.12 153 THR B N 1
ATOM 2795 C CA . THR B 1 153 ? 5.004 -5.125 -12.117 1 95.12 153 THR B CA 1
ATOM 2796 C C . THR B 1 153 ? 4.578 -4.656 -10.727 1 95.12 153 THR B C 1
ATOM 2798 O O . THR B 1 153 ? 3.494 -4.098 -10.555 1 95.12 153 THR B O 1
ATOM 2801 N N . ALA B 1 154 ? 5.418 -4.891 -9.766 1 91.88 154 ALA B N 1
ATOM 2802 C CA . ALA B 1 154 ? 5.168 -4.398 -8.414 1 91.88 154 ALA B CA 1
ATOM 2803 C C . ALA B 1 154 ? 5.297 -2.881 -8.344 1 91.88 154 ALA B C 1
ATOM 2805 O O . ALA B 1 154 ? 4.895 -2.258 -7.359 1 91.88 154 ALA B O 1
ATOM 2806 N N . GLY B 1 155 ? 5.832 -2.316 -9.398 1 84 155 GLY B N 1
ATOM 2807 C CA . GLY B 1 155 ? 5.996 -0.872 -9.453 1 84 155 GLY B CA 1
ATOM 2808 C C . GLY B 1 155 ? 4.707 -0.137 -9.773 1 84 155 GLY B C 1
ATOM 2809 O O . GLY B 1 155 ? 4.613 1.075 -9.57 1 84 155 GLY B O 1
ATOM 2810 N N . ASP B 1 156 ? 3.77 -0.857 -10.289 1 85.06 156 ASP B N 1
ATOM 2811 C CA . ASP B 1 156 ? 2.465 -0.31 -10.648 1 85.06 156 ASP B CA 1
ATOM 2812 C C . ASP B 1 156 ? 1.338 -1.233 -10.188 1 85.06 156 ASP B C 1
ATOM 2814 O O . ASP B 1 156 ? 1.012 -2.209 -10.867 1 85.06 156 ASP B O 1
ATOM 2818 N N . ARG B 1 157 ? 0.665 -0.885 -9.172 1 83.94 157 ARG B N 1
ATOM 2819 C CA . ARG B 1 157 ? -0.333 -1.708 -8.492 1 83.94 157 ARG B CA 1
ATOM 2820 C C . ARG B 1 157 ? -1.51 -2.01 -9.414 1 83.94 157 ARG B C 1
AT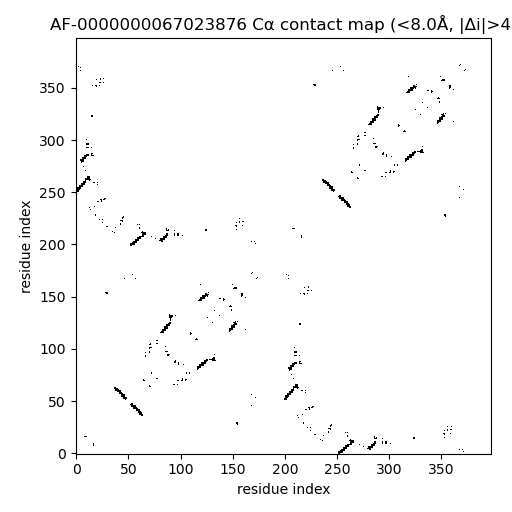OM 2822 O O . ARG B 1 157 ? -2.152 -3.055 -9.289 1 83.94 157 ARG B O 1
ATOM 2829 N N . SER B 1 158 ? -1.817 -1.102 -10.258 1 84.06 158 SER B N 1
ATOM 2830 C CA . SER B 1 158 ? -2.961 -1.289 -11.148 1 84.06 158 SER B CA 1
ATOM 2831 C C . SER B 1 158 ? -2.801 -2.545 -11.992 1 84.06 158 SER B C 1
ATOM 2833 O O . SER B 1 158 ? -3.791 -3.143 -12.422 1 84.06 158 SER B O 1
ATOM 2835 N N . THR B 1 159 ? -1.57 -3.041 -12.25 1 92.12 159 THR B N 1
ATOM 2836 C CA . THR B 1 159 ? -1.32 -4.219 -13.07 1 92.12 159 THR B CA 1
ATOM 2837 C C . THR B 1 159 ? -1.694 -5.492 -12.32 1 92.12 159 THR B C 1
ATOM 2839 O O . THR B 1 159 ? -1.829 -6.559 -12.922 1 92.12 159 THR B O 1
ATOM 2842 N N . LEU B 1 160 ? -1.855 -5.391 -11 1 93.81 160 LEU B N 1
ATOM 2843 C CA . LEU B 1 160 ? -2.064 -6.566 -10.164 1 93.81 160 LEU B CA 1
ATOM 2844 C C . LEU B 1 160 ? -3.551 -6.793 -9.906 1 93.81 160 LEU B C 1
ATOM 2846 O O . LEU B 1 160 ? -3.941 -7.84 -9.383 1 93.81 160 LEU B O 1
ATOM 2850 N N . ILE B 1 161 ? -4.363 -5.875 -10.312 1 89.75 161 ILE B N 1
ATOM 2851 C CA . ILE B 1 161 ? -5.781 -5.91 -9.977 1 89.75 161 ILE B CA 1
ATOM 2852 C C . ILE B 1 161 ? -6.473 -7.023 -10.766 1 89.75 161 ILE B C 1
ATOM 2854 O O . ILE B 1 161 ? -7.258 -7.789 -10.203 1 89.75 161 ILE B O 1
ATOM 2858 N N . ASP B 1 162 ? -6.09 -7.199 -11.961 1 93.25 162 ASP B N 1
ATOM 2859 C CA . ASP B 1 162 ? -6.801 -8.109 -12.859 1 93.25 162 ASP B CA 1
ATOM 2860 C C . ASP B 1 162 ? -6.668 -9.555 -12.391 1 93.25 162 ASP B C 1
ATOM 2862 O O . ASP B 1 162 ? -7.66 -10.289 -12.336 1 93.25 162 ASP B O 1
ATOM 2866 N N . PHE B 1 163 ? -5.48 -9.938 -12.078 1 95.88 163 PHE B N 1
ATOM 2867 C CA . PHE B 1 163 ? -5.348 -11.344 -11.75 1 95.88 163 PHE B CA 1
ATOM 2868 C C . PHE B 1 163 ? -5.996 -11.648 -10.398 1 95.88 163 PHE B C 1
ATOM 2870 O O . PHE B 1 163 ? -6.539 -12.734 -10.195 1 95.88 163 PHE B O 1
ATOM 2877 N N . VAL B 1 164 ? -5.988 -10.688 -9.508 1 93.25 164 VAL B N 1
ATOM 2878 C CA . VAL B 1 164 ? -6.629 -10.859 -8.211 1 93.25 164 VAL B CA 1
ATOM 2879 C C . VAL B 1 164 ? -8.141 -10.984 -8.391 1 93.25 164 VAL B C 1
ATOM 2881 O O . VAL B 1 164 ? -8.773 -11.867 -7.797 1 93.25 164 VAL B O 1
ATOM 2884 N N . THR B 1 165 ? -8.602 -10.117 -9.219 1 90.06 165 THR B N 1
ATOM 2885 C CA . THR B 1 165 ? -10.031 -10.148 -9.516 1 90.06 165 THR B CA 1
ATOM 2886 C C . THR B 1 165 ? -10.422 -11.461 -10.188 1 90.06 165 THR B C 1
ATOM 2888 O O . THR B 1 165 ? -11.445 -12.055 -9.844 1 90.06 165 THR B O 1
ATOM 2891 N N . TYR B 1 166 ? -9.625 -11.938 -11.094 1 93.56 166 TYR B N 1
ATOM 2892 C CA . TYR B 1 166 ? -9.859 -13.203 -11.781 1 93.56 166 TYR B CA 1
ATOM 2893 C C . TYR B 1 166 ? -9.906 -14.359 -10.789 1 93.56 166 TYR B C 1
ATOM 2895 O O . TYR B 1 166 ? -10.844 -15.164 -10.812 1 93.56 166 TYR B O 1
ATOM 2903 N N . LEU B 1 167 ? -8.977 -14.414 -9.859 1 92.94 167 LEU B N 1
ATOM 2904 C CA . LEU B 1 167 ? -8.906 -15.469 -8.859 1 92.94 167 LEU B CA 1
ATOM 2905 C C . LEU B 1 167 ? -10.148 -15.469 -7.977 1 92.94 167 LEU B C 1
ATOM 2907 O O . LEU B 1 167 ? -10.781 -16.5 -7.785 1 92.94 167 LEU B O 1
ATOM 2911 N N . GLY B 1 168 ? -10.508 -14.312 -7.535 1 88.94 168 GLY B N 1
ATOM 2912 C CA . GLY B 1 168 ? -11.68 -14.195 -6.688 1 88.94 168 GLY B CA 1
ATOM 2913 C C . GLY B 1 168 ? -12.961 -14.617 -7.383 1 88.94 168 GLY B C 1
ATOM 2914 O O . GLY B 1 168 ? -13.758 -15.367 -6.812 1 88.94 168 GLY B O 1
ATOM 2915 N N . SER B 1 169 ? -13.109 -14.156 -8.547 1 86.75 169 SER B N 1
ATOM 2916 C CA . SER B 1 169 ? -14.32 -14.461 -9.297 1 86.75 169 SER B CA 1
ATOM 2917 C C . SER B 1 169 ? -14.43 -15.953 -9.586 1 86.75 169 SER B C 1
ATOM 2919 O O . SER B 1 169 ? -15.516 -16.531 -9.5 1 86.75 169 SER B O 1
ATOM 2921 N N . ARG B 1 170 ? -13.352 -16.578 -9.953 1 85.81 170 ARG B N 1
ATOM 2922 C CA . ARG B 1 170 ? -13.328 -18 -10.273 1 85.81 170 ARG B CA 1
ATOM 2923 C C . ARG B 1 170 ? -13.648 -18.844 -9.039 1 85.81 170 ARG B C 1
ATOM 2925 O O . ARG B 1 170 ? -14.359 -19.844 -9.133 1 85.81 170 ARG B O 1
ATOM 2932 N N . TYR B 1 171 ? -13.211 -18.391 -7.938 1 87.12 171 TYR B N 1
ATOM 2933 C CA . TYR B 1 171 ? -13.336 -19.172 -6.715 1 87.12 171 TYR B CA 1
ATOM 2934 C C . TYR B 1 171 ? -14.664 -18.891 -6.023 1 87.12 171 TYR B C 1
ATOM 2936 O O . TYR B 1 171 ? -15.344 -19.828 -5.586 1 87.12 171 TYR B O 1
ATOM 2944 N N . PHE B 1 172 ? -15.094 -17.688 -5.969 1 83.81 172 PHE B N 1
ATOM 2945 C CA . PHE B 1 172 ? -16.234 -17.328 -5.137 1 83.81 172 PHE B CA 1
ATOM 2946 C C . PHE B 1 172 ? -17.516 -17.328 -5.953 1 83.81 172 PHE B C 1
ATOM 2948 O O . PHE B 1 172 ? -18.625 -17.438 -5.402 1 83.81 172 PHE B O 1
ATOM 2955 N N . HIS B 1 173 ? -17.531 -17.016 -7.199 1 74.44 173 HIS B N 1
ATOM 2956 C CA . HIS B 1 173 ? -18.75 -17.094 -8.016 1 74.44 173 HIS B CA 1
ATOM 2957 C C . HIS B 1 173 ? -19.031 -18.531 -8.43 1 74.44 173 HIS B C 1
ATOM 2959 O O . HIS B 1 173 ? -20.203 -18.906 -8.609 1 74.44 173 HIS B O 1
ATOM 2965 N N . SER B 1 174 ? -18.047 -19.266 -8.828 1 60.69 174 SER B N 1
ATOM 2966 C CA . SER B 1 174 ? -18.312 -20.641 -9.266 1 60.69 174 SER B CA 1
ATOM 2967 C C . SER B 1 174 ? -18.891 -21.469 -8.133 1 60.69 174 SER B C 1
ATOM 2969 O O . SER B 1 174 ? -19.719 -22.375 -8.367 1 60.69 174 SER B O 1
ATOM 2971 N N . GLN B 1 175 ? -18.531 -21.219 -6.941 1 53.25 175 GLN B N 1
ATOM 2972 C CA . GLN B 1 175 ? -19.031 -22.047 -5.844 1 53.25 175 GLN B CA 1
ATOM 2973 C C . GLN B 1 175 ? -20.484 -21.703 -5.512 1 53.25 175 GLN B C 1
ATOM 2975 O O . GLN B 1 175 ? -21.188 -22.484 -4.875 1 53.25 175 GLN B O 1
ATOM 2980 N N . ARG B 1 176 ? -20.938 -20.5 -5.867 1 49.78 176 ARG B N 1
ATOM 2981 C CA . ARG B 1 176 ? -22.359 -20.234 -5.637 1 49.78 176 ARG B CA 1
ATOM 2982 C C . ARG B 1 176 ? -23.234 -21.203 -6.43 1 49.78 176 ARG B C 1
ATOM 2984 O O . ARG B 1 176 ? -24.328 -21.547 -6 1 49.78 176 ARG B O 1
ATOM 2991 N N . GLU B 1 177 ? -22.688 -21.5 -7.531 1 41.28 177 GLU B N 1
ATOM 2992 C CA . GLU B 1 177 ? -23.547 -22.406 -8.305 1 41.28 177 GLU B CA 1
ATOM 2993 C C . GLU B 1 177 ? -23.578 -23.797 -7.695 1 41.28 177 GLU B C 1
ATOM 2995 O O . GLU B 1 177 ? -24.562 -24.516 -7.832 1 41.28 177 GLU B O 1
ATOM 3000 N N . LEU B 1 178 ? -22.469 -24.156 -7.066 1 37.22 178 LEU B N 1
ATOM 3001 C CA . LEU B 1 178 ? -22.484 -25.531 -6.594 1 37.22 178 LEU B CA 1
ATOM 3002 C C . LEU B 1 178 ? -23.344 -25.672 -5.336 1 37.22 178 LEU B C 1
ATOM 3004 O O . LEU B 1 178 ? -23.984 -26.703 -5.133 1 37.22 178 LEU B O 1
ATOM 3008 N N . LYS B 1 179 ? -23.344 -24.75 -4.441 1 40.06 179 LYS B N 1
ATOM 3009 C CA . LYS B 1 179 ? -24.109 -24.953 -3.221 1 40.06 179 LYS B CA 1
ATOM 3010 C C . LYS B 1 179 ? -25.609 -24.906 -3.51 1 40.06 179 LYS B C 1
ATOM 3012 O O . LYS B 1 179 ? -26.422 -25.297 -2.67 1 40.06 179 LYS B O 1
ATOM 3017 N N . PHE B 1 180 ? -26.031 -24.156 -4.453 1 36.94 180 PHE B N 1
ATOM 3018 C CA . PHE B 1 180 ? -27.469 -24.141 -4.719 1 36.94 180 PHE B CA 1
ATOM 3019 C C . PHE B 1 180 ? -27.953 -25.531 -5.113 1 36.94 180 PHE B C 1
ATOM 3021 O O . PHE B 1 180 ? -29.109 -25.875 -4.867 1 36.94 180 PHE B O 1
ATOM 3028 N N . SER B 1 181 ? -27.031 -26.281 -5.695 1 34.91 181 SER B N 1
ATOM 3029 C CA . SER B 1 181 ? -27.547 -27.594 -6.102 1 34.91 181 SER B CA 1
ATOM 3030 C C . SER B 1 181 ? -27.703 -28.531 -4.906 1 34.91 181 SER B C 1
ATOM 3032 O O . SER B 1 181 ? -28.547 -29.422 -4.91 1 34.91 181 SER B O 1
ATOM 3034 N N . LEU B 1 182 ? -26.781 -28.438 -3.893 1 34.75 182 LEU B N 1
ATOM 3035 C CA . LEU B 1 182 ? -26.812 -29.438 -2.832 1 34.75 182 LEU B CA 1
ATOM 3036 C C . LEU B 1 182 ? -27.859 -29.078 -1.776 1 34.75 182 LEU B C 1
ATOM 3038 O O . LEU B 1 182 ? -28.328 -29.953 -1.049 1 34.75 182 LEU B O 1
ATOM 3042 N N . SER B 1 183 ? -28.078 -27.797 -1.575 1 34.31 183 SER B N 1
ATOM 3043 C CA . SER B 1 183 ? -29 -27.453 -0.498 1 34.31 183 SER B CA 1
ATOM 3044 C C . SER B 1 183 ? -30.422 -27.891 -0.824 1 34.31 183 SER B C 1
ATOM 3046 O O . SER B 1 183 ? -31.328 -27.719 -0.007 1 34.31 183 SER B O 1
ATOM 3048 N N . LYS B 1 184 ? -30.656 -28.125 -2.084 1 36.34 184 LYS B N 1
ATOM 3049 C CA . LYS B 1 184 ? -32.062 -28.516 -2.295 1 36.34 184 LYS B CA 1
ATOM 3050 C C . LYS B 1 184 ? -32.281 -29.938 -1.821 1 36.34 184 LYS B C 1
ATOM 3052 O O . LYS B 1 184 ? -33.438 -30.422 -1.826 1 36.34 184 LYS B O 1
ATOM 3057 N N . LYS B 1 185 ? -31.188 -30.75 -1.748 1 33.94 185 LYS B N 1
ATOM 3058 C CA . LYS B 1 185 ? -31.531 -32.156 -1.562 1 33.94 185 LYS B CA 1
ATOM 3059 C C . LYS B 1 185 ? -31.797 -32.469 -0.091 1 33.94 185 LYS B C 1
ATOM 3061 O O . LYS B 1 185 ? -32.188 -33.594 0.251 1 33.94 185 LYS B O 1
ATOM 3066 N N . PHE B 1 186 ? -31.156 -31.672 0.922 1 31.45 186 PHE B N 1
ATOM 3067 C CA . PHE B 1 186 ? -31.328 -32.281 2.234 1 31.45 186 PHE B CA 1
ATOM 3068 C C . PHE B 1 186 ? -32.656 -31.875 2.867 1 31.45 186 PHE B C 1
ATOM 3070 O O . PHE B 1 186 ? -32.75 -30.797 3.449 1 31.45 186 PHE B O 1
ATOM 3077 N N . LYS B 1 187 ? -33.719 -32.062 2.088 1 31.52 187 LYS B N 1
ATOM 3078 C CA . LYS B 1 187 ? -34.969 -31.984 2.797 1 31.52 187 LYS B CA 1
ATOM 3079 C C . LYS B 1 187 ? -34.969 -32.906 4.02 1 31.52 187 LYS B C 1
ATOM 3081 O O . LYS B 1 187 ? -34.812 -34.125 3.896 1 31.52 187 LYS B O 1
ATOM 3086 N N . PRO B 1 188 ? -34.562 -32.375 5.184 1 29.25 188 PRO B N 1
ATOM 3087 C CA . PRO B 1 188 ? -34.719 -33.219 6.375 1 29.25 188 PRO B CA 1
ATOM 3088 C C . PRO B 1 188 ? -36.125 -33.812 6.48 1 29.25 188 PRO B C 1
ATOM 3090 O O . PRO B 1 188 ? -37.125 -33.094 6.332 1 29.25 188 PRO B O 1
ATOM 3093 N N . GLU B 1 189 ? -36.312 -34.969 6.016 1 28.53 189 GLU B N 1
ATOM 3094 C CA . GLU B 1 189 ? -37.469 -35.781 6.285 1 28.53 189 GLU B CA 1
ATOM 3095 C C . GLU B 1 189 ? -37.844 -35.75 7.77 1 28.53 189 GLU B C 1
ATOM 3097 O O . GLU B 1 189 ? -36.969 -35.969 8.617 1 28.53 189 GLU B O 1
ATOM 3102 N N . LYS B 1 190 ? -38.844 -34.938 8.195 1 31.12 190 LYS B N 1
ATOM 3103 C CA . LYS B 1 190 ? -39.531 -34.906 9.469 1 31.12 190 LYS B CA 1
ATOM 3104 C C . LYS B 1 190 ? -39.812 -36.312 9.977 1 31.12 190 LYS B C 1
ATOM 3106 O O . LYS B 1 190 ? -40.5 -37.094 9.312 1 31.12 190 LYS B O 1
ATOM 3111 N N . SER B 1 191 ? -38.781 -37.062 10.516 1 24.27 191 SER B N 1
ATOM 3112 C CA . SER B 1 191 ? -39 -38.375 11.117 1 24.27 191 SER B CA 1
ATOM 3113 C C . SER B 1 191 ? -40.156 -38.344 12.109 1 24.27 191 SER B C 1
ATOM 3115 O O . SER B 1 191 ? -40.219 -37.438 12.961 1 24.27 191 SER B O 1
ATOM 3117 N N . ASN B 1 192 ? -41.344 -38.844 11.898 1 27 192 ASN B N 1
ATOM 3118 C CA . ASN B 1 192 ? -42.594 -39.188 12.578 1 27 192 ASN B CA 1
ATOM 3119 C C . ASN B 1 192 ? -42.312 -40 13.852 1 27 192 ASN B C 1
ATOM 3121 O O . ASN B 1 192 ? -41.906 -41.156 13.797 1 27 192 ASN B O 1
ATOM 3125 N N . SER B 1 193 ? -41.531 -39.469 14.836 1 26.3 193 SER B N 1
ATOM 3126 C CA . SER B 1 193 ? -41.406 -40.281 16.047 1 26.3 193 SER B CA 1
ATOM 3127 C C . SER B 1 193 ? -42.781 -40.656 16.594 1 26.3 193 SER B C 1
ATOM 3129 O O . SER B 1 193 ? -43.594 -39.781 16.906 1 26.3 193 SER B O 1
ATOM 3131 N N . ALA B 1 194 ? -43.344 -41.844 16.422 1 25.97 194 ALA B N 1
ATOM 3132 C CA . ALA B 1 194 ? -44.469 -42.75 16.578 1 25.97 194 ALA B CA 1
ATOM 3133 C C . ALA B 1 194 ? -44.906 -42.812 18.047 1 25.97 194 ALA B C 1
ATOM 3135 O O . ALA B 1 194 ? -46.125 -42.75 18.328 1 25.97 194 ALA B O 1
ATOM 3136 N N . ILE B 1 195 ? -44.188 -43.594 19.047 1 25.88 195 ILE B N 1
ATOM 3137 C CA . ILE B 1 195 ? -44.844 -44.688 19.75 1 25.88 195 ILE B CA 1
ATOM 3138 C C . ILE B 1 195 ? -45.469 -44.188 21.031 1 25.88 195 ILE B C 1
ATOM 3140 O O . ILE B 1 195 ? -44.781 -43.75 21.953 1 25.88 195 ILE B O 1
ATOM 3144 N N . VAL B 1 196 ? -46.531 -43.406 21.031 1 27.28 196 VAL B N 1
ATOM 3145 C CA . VAL B 1 196 ? -47.5 -43.125 22.094 1 27.28 196 VAL B CA 1
ATOM 3146 C C . VAL B 1 196 ? -48 -44.438 22.688 1 27.28 196 VAL B C 1
ATOM 3148 O O . VAL B 1 196 ? -48.719 -45.188 22.016 1 27.28 196 VAL B O 1
ATOM 3151 N N . MET B 1 197 ? -47.094 -45.25 23.375 1 23.67 197 MET B N 1
ATOM 3152 C CA . MET B 1 197 ? -47.625 -46.406 24.062 1 23.67 197 MET B CA 1
ATOM 3153 C C . MET B 1 197 ? -48.75 -46.031 25 1 23.67 197 MET B C 1
ATOM 3155 O O . MET B 1 197 ? -48.75 -44.969 25.594 1 23.67 197 MET B O 1
ATOM 3159 N N . ASP B 1 198 ? -49.906 -46.781 25 1 27.03 198 ASP B N 1
ATOM 3160 C CA . ASP B 1 198 ? -51.281 -47 25.5 1 27.03 198 ASP B CA 1
ATOM 3161 C C . ASP B 1 198 ? -51.312 -47.188 27.016 1 27.03 198 ASP B C 1
ATOM 3163 O O . ASP B 1 198 ? -52.375 -47.25 27.625 1 27.03 198 ASP B O 1
ATOM 3167 N N . LEU B 1 199 ? -50.344 -46.688 27.984 1 24.92 199 LEU B N 1
ATOM 3168 C CA . LEU B 1 199 ? -51.031 -46.906 29.266 1 24.92 199 LEU B CA 1
ATOM 3169 C C . LEU B 1 199 ? -52.125 -45.844 29.484 1 24.92 199 LEU B C 1
ATOM 3171 O O . LEU B 1 199 ? -51.969 -44.688 29.125 1 24.92 199 LEU B O 1
#

Radius of gyration: 28.77 Å; Cα contacts (8 Å, |Δi|>4): 644; chains: 2; bounding box: 118×81×57 Å

Secondary structure (DSSP, 8-state):
---EEEEEEEEBTTSSHHHHHHHHHTTS-GGGSPP-PPPSEEEEEEE--SSSS-EEEEEEEPPPBPSSS-----HHHHHH-SEEEEEEETT-HHHHHHHHHHHHHHHHHHHTTT----EEEEEE-TTSS---S-HHHHHHHHHHHT-EEEE--TT-THHHHHHHHHHHHHHHTHHHHHHHHHTTT--------------/---EEEEEEEEBTTSSHHHHHHHHHTTS-GGGSPP-PPPSEEEEEEE--SSSS-EEEEEEEPPPBPSSS-----HHHHHH-SEEEEEEETT-HHHHHHHHHHHHHHHHHHHTTT----EEEEEE-TTSS---S-HHHHHHHHHHHT-EEEE--TT-GGGGHHHHHHHHHHHHTHHHHHHHHHTTT--------------

pLDDT: mean 82.79, std 21.34, range [22.27, 98.81]